Protein AF-A0A432EZ84-F1 (afdb_monomer_lite)

Radius of gyration: 35.23 Å; chains: 1; bounding box: 91×92×83 Å

Sequence (575 aa):
MISIISPNQIIKIMKTTYDLIITHIDSCTDIPLVSKKISKILGSNPSYLEFLLREVSTGHSPSYTILNGTTKNFTTMLQSYLKKHGIKSNIKSELALVPLEKETPTDATYTCPACKYDQKADSDDNNICKRCGVVEKKFNKMKKQREIFESERRYQEARQEMEEKQKERLNQLKNEAYLREKARERLGIKKSKPPILLIGLVTLIAIALLLNNHFYQNEKKSDDKTISLTKKEDKSQKNRTLKLNNIPASSISTIIAKQQSPQANANFTPNTTVATLNNIPDNSDLFSKSLATKITDDLQNNSPLIEKNTKANLIAYSIDDKKLRTDILKKTGGEEVELKTSLRQNMKQNKYSEDINAAETGPLFANIDIQIIKGNYETAYELTKLIKDNYQKAKLLFNIIKTEINIKNITKTDDAKKHILQLAKIIWSEPDAKKQIKIQSLLSMAYSLTNEEKIASLNLIMAIEKMKFIKSNSSKLELFCQLSHDQSSIGNINQAREILHLAEHQLKNLEESQQQKAYANIAKNYAKALDFSTAIMLTSHIQSIKIRNKILVKIEEMKNIFHQMGNSELTTTLL

Secondary structure (DSSP, 8-state):
---PPP----------EEEEEEEEE-TT--HHHHHHHHHHHHT--HHHHHHHHHHHHTTSSS-EEEEEEE-HHHHHHHHHHHHHTTEEEEEEEE---PPP-----SS-EEEPTTT--EEEPPSSS--B-TTT--BHHHHHHHHHHHHHHHHHHHHHHHHHHHHHHHHHHHHHHHHHHHHHHHHHHHTT---PPP-THHHHHHHHHHHHHHHHHHHHHHTTS-------------------------------------------------------------THHHHHHHHHHHHHHHHHTTHHHHHHHHHHTSSS-----HHHHHHHHTTS-S-SSSHHHHHHHHGGGS-SSSHHHHHHHHHHHHHHHHHHHTT-HHHHHHHHTT---HHHHHHHHHHHHHHHHHHH-GGGHHHHHHHHHHHHHHHHH---HHHHHHHHHHHHHHHHHTT-HHHHHHHHHHHHHHGGG---HHHHHHHHHHHHHHHHHTT-HHHHHHHHHHHHHHHTTS-HHHHHHHHHHHHHHHHHTT-HHHHHHHHTT---HHHHHHHHHHHHHHHHHHHHHHHHHHHHT--

Foldseek 3Di:
DDDDDDDDDDPDDQDWFKWKKWQAADPPFPLLVVLVVVCVVVVHDSVVSSVQNVCNHVVVDRMDTPGTGHDPVSNVVVCVVCVVRRIHIDMDTDRDDDDDPPPDDPDDWDQDPPPRDTDGADPPPFPQDPPPRDTRVVVVVVVVVVVVVVVVVVVVVVVVVVVVVVVVVVVVVVVVVVVVVVVCVVVVVPPDDDPPVVVVVVVVVVVVVVVVVVVVVVVVPDDDDDDDDDDDDDDDDDDDDDDDDDDDDDDDDDDDDDDDDDDDDDDDDDDDDDDDDDDDDDCLVVVLVVLVVVLVVVCVVPVVVVVVVVVVPPPDDDDDDPPVVVVVVVVDDDDDPPLVVVVVVVPPDDDDDVCVCCSVCVVLLVVLVVCLVVVVLVVSLVSLVVDPDLLVSLVSLLVSLLSNCVPPPLPPCPVSVVSLVVLVVSLVVDPDLLSNLSSLLSSLLSCVSNVVNSVSSVSNSVSLVSLVVPPDLLSSLVSLLSSLLSCLVSVVLVVSVVSLVSSVVSLVVDDLVSSLVSLLSSLLSCLSSVNLVVSLVSLVSNPPPVSSVVSNVVSVVSVVVVVVVVVVVVVVVVD

Structure (mmCIF, N/CA/C/O backbone):
data_AF-A0A432EZ84-F1
#
_entry.id   AF-A0A432EZ84-F1
#
loop_
_atom_site.group_PDB
_atom_site.id
_atom_site.type_symbol
_atom_site.label_atom_id
_atom_site.label_alt_id
_atom_site.label_comp_id
_atom_site.label_asym_id
_atom_site.label_entity_id
_atom_site.label_seq_id
_atom_site.pdbx_PDB_ins_code
_atom_site.Cartn_x
_atom_site.Cartn_y
_atom_site.Cartn_z
_atom_site.occupancy
_atom_site.B_iso_or_equiv
_atom_site.auth_seq_id
_atom_site.auth_comp_id
_atom_site.auth_asym_id
_atom_site.auth_atom_id
_atom_site.pdbx_PDB_model_num
ATOM 1 N N . MET A 1 1 ? -19.559 35.778 2.372 1.00 35.66 1 MET A N 1
ATOM 2 C CA . MET A 1 1 ? -20.959 35.308 2.299 1.00 35.66 1 MET A CA 1
ATOM 3 C C . MET A 1 1 ? -20.944 33.801 2.120 1.00 35.66 1 MET A C 1
ATOM 5 O O . MET A 1 1 ? -20.464 33.322 1.102 1.00 35.66 1 MET A O 1
ATOM 9 N N . ILE A 1 2 ? -21.348 33.073 3.159 1.00 30.48 2 ILE A N 1
ATOM 10 C CA . ILE A 1 2 ? -21.373 31.607 3.206 1.00 30.48 2 ILE A CA 1
ATOM 11 C C . ILE A 1 2 ? -22.606 31.153 2.421 1.00 30.48 2 ILE A C 1
ATOM 13 O O . ILE A 1 2 ? -23.723 31.503 2.789 1.00 30.48 2 ILE A O 1
ATOM 17 N N . SER A 1 3 ? -22.402 30.437 1.315 1.00 27.23 3 SER A N 1
ATOM 18 C CA . SER A 1 3 ? -23.495 29.865 0.528 1.00 27.23 3 SER A CA 1
ATOM 19 C C . SER A 1 3 ? -23.835 28.493 1.104 1.00 27.23 3 SER A C 1
ATOM 21 O O . SER A 1 3 ? -23.005 27.585 1.113 1.00 27.23 3 SER A O 1
ATOM 23 N N . ILE A 1 4 ? -25.036 28.397 1.664 1.00 32.88 4 ILE A N 1
ATOM 24 C CA . ILE A 1 4 ? -25.622 27.190 2.240 1.00 32.88 4 ILE A CA 1
ATOM 25 C C . ILE A 1 4 ? -25.977 26.258 1.077 1.00 32.88 4 ILE A C 1
ATOM 27 O O . ILE A 1 4 ? -26.760 26.617 0.200 1.00 32.88 4 ILE A O 1
ATOM 31 N N . ILE A 1 5 ? -25.367 25.074 1.050 1.00 30.50 5 ILE A N 1
ATOM 32 C CA . ILE A 1 5 ? -25.671 24.023 0.076 1.00 30.50 5 ILE A CA 1
ATOM 33 C C . ILE A 1 5 ? -26.995 23.369 0.492 1.00 30.50 5 ILE A C 1
ATOM 35 O O . ILE A 1 5 ? -27.135 22.905 1.622 1.00 30.50 5 ILE A O 1
ATOM 39 N N . SER A 1 6 ? -27.967 23.378 -0.421 1.00 30.22 6 SER A N 1
ATOM 40 C CA . SER A 1 6 ? -29.302 22.792 -0.248 1.00 30.22 6 SER A CA 1
ATOM 41 C C . SER A 1 6 ? -29.239 21.250 -0.183 1.00 30.22 6 SER A C 1
ATOM 43 O O . SER A 1 6 ? -28.514 20.658 -0.987 1.00 30.22 6 SER A O 1
ATOM 45 N N . PRO A 1 7 ? -29.977 20.582 0.728 1.00 38.06 7 PRO A N 1
ATOM 46 C CA . PRO A 1 7 ? -29.848 19.147 0.989 1.00 38.06 7 PRO A CA 1
ATOM 47 C C . PRO A 1 7 ? -30.852 18.257 0.229 1.00 38.06 7 PRO A C 1
ATOM 49 O O . PRO A 1 7 ? -31.268 17.242 0.770 1.00 38.06 7 PRO A O 1
ATOM 52 N N . ASN A 1 8 ? -31.235 18.567 -1.014 1.00 37.53 8 ASN A N 1
ATOM 53 C CA . ASN A 1 8 ? -32.227 17.759 -1.742 1.00 37.53 8 ASN A CA 1
ATOM 54 C C . ASN A 1 8 ? -31.705 17.273 -3.097 1.00 37.53 8 ASN A C 1
ATOM 56 O O . ASN A 1 8 ? -31.669 18.051 -4.046 1.00 37.53 8 ASN A O 1
ATOM 60 N N . GLN A 1 9 ? -31.324 15.988 -3.172 1.00 38.25 9 GLN A N 1
ATOM 61 C CA . GLN A 1 9 ? -31.549 15.067 -4.307 1.00 38.25 9 GLN A CA 1
ATOM 62 C C . GLN A 1 9 ? -30.807 13.733 -4.080 1.00 38.25 9 GLN A C 1
ATOM 64 O O . GLN A 1 9 ? -29.650 13.558 -4.462 1.00 38.25 9 GLN A O 1
ATOM 69 N N . ILE A 1 10 ? -31.497 12.758 -3.481 1.00 35.16 10 ILE A N 1
ATOM 70 C CA . ILE A 1 10 ? -31.049 11.360 -3.434 1.00 35.16 10 ILE A CA 1
ATOM 71 C C . ILE A 1 10 ? -31.469 10.694 -4.750 1.00 35.16 10 ILE A C 1
ATOM 73 O O . ILE A 1 10 ? -32.627 10.327 -4.938 1.00 35.16 10 ILE A O 1
ATOM 77 N N . ILE A 1 11 ? -30.528 10.512 -5.679 1.00 38.34 11 ILE A N 1
ATOM 78 C CA . ILE A 1 11 ? -30.716 9.579 -6.798 1.00 38.34 11 ILE A CA 1
ATOM 79 C C . ILE A 1 11 ? -30.641 8.168 -6.208 1.00 38.34 11 ILE A C 1
ATOM 81 O O . ILE A 1 11 ? -29.568 7.677 -5.856 1.00 38.34 11 ILE A O 1
ATOM 85 N N . LYS A 1 12 ? -31.801 7.525 -6.065 1.00 42.94 12 LYS A N 1
ATOM 86 C CA . LYS A 1 12 ? -31.937 6.157 -5.561 1.00 42.94 12 LYS A CA 1
ATOM 87 C C . LYS A 1 12 ? -31.399 5.176 -6.606 1.00 42.94 12 LYS A C 1
ATOM 89 O O . LYS A 1 12 ? -32.107 4.771 -7.522 1.00 42.94 12 LYS A O 1
ATOM 94 N N . ILE A 1 13 ? -30.122 4.814 -6.491 1.00 41.12 13 ILE A N 1
ATOM 95 C CA . ILE A 1 13 ? -29.532 3.727 -7.277 1.00 41.12 13 ILE A CA 1
ATOM 96 C C . ILE A 1 13 ? -30.168 2.425 -6.784 1.00 41.12 13 ILE A C 1
ATOM 98 O O . ILE A 1 13 ? -29.921 2.002 -5.654 1.00 41.12 13 ILE A O 1
ATOM 102 N N . MET A 1 14 ? -30.992 1.791 -7.621 1.00 48.69 14 MET A N 1
ATOM 103 C CA . MET A 1 14 ? -31.418 0.409 -7.409 1.00 48.69 14 MET A CA 1
ATOM 104 C C . MET A 1 14 ? -30.171 -0.479 -7.436 1.00 48.69 14 MET A C 1
ATOM 106 O O . MET A 1 14 ? -29.617 -0.753 -8.499 1.00 48.69 14 MET A O 1
ATOM 110 N N . LYS A 1 15 ? -29.679 -0.893 -6.265 1.00 58.44 15 LYS A N 1
ATOM 111 C CA . LYS A 1 15 ? -28.605 -1.883 -6.180 1.00 58.44 15 LYS A CA 1
ATOM 112 C C . LYS A 1 15 ? -29.225 -3.261 -6.360 1.00 58.44 15 LYS A C 1
ATOM 114 O O . LYS A 1 15 ? -29.951 -3.725 -5.489 1.00 58.44 15 LYS A O 1
ATOM 119 N N . THR A 1 16 ? -28.950 -3.903 -7.491 1.00 73.31 16 THR A N 1
ATOM 120 C CA . THR A 1 16 ? -29.277 -5.317 -7.684 1.00 73.31 16 THR A CA 1
ATOM 121 C C . THR A 1 16 ? -28.360 -6.139 -6.788 1.00 73.31 16 THR A C 1
ATOM 123 O O . THR A 1 16 ? -27.140 -6.124 -6.970 1.00 73.31 16 THR A O 1
ATOM 126 N N . THR A 1 17 ? -28.936 -6.822 -5.808 1.00 86.50 17 THR A N 1
ATOM 127 C CA . THR A 1 17 ? -28.207 -7.725 -4.923 1.00 86.50 17 THR A CA 1
ATOM 128 C C . THR A 1 17 ? -28.400 -9.170 -5.356 1.00 86.50 17 THR A C 1
ATOM 130 O O . THR A 1 17 ? -29.431 -9.533 -5.925 1.00 86.50 17 THR A O 1
ATOM 133 N N . TYR A 1 18 ? -27.380 -9.987 -5.117 1.00 91.88 18 TYR A N 1
ATOM 134 C CA . TYR A 1 18 ? -27.352 -11.386 -5.517 1.00 91.88 18 TYR A CA 1
ATOM 135 C C . TYR A 1 18 ? -27.100 -12.273 -4.305 1.00 91.88 18 TYR A C 1
ATOM 137 O O . TYR A 1 18 ? -26.142 -12.062 -3.549 1.00 91.88 18 TYR A O 1
ATOM 145 N N . ASP A 1 19 ? -27.941 -13.291 -4.191 1.00 93.44 19 ASP A N 1
ATOM 146 C CA . ASP A 1 19 ? -27.869 -14.321 -3.172 1.00 93.44 19 ASP A CA 1
ATOM 147 C C . ASP A 1 19 ? -27.291 -15.600 -3.774 1.00 93.44 19 ASP A C 1
ATOM 149 O O . ASP A 1 19 ? -27.603 -15.962 -4.914 1.00 93.44 19 ASP A O 1
ATOM 153 N N . LEU A 1 20 ? -26.457 -16.301 -3.006 1.00 94.94 20 LEU A N 1
ATOM 154 C CA . LEU A 1 20 ? -25.906 -17.596 -3.391 1.00 94.94 20 LEU A CA 1
ATOM 155 C C . LEU A 1 20 ? -26.594 -18.709 -2.609 1.00 94.94 20 LEU A C 1
ATOM 157 O O . LEU A 1 20 ? -26.454 -18.813 -1.388 1.00 94.94 20 LEU A O 1
ATOM 161 N N . ILE A 1 21 ? -27.302 -19.563 -3.337 1.00 95.88 21 ILE A N 1
ATOM 162 C CA . ILE A 1 21 ? -28.088 -20.661 -2.790 1.00 95.88 21 ILE A CA 1
ATOM 163 C C . ILE A 1 21 ? -27.403 -21.976 -3.148 1.00 95.88 21 ILE A C 1
ATOM 165 O O . ILE A 1 21 ? -27.205 -22.276 -4.322 1.00 95.88 21 ILE A O 1
ATOM 169 N N . ILE A 1 22 ? -27.045 -22.787 -2.159 1.00 95.69 22 ILE A N 1
ATOM 170 C CA . ILE A 1 22 ? -26.565 -24.152 -2.385 1.00 95.69 22 ILE A CA 1
ATOM 171 C C . ILE A 1 22 ? -27.774 -25.057 -2.595 1.00 95.69 22 ILE A C 1
ATOM 173 O O . ILE A 1 22 ? -28.720 -25.009 -1.818 1.00 95.69 22 ILE A O 1
ATOM 177 N N . THR A 1 23 ? -27.727 -25.874 -3.645 1.00 95.50 23 THR A N 1
ATOM 178 C CA . THR A 1 23 ? -28.830 -26.760 -4.062 1.00 95.50 23 THR A CA 1
ATOM 179 C C . THR A 1 23 ? -28.472 -28.237 -3.964 1.00 95.50 23 THR A C 1
ATOM 181 O O . THR A 1 23 ? -29.345 -29.069 -3.761 1.00 95.50 23 THR A O 1
ATOM 184 N N . HIS A 1 24 ? -27.193 -28.587 -4.121 1.00 95.50 24 HIS A N 1
ATOM 185 C CA . HIS A 1 24 ? -26.749 -29.974 -4.064 1.00 95.50 24 HIS A CA 1
ATOM 186 C C . HIS A 1 24 ? -25.256 -30.055 -3.744 1.00 95.50 24 HIS A C 1
ATOM 188 O O . HIS A 1 24 ? -24.491 -29.158 -4.107 1.00 95.50 24 HIS A O 1
ATOM 194 N N . ILE A 1 25 ? -24.849 -31.141 -3.091 1.00 93.12 25 ILE A N 1
ATOM 195 C CA . ILE A 1 25 ? -23.458 -31.457 -2.764 1.00 93.12 25 ILE A CA 1
ATOM 196 C C . ILE A 1 25 ? -23.201 -32.891 -3.213 1.00 93.12 25 ILE A C 1
ATOM 198 O O . ILE A 1 25 ? -23.951 -33.794 -2.846 1.00 93.12 25 ILE A O 1
ATOM 202 N N . ASP A 1 26 ? -22.151 -33.090 -4.003 1.00 92.06 26 ASP A N 1
ATOM 203 C CA . ASP A 1 26 ? -21.763 -34.409 -4.486 1.00 92.06 26 ASP A CA 1
ATOM 204 C C . ASP A 1 26 ? -21.285 -35.274 -3.305 1.00 92.06 26 ASP A C 1
ATOM 206 O O . ASP A 1 26 ? -20.552 -34.801 -2.430 1.00 92.06 26 ASP A O 1
ATOM 210 N N . SER A 1 27 ? -21.640 -36.561 -3.295 1.00 86.62 27 SER A N 1
ATOM 211 C CA . SER A 1 27 ? -21.376 -37.494 -2.183 1.00 86.62 27 SER A CA 1
ATOM 212 C C . SER A 1 27 ? -19.895 -37.682 -1.832 1.00 86.62 27 SER A C 1
ATOM 214 O O . SER A 1 27 ? -19.572 -38.125 -0.734 1.00 86.62 27 SER A O 1
ATOM 216 N N . CYS A 1 28 ? -18.986 -37.353 -2.753 1.00 88.19 28 CYS A N 1
ATOM 217 C CA . CYS A 1 28 ? -17.537 -37.452 -2.561 1.00 88.19 28 CYS A CA 1
ATOM 218 C C . CYS A 1 28 ? -16.908 -36.175 -1.971 1.00 88.19 28 CYS A C 1
ATOM 220 O O . CYS A 1 28 ? -15.684 -36.075 -1.888 1.00 88.19 28 CYS A O 1
ATOM 222 N N . THR A 1 29 ? -17.716 -35.175 -1.610 1.00 90.50 29 THR A N 1
ATOM 223 C CA . THR A 1 29 ? -17.222 -33.882 -1.126 1.00 90.50 29 THR A CA 1
ATOM 224 C C . THR A 1 29 ? -16.800 -33.962 0.340 1.00 90.50 29 THR A C 1
ATOM 226 O O . THR A 1 29 ? -17.593 -34.318 1.209 1.00 90.50 29 THR A O 1
ATOM 229 N N . ASP A 1 30 ? -15.565 -33.557 0.640 1.00 94.62 30 ASP A N 1
ATOM 230 C CA . ASP A 1 30 ? -15.075 -33.399 2.015 1.00 94.62 30 ASP A CA 1
ATOM 231 C C . ASP A 1 30 ? -15.671 -32.126 2.651 1.00 94.62 30 ASP A C 1
ATOM 233 O O . ASP A 1 30 ? -15.113 -31.026 2.558 1.00 94.62 30 ASP A O 1
ATOM 237 N N . ILE A 1 31 ? -16.857 -32.273 3.253 1.00 93.06 31 ILE A N 1
ATOM 238 C CA . ILE A 1 31 ? -17.639 -31.169 3.829 1.00 93.06 31 ILE A CA 1
ATOM 239 C C . ILE A 1 31 ? -16.844 -30.372 4.887 1.00 93.06 31 ILE A C 1
ATOM 241 O O . ILE A 1 31 ? -16.835 -29.143 4.774 1.00 93.06 31 ILE A O 1
ATOM 245 N N . PRO A 1 32 ? -16.137 -30.985 5.862 1.00 93.19 32 PRO A N 1
ATOM 246 C CA . PRO A 1 32 ? -15.305 -30.249 6.825 1.00 93.19 32 PRO A CA 1
ATOM 247 C C . PRO A 1 32 ? -14.198 -29.400 6.183 1.00 93.19 32 PRO A C 1
ATOM 249 O O . PRO A 1 32 ? -13.929 -28.268 6.600 1.00 93.19 32 PRO A O 1
ATOM 252 N N . LEU A 1 33 ? -13.531 -29.924 5.152 1.00 91.62 33 LEU A N 1
ATOM 253 C CA . LEU A 1 33 ? -12.467 -29.192 4.467 1.00 91.62 33 LEU A CA 1
ATOM 254 C C . LEU A 1 33 ? -13.029 -28.020 3.659 1.00 91.62 33 LEU A C 1
ATOM 256 O O . LEU A 1 33 ? -12.453 -26.925 3.653 1.00 91.62 33 LEU A O 1
ATOM 260 N N . VAL A 1 34 ? -14.157 -28.238 2.986 1.00 91.69 34 VAL A N 1
ATOM 261 C CA . VAL A 1 34 ? -14.819 -27.219 2.173 1.00 91.69 34 VAL A CA 1
ATOM 262 C C . VAL A 1 34 ? -15.455 -26.136 3.051 1.00 91.69 34 VAL A C 1
ATOM 264 O O . VAL A 1 34 ? -15.269 -24.951 2.760 1.00 91.69 34 VAL A O 1
ATOM 267 N N . SER A 1 35 ? -16.089 -26.496 4.173 1.00 93.69 35 SER A N 1
ATOM 268 C CA . SER A 1 35 ? -16.663 -25.539 5.128 1.00 93.69 35 SER A CA 1
ATOM 269 C C . SER A 1 35 ? -15.592 -24.598 5.687 1.00 93.69 35 SER A C 1
ATOM 271 O O . SER A 1 35 ? -15.770 -23.383 5.658 1.00 93.69 35 SER A O 1
ATOM 273 N N . LYS A 1 36 ? -14.424 -25.124 6.080 1.00 92.50 36 LYS A N 1
ATOM 274 C CA . LYS A 1 36 ? -13.291 -24.331 6.589 1.00 92.50 36 LYS A CA 1
ATOM 275 C C . LYS A 1 36 ? -12.709 -23.370 5.548 1.00 92.50 36 LYS A C 1
ATOM 277 O O . LYS A 1 36 ? -12.233 -22.286 5.893 1.00 92.50 36 LYS A O 1
ATOM 282 N N . LYS A 1 37 ? -12.701 -23.758 4.269 1.00 90.00 37 LYS A N 1
ATOM 283 C CA . LYS A 1 37 ? -12.209 -22.898 3.180 1.00 90.00 37 LYS A CA 1
ATOM 284 C C . LYS A 1 37 ? -13.211 -21.803 2.827 1.00 90.00 37 LYS A C 1
ATOM 286 O O . LYS A 1 37 ? -12.815 -20.645 2.719 1.00 90.00 37 LYS A O 1
ATOM 291 N N . ILE A 1 38 ? -14.491 -22.147 2.693 1.00 90.44 38 ILE A N 1
ATOM 292 C CA . ILE A 1 38 ? -15.547 -21.174 2.391 1.00 90.44 38 ILE A CA 1
ATOM 293 C C . ILE A 1 38 ? -15.726 -20.200 3.558 1.00 90.44 38 ILE A C 1
ATOM 295 O O . ILE A 1 38 ? -15.840 -19.000 3.328 1.00 90.44 38 ILE A O 1
ATOM 299 N N . SER A 1 39 ? -15.678 -20.674 4.805 1.00 92.00 39 SER A N 1
ATOM 300 C CA . SER A 1 39 ? -15.808 -19.816 5.986 1.00 92.00 39 SER A CA 1
ATOM 301 C C . SER A 1 39 ? -14.714 -18.747 6.043 1.00 92.00 39 SER A C 1
ATOM 303 O O . SER A 1 39 ? -14.986 -17.610 6.417 1.00 92.00 39 SER A O 1
ATOM 305 N N . LYS A 1 40 ? -13.496 -19.069 5.584 1.00 89.31 40 LYS A N 1
ATOM 306 C CA . LYS A 1 40 ? -12.390 -18.111 5.452 1.00 89.31 40 LYS A CA 1
ATOM 307 C C . LYS A 1 40 ? -12.660 -17.041 4.387 1.00 89.31 40 LYS A C 1
ATOM 309 O O . LYS A 1 40 ? -12.225 -15.909 4.560 1.00 89.31 40 LYS A O 1
ATOM 314 N N . ILE A 1 41 ? -13.350 -17.392 3.299 1.00 87.38 41 ILE A N 1
ATOM 315 C CA . ILE A 1 41 ? -13.721 -16.453 2.226 1.00 87.38 41 ILE A CA 1
ATOM 316 C C . ILE A 1 41 ? -14.882 -15.556 2.673 1.00 87.38 41 ILE A C 1
ATOM 318 O O . ILE A 1 41 ? -14.864 -14.356 2.416 1.00 87.38 41 ILE A O 1
ATOM 322 N N . LEU A 1 42 ? -15.878 -16.134 3.347 1.00 86.75 42 LEU A N 1
ATOM 323 C CA . LEU A 1 42 ? -17.093 -15.437 3.776 1.00 86.75 42 LEU A CA 1
ATOM 324 C C . LEU A 1 42 ? -16.951 -14.701 5.117 1.00 86.75 42 LEU A C 1
ATOM 326 O O . LEU A 1 42 ? -17.822 -13.914 5.473 1.00 86.75 42 LEU A O 1
ATOM 330 N N . GLY A 1 43 ? -15.892 -14.973 5.885 1.00 84.88 43 GLY A N 1
ATOM 331 C CA . GLY A 1 43 ? -15.756 -14.481 7.260 1.00 84.88 43 GLY A CA 1
ATOM 332 C C . GLY A 1 43 ? -16.792 -15.075 8.224 1.00 84.88 43 GLY A C 1
ATOM 333 O O . GLY A 1 43 ? -17.110 -14.461 9.237 1.00 84.88 43 GLY A O 1
ATOM 334 N N . SER A 1 44 ? -17.357 -16.243 7.904 1.00 87.00 44 SER A N 1
ATOM 335 C CA . SER A 1 44 ? -18.421 -16.897 8.682 1.00 87.00 44 SER A CA 1
ATOM 336 C C . SER A 1 44 ? -17.867 -17.951 9.648 1.00 87.00 44 SER A C 1
ATOM 338 O O . SER A 1 44 ? -16.718 -18.377 9.536 1.00 87.00 44 SER A O 1
ATOM 340 N N . ASN A 1 45 ? -18.691 -18.426 10.587 1.00 88.31 45 ASN A N 1
ATOM 341 C CA . ASN A 1 45 ? -18.313 -19.529 11.472 1.00 88.31 45 ASN A CA 1
ATOM 342 C C . ASN A 1 45 ? -18.271 -20.865 10.684 1.00 88.31 45 ASN A C 1
ATOM 344 O O . ASN A 1 45 ? -19.292 -21.242 10.098 1.00 88.31 45 ASN A O 1
ATOM 348 N N . PRO A 1 46 ? -17.135 -21.596 10.665 1.00 89.00 46 PRO A N 1
ATOM 349 C CA . PRO A 1 46 ? -17.005 -22.854 9.927 1.00 89.00 46 PRO A CA 1
ATOM 350 C C . PRO A 1 46 ? -17.981 -23.935 10.397 1.00 89.00 46 PRO A C 1
ATOM 352 O O . PRO A 1 46 ? -18.506 -24.657 9.557 1.00 89.00 46 PRO A O 1
ATOM 355 N N . SER A 1 47 ? -18.270 -24.022 11.699 1.00 90.88 47 SER A N 1
ATOM 356 C CA . SER A 1 47 ? -19.158 -25.048 12.259 1.00 90.88 47 SER A CA 1
ATOM 357 C C . SER A 1 47 ? -20.602 -24.865 11.796 1.00 90.88 47 SER A C 1
ATOM 359 O O . SER A 1 47 ? -21.283 -25.836 11.481 1.00 90.88 47 SER A O 1
ATOM 361 N N . TYR A 1 48 ? -21.062 -23.614 11.706 1.00 90.69 48 TYR A N 1
ATOM 362 C CA . TYR A 1 48 ? -22.397 -23.302 11.195 1.00 90.69 48 TYR A CA 1
ATOM 363 C C . TYR A 1 48 ? -22.513 -23.633 9.705 1.00 90.69 48 TYR A C 1
ATOM 365 O O . TYR A 1 48 ? -23.489 -24.234 9.267 1.00 90.69 48 TYR A O 1
ATOM 373 N N . LEU A 1 49 ? -21.484 -23.296 8.925 1.00 91.81 49 LEU A N 1
ATOM 374 C CA . LEU A 1 49 ? -21.468 -23.614 7.504 1.00 91.81 49 LEU A CA 1
ATOM 375 C C . LEU A 1 49 ? -21.390 -25.126 7.257 1.00 91.81 49 LEU A C 1
ATOM 377 O O . LEU A 1 49 ? -22.046 -25.632 6.356 1.00 91.81 49 LEU A O 1
ATOM 381 N N . GLU A 1 50 ? -20.615 -25.853 8.060 1.00 94.25 50 GLU A N 1
ATOM 382 C CA . GLU A 1 50 ? -20.550 -27.311 7.995 1.00 94.25 50 GLU A CA 1
ATOM 383 C C . GLU A 1 50 ? -21.913 -27.947 8.272 1.00 94.25 50 GLU A C 1
ATOM 385 O O . GLU A 1 50 ? -22.327 -28.835 7.531 1.00 94.25 50 GLU A O 1
ATOM 390 N N . PHE A 1 51 ? -22.628 -27.457 9.289 1.00 94.19 51 PHE A N 1
ATOM 391 C CA . PHE A 1 51 ? -23.991 -27.885 9.586 1.00 94.19 51 PHE A CA 1
ATOM 392 C C . PHE A 1 51 ? -24.921 -27.675 8.381 1.00 94.19 51 PHE A C 1
ATOM 394 O O . PHE A 1 51 ? -25.553 -28.628 7.930 1.00 94.19 51 PHE A O 1
ATOM 401 N N . LEU A 1 52 ? -24.928 -26.475 7.787 1.00 92.50 52 LEU A N 1
ATOM 402 C CA . LEU A 1 52 ? -25.749 -26.174 6.606 1.00 92.50 52 LEU A CA 1
ATOM 403 C C . LEU A 1 52 ? -25.406 -27.062 5.403 1.00 92.50 52 LEU A C 1
ATOM 405 O O . LEU A 1 52 ? -26.295 -27.535 4.700 1.00 92.50 52 LEU A O 1
ATOM 409 N N . LEU A 1 53 ? -24.116 -27.304 5.158 1.00 92.38 53 LEU A N 1
ATOM 410 C CA . LEU A 1 53 ? -23.677 -28.181 4.076 1.00 92.38 53 LEU A CA 1
ATOM 411 C C . LEU A 1 53 ? -24.099 -29.634 4.331 1.00 92.38 53 LEU A C 1
ATOM 413 O O . LEU A 1 53 ? -24.553 -30.306 3.409 1.00 92.38 53 LEU A O 1
ATOM 417 N N . ARG A 1 54 ? -24.010 -30.126 5.570 1.00 92.94 54 ARG A N 1
ATOM 418 C CA . ARG A 1 54 ? -24.495 -31.470 5.910 1.00 92.94 54 ARG A CA 1
ATOM 419 C C . ARG A 1 54 ? -25.999 -31.599 5.678 1.00 92.94 54 ARG A C 1
ATOM 421 O O . ARG A 1 54 ? -26.398 -32.574 5.058 1.00 92.94 54 ARG A O 1
ATOM 428 N N . GLU A 1 55 ? -26.796 -30.609 6.074 1.00 93.06 55 GLU A N 1
ATOM 429 C CA . GLU A 1 55 ? -28.252 -30.602 5.857 1.00 93.06 55 GLU A CA 1
ATOM 430 C C . GLU A 1 55 ? -28.643 -30.653 4.366 1.00 93.06 55 GLU A C 1
ATOM 432 O O . GLU A 1 55 ? -29.577 -31.366 3.989 1.00 93.06 55 GLU A O 1
ATOM 437 N N . VAL A 1 56 ? -27.910 -29.951 3.486 1.00 92.88 56 VAL A N 1
ATOM 438 C CA . VAL A 1 56 ? -28.101 -30.093 2.025 1.00 92.88 56 VAL A CA 1
ATOM 439 C C . VAL A 1 56 ? -27.708 -31.495 1.560 1.00 92.88 56 VAL A C 1
ATOM 441 O O . VAL A 1 56 ? -28.410 -32.105 0.755 1.00 92.88 56 VAL A O 1
ATOM 444 N N . SER A 1 57 ? -26.575 -32.013 2.041 1.00 91.88 57 SER A N 1
ATOM 445 C CA . SER A 1 57 ? -26.049 -33.316 1.622 1.00 91.88 57 SER A CA 1
ATOM 446 C C . SER A 1 57 ? -26.947 -34.477 2.046 1.00 91.88 57 SER A C 1
ATOM 448 O O . SER A 1 57 ? -27.021 -35.471 1.328 1.00 91.88 57 SER A O 1
ATOM 450 N N . THR A 1 58 ? -27.618 -34.375 3.194 1.00 90.94 58 THR A N 1
ATOM 451 C CA . THR A 1 58 ? -28.552 -35.391 3.696 1.00 90.94 58 THR A CA 1
ATOM 452 C C . THR A 1 58 ? -29.942 -35.270 3.070 1.00 90.94 58 THR A C 1
ATOM 454 O O . THR A 1 58 ? -30.823 -36.059 3.405 1.00 90.94 58 THR A O 1
ATOM 457 N N . GLY A 1 59 ? -30.165 -34.284 2.192 1.00 85.69 59 GLY A N 1
ATOM 458 C CA . GLY A 1 59 ? -31.444 -34.051 1.520 1.00 85.69 59 GLY A CA 1
ATOM 459 C C . GLY A 1 59 ? -32.567 -33.585 2.449 1.00 85.69 59 GLY A C 1
ATOM 460 O O . GLY A 1 59 ? -33.727 -33.621 2.047 1.00 85.69 59 GLY A O 1
ATOM 461 N N . HIS A 1 60 ? -32.249 -33.158 3.676 1.00 80.00 60 HIS A N 1
ATOM 462 C CA . HIS A 1 60 ? -33.251 -32.699 4.645 1.00 80.00 60 HIS A CA 1
ATOM 463 C C . HIS A 1 60 ? -33.834 -31.335 4.259 1.00 80.00 60 HIS A C 1
ATOM 465 O O . HIS A 1 60 ? -34.989 -31.047 4.564 1.00 80.00 60 HIS A O 1
ATOM 471 N N . SER A 1 61 ? -33.070 -30.527 3.517 1.00 81.25 61 SER A N 1
ATOM 472 C CA . SER A 1 61 ? -33.556 -29.296 2.899 1.00 81.25 61 SER A CA 1
ATOM 473 C C . SER A 1 61 ? -33.137 -29.211 1.430 1.00 81.25 61 SER A C 1
ATOM 475 O O . SER A 1 61 ? -31.979 -29.486 1.108 1.00 81.25 61 SER A O 1
ATOM 477 N N . PRO A 1 62 ? -34.036 -28.777 0.526 1.00 82.00 62 PRO A N 1
ATOM 478 C CA . PRO A 1 62 ? -33.755 -28.732 -0.909 1.00 82.00 62 PRO A CA 1
ATOM 479 C C . PRO A 1 62 ? -32.743 -27.643 -1.290 1.00 82.00 62 PRO A C 1
ATOM 481 O O . PRO A 1 62 ? -32.157 -27.701 -2.370 1.00 82.00 62 PRO A O 1
ATOM 484 N N . SER A 1 63 ? -32.544 -26.631 -0.437 1.00 89.31 63 SER A N 1
ATOM 485 C CA . SER A 1 63 ? -31.574 -25.566 -0.679 1.00 89.31 63 SER A CA 1
ATOM 486 C C . SER A 1 63 ? -31.328 -24.680 0.545 1.00 89.31 63 SER A C 1
ATOM 488 O O . SER A 1 63 ? -32.267 -24.435 1.300 1.00 89.31 63 SER A O 1
ATOM 490 N N . TYR A 1 64 ? -30.127 -24.104 0.672 1.00 91.38 64 TYR A N 1
ATOM 491 C CA . TYR A 1 64 ? -29.814 -23.074 1.677 1.00 91.38 64 TYR A CA 1
ATOM 492 C C . TYR A 1 64 ? -29.084 -21.877 1.083 1.00 91.38 64 TYR A C 1
ATOM 494 O O . TYR A 1 64 ? -28.148 -22.034 0.297 1.00 91.38 64 TYR A O 1
ATOM 502 N N . THR A 1 65 ? -29.454 -20.678 1.527 1.00 92.00 65 THR A N 1
ATOM 503 C CA . THR A 1 65 ? -28.728 -19.455 1.186 1.00 92.00 65 THR A CA 1
ATOM 504 C C . THR A 1 65 ? -27.530 -19.283 2.112 1.00 92.00 65 THR A C 1
ATOM 506 O O . THR A 1 65 ? -27.680 -19.144 3.323 1.00 92.00 65 THR A O 1
ATOM 509 N N . ILE A 1 66 ? -26.327 -19.311 1.540 1.00 91.31 66 ILE A N 1
ATOM 510 C CA . ILE A 1 66 ? -25.066 -19.148 2.285 1.00 91.31 66 ILE A CA 1
ATOM 511 C C . ILE A 1 66 ? -24.540 -17.715 2.255 1.00 91.31 66 ILE A C 1
ATOM 513 O O . ILE A 1 66 ? -23.626 -17.370 3.000 1.00 91.31 66 ILE A O 1
ATOM 517 N N . LEU A 1 67 ? -25.078 -16.895 1.357 1.00 89.94 67 LEU A N 1
ATOM 518 C CA . LEU A 1 67 ? -24.628 -15.537 1.132 1.00 89.94 67 LEU A CA 1
ATOM 519 C C . LEU A 1 67 ? -25.796 -14.707 0.616 1.00 89.94 67 LEU A C 1
ATOM 521 O O . LEU A 1 67 ? -26.346 -15.041 -0.431 1.00 89.94 67 LEU A O 1
ATOM 525 N N . ASN A 1 68 ? -26.122 -13.628 1.324 1.00 90.00 68 ASN A N 1
ATOM 526 C CA . ASN A 1 68 ? -27.223 -12.736 0.972 1.00 90.00 68 ASN A CA 1
ATOM 527 C C . ASN A 1 68 ? -26.679 -11.366 0.572 1.00 90.00 68 ASN A C 1
ATOM 529 O O . ASN A 1 68 ? -25.733 -10.869 1.189 1.00 90.00 68 ASN A O 1
ATOM 533 N N . GLY A 1 69 ? -27.305 -10.714 -0.403 1.00 85.12 69 GLY A N 1
ATOM 534 C CA . GLY A 1 69 ? -27.137 -9.275 -0.571 1.00 85.12 69 GLY A CA 1
ATOM 535 C C . GLY A 1 69 ? -25.843 -8.834 -1.269 1.00 85.12 69 GLY A C 1
ATOM 536 O O . GLY A 1 69 ? -25.401 -7.707 -1.052 1.00 85.12 69 GLY A O 1
ATOM 537 N N . THR A 1 70 ? -25.184 -9.689 -2.062 1.00 89.00 70 THR A N 1
ATOM 538 C CA . THR A 1 70 ? -23.816 -9.409 -2.557 1.00 89.00 70 THR A CA 1
ATOM 539 C C . THR A 1 70 ? -23.741 -8.951 -4.010 1.00 89.00 70 THR A C 1
ATOM 541 O O . THR A 1 70 ? -24.740 -8.898 -4.726 1.00 89.00 70 THR A O 1
ATOM 544 N N . THR A 1 71 ? -22.542 -8.561 -4.455 1.00 89.56 71 THR A N 1
ATOM 545 C CA . THR A 1 71 ? -22.286 -8.155 -5.842 1.00 89.56 71 THR A CA 1
ATOM 546 C C . THR A 1 71 ? -22.181 -9.376 -6.753 1.00 89.56 71 THR A C 1
ATOM 548 O O . THR A 1 71 ? -21.572 -10.376 -6.373 1.00 89.56 71 THR A O 1
ATOM 551 N N . LYS A 1 72 ? -22.700 -9.265 -7.986 1.00 91.38 72 LYS A N 1
ATOM 552 C CA . LYS A 1 72 ? -22.699 -10.340 -8.998 1.00 91.38 72 LYS A CA 1
ATOM 553 C C . LYS A 1 72 ? -21.331 -11.008 -9.168 1.00 91.38 72 LYS A C 1
ATOM 555 O O . LYS A 1 72 ? -21.251 -12.227 -9.205 1.00 91.38 72 LYS A O 1
ATOM 560 N N . ASN A 1 73 ? -20.261 -10.212 -9.252 1.00 86.50 73 ASN A N 1
ATOM 561 C CA . ASN A 1 73 ? -18.898 -10.710 -9.477 1.00 86.50 73 ASN A CA 1
ATOM 562 C C . ASN A 1 73 ? -18.408 -11.599 -8.331 1.00 86.50 73 ASN A C 1
ATOM 564 O O . ASN A 1 73 ? -17.747 -12.610 -8.557 1.00 86.50 73 ASN A O 1
ATOM 568 N N . PHE A 1 74 ? -18.737 -11.232 -7.092 1.00 88.00 74 PHE A N 1
ATOM 569 C CA . PHE A 1 74 ? -18.374 -12.036 -5.935 1.00 88.00 74 PHE A CA 1
ATOM 570 C C . PHE A 1 74 ? -19.195 -13.331 -5.890 1.00 88.00 74 PHE A C 1
ATOM 572 O O . PHE A 1 74 ? -18.637 -14.404 -5.661 1.00 88.00 74 PHE A O 1
ATOM 579 N N . THR A 1 75 ? -20.496 -13.256 -6.198 1.00 93.50 75 THR A N 1
ATOM 580 C CA . THR A 1 75 ? -21.390 -14.425 -6.247 1.00 93.50 75 THR A CA 1
ATOM 581 C C . THR A 1 75 ? -20.980 -15.417 -7.337 1.00 93.50 75 THR A C 1
ATOM 583 O O . THR A 1 75 ? -20.946 -16.617 -7.077 1.00 93.50 75 THR A O 1
ATOM 586 N N . THR A 1 76 ? -20.611 -14.949 -8.535 1.00 93.19 76 THR A N 1
ATOM 587 C CA . THR A 1 76 ? -20.163 -15.809 -9.648 1.00 93.19 76 THR A CA 1
ATOM 588 C C . THR A 1 76 ? -18.791 -16.434 -9.399 1.00 93.19 76 THR A C 1
ATOM 590 O O . THR A 1 76 ? -18.572 -17.606 -9.724 1.00 93.19 76 THR A O 1
ATOM 593 N N . MET A 1 77 ? -17.868 -15.689 -8.783 1.00 93.31 77 MET A N 1
ATOM 594 C CA . MET A 1 77 ? -16.567 -16.213 -8.360 1.00 93.31 77 MET A CA 1
ATOM 595 C C . MET A 1 77 ? -16.738 -17.323 -7.316 1.00 93.31 77 MET A C 1
ATOM 597 O O . MET A 1 77 ? -16.170 -18.408 -7.470 1.00 93.31 77 MET A O 1
ATOM 601 N N . LEU A 1 78 ? -17.593 -17.099 -6.313 1.00 93.31 78 LEU A N 1
ATOM 602 C CA . LEU A 1 78 ? -17.871 -18.087 -5.277 1.00 93.31 78 LEU A CA 1
ATOM 603 C C . LEU A 1 78 ? -18.628 -19.305 -5.828 1.00 93.31 78 LEU A C 1
ATOM 605 O O . LEU A 1 78 ? -18.265 -20.433 -5.510 1.00 93.31 78 LEU A O 1
ATOM 609 N N . GLN A 1 79 ? -19.598 -19.114 -6.727 1.00 96.12 79 GLN A N 1
ATOM 610 C CA . GLN A 1 79 ? -20.267 -20.211 -7.438 1.00 96.12 79 GLN A CA 1
ATOM 611 C C . GLN A 1 79 ? -19.259 -21.088 -8.198 1.00 96.12 79 GLN A C 1
ATOM 613 O O . GLN A 1 79 ? -19.308 -22.316 -8.117 1.00 96.12 79 GLN A O 1
ATOM 618 N N . SER A 1 80 ? -18.307 -20.469 -8.903 1.00 93.38 80 SER A N 1
ATOM 619 C CA . SER A 1 80 ? -17.255 -21.185 -9.637 1.00 93.38 80 SER A CA 1
ATOM 620 C C . SER A 1 80 ? -16.336 -21.974 -8.701 1.00 93.38 80 SER A C 1
ATOM 622 O O . SER A 1 80 ? -15.920 -23.085 -9.030 1.00 93.38 80 SER A O 1
ATOM 624 N N . TYR A 1 81 ? -16.033 -21.417 -7.528 1.00 91.56 81 TYR A N 1
ATOM 625 C CA . TYR A 1 81 ? -15.255 -22.089 -6.491 1.00 91.56 81 TYR A CA 1
ATOM 626 C C . TYR A 1 81 ? -15.994 -23.308 -5.922 1.00 91.56 81 TYR A C 1
ATOM 628 O O . TYR A 1 81 ? -15.432 -24.399 -5.873 1.00 91.56 81 TYR A O 1
ATOM 636 N N . LEU A 1 82 ? -17.270 -23.145 -5.568 1.00 93.81 82 LEU A N 1
ATOM 637 C CA . LEU A 1 82 ? -18.127 -24.223 -5.066 1.00 93.81 82 LEU A CA 1
ATOM 638 C C . LEU A 1 82 ? -18.259 -25.360 -6.081 1.00 93.81 82 LEU A C 1
ATOM 640 O O . LEU A 1 82 ? -18.082 -26.524 -5.726 1.00 93.81 82 LEU A O 1
ATOM 644 N N . LYS A 1 83 ? -18.455 -25.024 -7.360 1.00 95.25 83 LYS A N 1
ATOM 645 C CA . LYS A 1 83 ? -18.552 -26.007 -8.444 1.00 95.25 83 LYS A CA 1
ATOM 646 C C . LYS A 1 83 ? -17.289 -26.864 -8.570 1.00 95.25 83 LYS A C 1
ATOM 648 O O . LYS A 1 83 ? -17.395 -28.065 -8.791 1.00 95.25 83 LYS A O 1
ATOM 653 N N . LYS A 1 84 ? -16.097 -26.278 -8.397 1.00 92.44 84 LYS A N 1
ATOM 654 C CA . LYS A 1 84 ? -14.818 -27.021 -8.399 1.00 92.44 84 LYS A CA 1
ATOM 655 C C . LYS A 1 84 ? -14.691 -28.003 -7.233 1.00 92.44 84 LYS A C 1
ATOM 657 O O . LYS A 1 84 ? -13.900 -28.935 -7.316 1.00 92.44 84 LYS A O 1
ATOM 662 N N . HIS A 1 85 ? -15.451 -27.787 -6.165 1.00 91.88 85 HIS A N 1
ATOM 663 C CA . HIS A 1 85 ? -15.473 -28.617 -4.968 1.00 91.88 85 HIS A CA 1
ATOM 664 C C . HIS A 1 85 ? -16.707 -29.528 -4.893 1.00 91.88 85 HIS A C 1
ATOM 666 O O . HIS A 1 85 ? -17.032 -29.991 -3.809 1.00 91.88 85 HIS A O 1
ATOM 672 N N . GLY A 1 86 ? -17.393 -29.782 -6.014 1.00 93.38 86 GLY A N 1
ATOM 673 C CA . GLY A 1 86 ? -18.543 -30.696 -6.048 1.00 93.38 86 GLY A CA 1
ATOM 674 C C . GLY A 1 86 ? -19.823 -30.124 -5.430 1.00 93.38 86 GLY A C 1
ATOM 675 O O . GLY A 1 86 ? -20.738 -30.865 -5.090 1.00 93.38 86 GLY A O 1
ATOM 676 N N . ILE A 1 87 ? -19.917 -28.801 -5.258 1.00 95.19 87 ILE A N 1
ATOM 677 C CA . ILE A 1 87 ? -21.098 -28.139 -4.691 1.00 95.19 87 ILE A CA 1
ATOM 678 C C . ILE A 1 87 ? -21.836 -27.380 -5.795 1.00 95.19 87 ILE A C 1
ATOM 680 O O . ILE A 1 87 ? -21.328 -26.401 -6.351 1.00 95.19 87 ILE A O 1
ATOM 684 N N . LYS A 1 88 ? -23.073 -27.790 -6.093 1.00 95.25 88 LYS A N 1
ATOM 685 C CA . LYS A 1 88 ? -23.953 -27.091 -7.037 1.00 95.25 88 LYS A CA 1
ATOM 686 C C . LYS A 1 88 ? -24.690 -25.967 -6.319 1.00 95.25 88 LYS A C 1
ATOM 688 O O . LYS A 1 88 ? -25.439 -26.190 -5.363 1.00 95.25 88 LYS A O 1
ATOM 693 N N . SER A 1 89 ? -24.519 -24.751 -6.820 1.00 96.19 89 SER A N 1
ATOM 694 C CA . SER A 1 89 ? -25.183 -23.553 -6.311 1.00 96.19 89 SER A CA 1
ATOM 695 C C . SER A 1 89 ? -25.871 -22.767 -7.424 1.00 96.19 89 SER A C 1
ATOM 697 O O . SER A 1 89 ? -25.444 -22.790 -8.581 1.00 96.19 89 SER A O 1
ATOM 699 N N . ASN A 1 90 ? -26.940 -22.067 -7.058 1.00 95.94 90 ASN A N 1
ATOM 700 C CA . ASN A 1 90 ? -27.714 -21.177 -7.906 1.00 95.94 90 ASN A CA 1
ATOM 701 C C . ASN A 1 90 ? -27.593 -19.735 -7.394 1.00 95.94 90 ASN A C 1
ATOM 703 O O . ASN A 1 90 ? -27.480 -19.506 -6.190 1.00 95.94 90 ASN A O 1
ATOM 707 N N . ILE A 1 91 ? -27.621 -18.769 -8.308 1.00 94.69 91 ILE A N 1
ATOM 708 C CA . ILE A 1 91 ? -27.587 -17.345 -7.975 1.00 94.69 91 ILE A CA 1
ATOM 709 C C . ILE A 1 91 ? -29.004 -16.801 -8.127 1.00 94.69 91 ILE A C 1
ATOM 711 O O . ILE A 1 91 ? -29.557 -16.810 -9.226 1.00 94.69 91 ILE A O 1
ATOM 715 N N . LYS A 1 92 ? -29.585 -16.303 -7.035 1.00 92.75 92 LYS A N 1
ATOM 716 C CA . LYS A 1 92 ? -30.893 -15.644 -7.052 1.00 92.75 92 LYS A CA 1
ATOM 717 C C . LYS A 1 92 ? -30.678 -14.136 -7.007 1.00 92.75 92 LYS A C 1
ATOM 719 O O . LYS A 1 92 ? -30.053 -13.621 -6.087 1.00 92.75 92 LYS A O 1
ATOM 724 N N . SER A 1 93 ? -31.166 -13.419 -8.016 1.00 87.81 93 SER A N 1
ATOM 725 C CA . SER A 1 93 ? -31.196 -11.957 -7.981 1.00 87.81 93 SER A CA 1
ATOM 726 C C . SER A 1 93 ? -32.383 -11.503 -7.143 1.00 87.81 93 SER A C 1
ATOM 728 O O . SER A 1 93 ? -33.522 -11.838 -7.479 1.00 87.81 93 SER A O 1
ATOM 730 N N . GLU A 1 94 ? -32.134 -10.724 -6.097 1.00 78.19 94 GLU A N 1
ATOM 731 C CA . GLU A 1 94 ? -33.193 -10.105 -5.311 1.00 78.19 94 GLU A CA 1
ATOM 732 C C . GLU A 1 94 ? -33.224 -8.602 -5.604 1.00 78.19 94 GLU A C 1
ATOM 734 O O . GLU A 1 94 ? -32.240 -7.876 -5.434 1.00 78.19 94 GLU A O 1
ATOM 739 N N . LEU A 1 95 ? -34.361 -8.135 -6.123 1.00 65.00 95 LEU A N 1
ATOM 740 C CA . LEU A 1 95 ? -34.638 -6.715 -6.293 1.00 65.00 95 LEU A CA 1
ATOM 741 C C . LEU A 1 95 ? -35.103 -6.179 -4.939 1.00 65.00 95 LEU A C 1
ATOM 743 O O . LEU A 1 95 ? -36.292 -6.205 -4.631 1.00 65.00 95 LEU A O 1
ATOM 747 N N . ALA A 1 96 ? -34.166 -5.714 -4.115 1.00 52.66 96 ALA A N 1
ATOM 748 C CA . ALA A 1 96 ? -34.506 -5.072 -2.854 1.00 52.66 96 ALA A CA 1
ATOM 749 C C . ALA A 1 96 ? -35.232 -3.738 -3.124 1.00 52.66 96 ALA A C 1
ATOM 751 O O . ALA A 1 96 ? -34.620 -2.716 -3.450 1.00 52.66 96 ALA A O 1
ATOM 752 N N . LEU A 1 97 ? -36.560 -3.744 -2.995 1.00 48.78 97 LEU A N 1
ATOM 753 C CA . LEU A 1 97 ? -37.374 -2.533 -2.975 1.00 48.78 97 LEU A CA 1
ATOM 754 C C . LEU A 1 97 ? -37.183 -1.852 -1.617 1.00 48.78 97 LEU A C 1
ATOM 756 O O . LEU A 1 97 ? -37.802 -2.223 -0.627 1.00 48.78 97 LEU A O 1
ATOM 760 N N . VAL A 1 98 ? -36.311 -0.847 -1.557 1.00 47.38 98 VAL A N 1
ATOM 761 C CA . VAL A 1 98 ? -36.202 0.021 -0.376 1.00 47.38 98 VAL A CA 1
ATOM 762 C C . VAL A 1 98 ? -37.532 0.781 -0.231 1.00 47.38 98 VAL A C 1
ATOM 764 O O . VAL A 1 98 ? -37.898 1.478 -1.189 1.00 47.38 98 VAL A O 1
ATOM 767 N N . PRO A 1 99 ? -38.251 0.704 0.905 1.00 44.44 99 PRO A N 1
ATOM 768 C CA . PRO A 1 99 ? -39.448 1.510 1.133 1.00 44.44 99 PRO A CA 1
ATOM 769 C C . PRO A 1 99 ? -39.105 2.990 0.945 1.00 44.44 99 PRO A C 1
ATOM 771 O O . PRO A 1 99 ? -38.121 3.475 1.498 1.00 44.44 99 PRO A O 1
ATOM 774 N N . LEU A 1 100 ? -39.847 3.702 0.093 1.00 42.94 100 LEU A N 1
ATOM 775 C CA . LEU A 1 100 ? -39.805 5.162 0.125 1.00 42.94 100 LEU A CA 1
ATOM 776 C C . LEU A 1 100 ? -40.551 5.593 1.384 1.00 42.94 100 LEU A C 1
ATOM 778 O O . LEU A 1 100 ? -41.749 5.328 1.501 1.00 42.94 100 LEU A O 1
ATOM 782 N N . GLU A 1 101 ? -39.858 6.271 2.293 1.00 40.78 101 GLU A N 1
ATOM 783 C CA . GLU A 1 101 ? -40.526 7.189 3.207 1.00 40.78 101 GLU A CA 1
ATOM 784 C C . GLU A 1 101 ? -41.313 8.165 2.330 1.00 40.78 101 GLU A C 1
ATOM 786 O O . GLU A 1 101 ? -40.752 8.895 1.510 1.00 40.78 101 GLU A O 1
ATOM 791 N N . LYS A 1 102 ? -42.643 8.079 2.404 1.00 40.56 102 LYS A N 1
ATOM 792 C CA . LYS A 1 102 ? -43.523 9.064 1.789 1.00 40.56 102 LYS A CA 1
ATOM 793 C C . LYS A 1 102 ? -43.376 10.336 2.609 1.00 40.56 102 LYS A C 1
ATOM 795 O O . LYS A 1 102 ? -44.102 10.527 3.579 1.00 40.56 102 LYS A O 1
ATOM 800 N N . GLU A 1 103 ? -42.446 11.197 2.225 1.00 44.31 103 GLU A N 1
ATOM 801 C CA . GLU A 1 103 ? -42.576 12.606 2.562 1.00 44.31 103 GLU A CA 1
ATOM 802 C C . GLU A 1 103 ? -43.825 13.104 1.840 1.00 44.31 103 GLU A C 1
ATOM 804 O O . GLU A 1 103 ? -43.871 13.170 0.615 1.00 44.31 103 GLU A O 1
ATOM 809 N N . THR A 1 104 ? -44.885 13.361 2.596 1.00 45.81 104 THR A N 1
ATOM 810 C CA . THR A 1 104 ? -46.025 14.145 2.130 1.00 45.81 104 THR A CA 1
ATOM 811 C C . THR A 1 104 ? -45.604 15.614 2.106 1.00 45.81 104 THR A C 1
ATOM 813 O O . THR A 1 104 ? -45.367 16.163 3.185 1.00 45.81 104 THR A O 1
ATOM 816 N N . PRO A 1 105 ? -45.539 16.293 0.947 1.00 55.44 105 PRO A N 1
ATOM 817 C CA . PRO A 1 105 ? -45.334 17.725 0.896 1.00 55.44 105 PRO A CA 1
ATOM 818 C C . PRO A 1 105 ? -46.653 18.370 0.479 1.00 55.44 105 PRO A C 1
ATOM 820 O O . PRO A 1 105 ? -46.976 18.455 -0.704 1.00 55.44 105 PRO A O 1
ATOM 823 N N . THR A 1 106 ? -47.438 18.838 1.438 1.00 52.97 106 THR A N 1
ATOM 824 C CA . THR A 1 106 ? -48.402 19.895 1.130 1.00 52.97 106 THR A CA 1
ATOM 825 C C . THR A 1 106 ? -47.656 21.211 1.312 1.00 52.97 106 THR A C 1
ATOM 827 O O . THR A 1 106 ? -47.277 21.534 2.431 1.00 52.97 106 THR A O 1
ATOM 830 N N . ASP A 1 107 ? -47.406 21.904 0.196 1.00 58.47 107 ASP A N 1
ATOM 831 C CA . ASP A 1 107 ? -46.814 23.252 0.062 1.00 58.47 107 ASP A CA 1
ATOM 832 C C . ASP A 1 107 ? -45.322 23.369 -0.310 1.00 58.47 107 ASP A C 1
ATOM 834 O O . ASP A 1 107 ? -44.690 24.393 -0.052 1.00 58.47 107 ASP A O 1
ATOM 838 N N . ALA A 1 108 ? -44.747 22.391 -1.017 1.00 67.56 108 ALA A N 1
ATOM 839 C CA . ALA A 1 108 ? -43.445 22.602 -1.658 1.00 67.56 108 ALA A CA 1
ATOM 840 C C . ALA A 1 108 ? -43.575 23.544 -2.877 1.00 67.56 108 ALA A C 1
ATOM 842 O O . ALA A 1 108 ? -44.191 23.214 -3.896 1.00 67.56 108 ALA A O 1
ATOM 843 N N . THR A 1 109 ? -42.989 24.737 -2.783 1.00 79.56 109 THR A N 1
ATOM 844 C CA . THR A 1 109 ? -42.779 25.646 -3.915 1.00 79.56 109 THR A CA 1
ATOM 845 C C . THR A 1 109 ? -41.612 25.155 -4.776 1.00 79.56 109 THR A C 1
ATOM 847 O O . THR A 1 109 ? -40.521 24.877 -4.285 1.00 79.56 109 THR A O 1
ATOM 850 N N . TYR A 1 110 ? -41.840 25.040 -6.084 1.00 82.94 110 TYR A N 1
ATOM 851 C CA . TYR A 1 110 ? -40.836 24.704 -7.089 1.00 82.94 110 TYR A CA 1
ATOM 852 C C . TYR A 1 110 ? -40.326 25.979 -7.771 1.00 82.94 110 TYR A C 1
ATOM 854 O O . TYR A 1 110 ? -41.097 26.716 -8.389 1.00 82.94 110 TYR A O 1
ATOM 862 N N . THR A 1 111 ? -39.015 26.207 -7.708 1.00 87.88 111 THR A N 1
ATOM 863 C CA . THR A 1 111 ? -38.337 27.304 -8.409 1.00 87.88 111 THR A CA 1
ATOM 864 C C . THR A 1 111 ? -37.763 26.809 -9.733 1.00 87.88 111 THR A C 1
ATOM 866 O O . THR A 1 111 ? -36.875 25.956 -9.761 1.00 87.88 111 THR A O 1
ATOM 869 N N . CYS A 1 112 ? -38.202 27.379 -10.856 1.00 88.56 112 CYS A N 1
ATOM 870 C CA . CYS A 1 112 ? -37.686 26.995 -12.168 1.00 88.56 112 CYS A CA 1
ATOM 871 C C . CYS A 1 112 ? -36.183 27.324 -12.309 1.00 88.56 112 CYS A C 1
ATOM 873 O O . CYS A 1 112 ? -35.811 28.497 -12.249 1.00 88.56 112 CYS A O 1
ATOM 875 N N . PRO A 1 113 ? -35.309 26.361 -12.657 1.00 86.56 113 PRO A N 1
ATOM 876 C CA . PRO A 1 113 ? -33.862 26.587 -12.728 1.00 86.56 113 PRO A CA 1
ATOM 877 C C . PRO A 1 113 ? -33.430 27.512 -13.879 1.00 86.56 113 PRO A C 1
ATOM 879 O O . PRO A 1 113 ? -32.349 28.094 -13.823 1.00 86.56 113 PRO A O 1
ATOM 882 N N . ALA A 1 114 ? -34.258 27.664 -14.919 1.00 88.88 114 ALA A N 1
ATOM 883 C CA . ALA A 1 114 ? -33.959 28.527 -16.063 1.00 88.88 114 ALA A CA 1
ATOM 884 C C . ALA A 1 114 ? -34.273 30.013 -15.807 1.00 88.88 114 ALA A C 1
ATOM 886 O O . ALA A 1 114 ? -33.430 30.868 -16.056 1.00 88.88 114 ALA A O 1
ATOM 887 N N . CYS A 1 115 ? -35.481 30.329 -15.325 1.00 91.69 115 CYS A N 1
ATOM 888 C CA . CYS A 1 115 ? -35.958 31.710 -15.168 1.00 91.69 115 CYS A CA 1
ATOM 889 C C . CYS A 1 115 ? -36.173 32.145 -13.709 1.00 91.69 115 CYS A C 1
ATOM 891 O O . CYS A 1 115 ? -36.569 33.286 -13.479 1.00 91.69 115 CYS A O 1
ATOM 893 N N . LYS A 1 116 ? -35.926 31.252 -12.740 1.00 90.38 116 LYS A N 1
ATOM 894 C CA . LYS A 1 116 ? -36.115 31.460 -11.294 1.00 90.38 116 LYS A CA 1
ATOM 895 C C . LYS A 1 116 ? -37.542 31.831 -10.879 1.00 90.38 116 LYS A C 1
ATOM 897 O O . 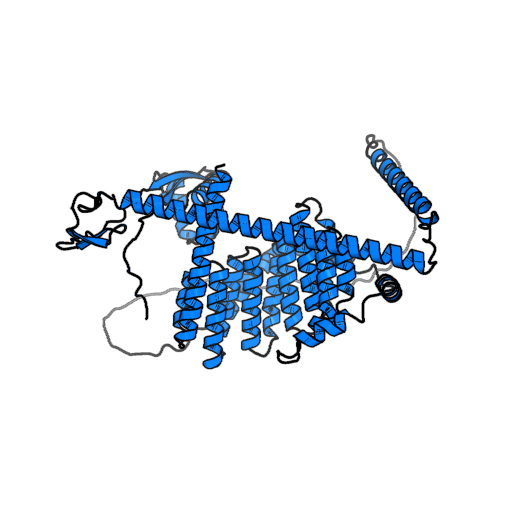LYS A 1 116 ? -37.738 32.506 -9.879 1.00 90.38 116 LYS A O 1
ATOM 902 N N . TYR A 1 117 ? -38.538 31.431 -11.665 1.00 91.06 117 TYR A N 1
ATOM 903 C CA . TYR A 1 117 ? -39.941 31.631 -11.313 1.00 91.06 117 TYR A CA 1
ATOM 904 C C . TYR A 1 117 ? -40.394 30.573 -10.307 1.00 91.06 117 TYR A C 1
ATOM 906 O O . TYR A 1 117 ? -40.245 29.380 -10.585 1.00 91.06 117 TYR A O 1
ATOM 914 N N . ASP A 1 118 ? -40.955 31.017 -9.186 1.00 89.62 118 ASP A N 1
ATOM 915 C CA . ASP A 1 118 ? -41.533 30.154 -8.159 1.00 89.62 118 ASP A CA 1
ATOM 916 C C . ASP A 1 118 ? -42.983 29.811 -8.508 1.00 89.62 118 ASP A C 1
ATOM 918 O O . ASP A 1 118 ? -43.802 30.688 -8.785 1.00 89.62 118 ASP A O 1
ATOM 922 N N . GLN A 1 119 ? -43.313 28.525 -8.496 1.00 87.25 119 GLN A N 1
ATOM 923 C CA . GLN A 1 119 ? -44.661 28.013 -8.731 1.00 87.25 119 GLN A CA 1
ATOM 924 C C . GLN A 1 119 ? -44.965 26.873 -7.756 1.00 87.25 119 GLN A C 1
ATOM 926 O O . GLN A 1 119 ? -44.057 26.268 -7.194 1.00 87.25 119 GLN A O 1
ATOM 931 N N . LYS A 1 120 ? -46.244 26.556 -7.542 1.00 84.94 120 LYS A N 1
ATOM 932 C CA . LYS A 1 120 ? -46.617 25.358 -6.774 1.00 84.94 120 LYS A CA 1
ATOM 933 C C . LYS A 1 120 ? -46.139 24.111 -7.528 1.00 84.94 120 LYS A C 1
ATOM 935 O O . LYS A 1 120 ? -46.296 24.066 -8.749 1.00 84.94 120 LYS A O 1
ATOM 940 N N . ALA A 1 121 ? -45.521 23.159 -6.827 1.00 78.25 121 ALA A N 1
ATOM 941 C CA . ALA A 1 121 ? -45.123 21.888 -7.423 1.00 78.25 121 ALA A CA 1
ATOM 942 C C . ALA A 1 121 ? -46.374 21.140 -7.913 1.00 78.25 121 ALA A C 1
ATOM 944 O O . ALA A 1 121 ? -47.328 20.973 -7.152 1.00 78.25 121 ALA A O 1
ATOM 945 N N . ASP A 1 122 ? -46.387 20.749 -9.188 1.00 75.31 122 ASP A N 1
ATOM 946 C CA . ASP A 1 122 ? -47.453 19.906 -9.733 1.00 75.31 122 ASP A CA 1
ATOM 947 C C . ASP A 1 122 ? -47.217 18.462 -9.256 1.00 75.31 122 ASP A C 1
ATOM 949 O O . ASP A 1 122 ? -46.077 18.005 -9.162 1.00 75.31 122 ASP A O 1
ATOM 953 N N . SER A 1 123 ? -48.292 17.744 -8.915 1.00 66.75 123 SER A N 1
ATOM 954 C CA . SER A 1 123 ? -48.220 16.361 -8.417 1.00 66.75 123 SER A CA 1
ATOM 955 C C . SER A 1 123 ? -47.798 15.357 -9.490 1.00 66.75 123 SER A C 1
ATOM 957 O O . SER A 1 123 ? -47.305 14.276 -9.166 1.00 66.75 123 SER A O 1
ATOM 959 N N . ASP A 1 124 ? -47.975 15.715 -10.761 1.00 65.88 124 ASP A N 1
ATOM 960 C CA . ASP A 1 124 ? -47.430 14.963 -11.876 1.00 65.88 124 ASP A CA 1
ATOM 961 C C . ASP A 1 124 ? -45.952 15.313 -12.004 1.00 65.88 124 ASP A C 1
ATOM 963 O O . ASP A 1 124 ? -45.588 16.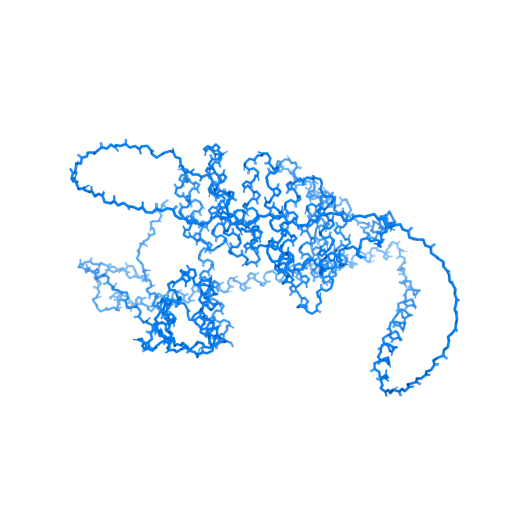458 -12.254 1.00 65.88 124 ASP A O 1
ATOM 967 N N . ASP A 1 125 ? -45.117 14.291 -11.838 1.00 64.19 125 ASP A N 1
ATOM 968 C CA . ASP A 1 125 ? -43.654 14.230 -11.700 1.00 64.19 125 ASP A CA 1
ATOM 969 C C . ASP A 1 125 ? -42.815 14.940 -12.805 1.00 64.19 125 ASP A C 1
ATOM 971 O O . ASP A 1 125 ? -41.604 14.742 -12.950 1.00 64.19 125 ASP A O 1
ATOM 975 N N . ASN A 1 126 ? -43.454 15.756 -13.638 1.00 67.56 126 ASN A N 1
ATOM 976 C CA . ASN A 1 126 ? -42.902 16.602 -14.678 1.00 67.56 126 ASN A CA 1
ATOM 977 C C . ASN A 1 126 ? -43.137 18.077 -14.309 1.00 67.56 126 ASN A C 1
ATOM 979 O O . ASN A 1 126 ? -44.021 18.720 -14.862 1.00 67.56 126 ASN A O 1
ATOM 983 N N . ASN A 1 127 ? -42.318 18.638 -13.415 1.00 79.25 127 ASN A N 1
ATOM 984 C CA . ASN A 1 127 ? -42.318 20.074 -13.105 1.00 79.25 127 ASN A CA 1
ATOM 985 C C . ASN A 1 127 ? -42.003 20.915 -14.365 1.00 79.25 127 ASN A C 1
ATOM 987 O O . ASN A 1 127 ? -40.835 21.161 -14.699 1.00 79.25 127 ASN A O 1
ATOM 991 N N . ILE A 1 128 ? -43.037 21.344 -15.094 1.00 87.62 128 ILE A N 1
ATOM 992 C CA . ILE A 1 128 ? -42.928 22.247 -16.249 1.00 87.62 128 ILE A CA 1
ATOM 993 C C . ILE A 1 128 ? -43.108 23.680 -15.758 1.00 87.62 128 ILE A C 1
ATOM 995 O O . ILE A 1 128 ? -44.110 24.011 -15.127 1.00 87.62 128 ILE A O 1
ATOM 999 N N . CYS A 1 129 ? -42.153 24.562 -16.048 1.00 89.19 129 CYS A N 1
ATOM 1000 C CA . CYS A 1 129 ? -42.290 25.965 -15.673 1.00 89.19 129 CYS A CA 1
ATOM 1001 C C . CYS A 1 129 ? -43.421 26.646 -16.460 1.00 89.19 129 CYS A C 1
ATOM 1003 O O . CYS A 1 129 ? -43.338 26.756 -17.682 1.00 89.19 129 CYS A O 1
ATOM 1005 N N . LYS A 1 130 ? -44.418 27.205 -15.764 1.00 89.56 130 LYS A N 1
ATOM 1006 C CA . LYS A 1 130 ? -45.554 27.927 -16.366 1.00 89.56 130 LYS A CA 1
ATOM 1007 C C . LYS A 1 130 ? -45.136 29.211 -17.090 1.00 89.56 130 LYS A C 1
ATOM 1009 O O . LYS A 1 130 ? -45.838 29.665 -17.984 1.00 89.56 130 LYS A O 1
ATOM 1014 N N . ARG A 1 131 ? -43.981 29.790 -16.732 1.00 91.12 131 ARG A N 1
ATOM 1015 C CA . ARG A 1 131 ? -43.476 31.039 -17.323 1.00 91.12 131 ARG A CA 1
ATOM 1016 C C . ARG A 1 131 ? -42.651 30.832 -18.594 1.00 91.12 131 ARG A C 1
ATOM 1018 O O . ARG A 1 131 ? -42.770 31.626 -19.516 1.00 91.12 131 ARG A O 1
ATOM 1025 N N . CYS A 1 132 ? -41.776 29.824 -18.633 1.00 90.44 132 CYS A N 1
ATOM 1026 C CA . CYS A 1 132 ? -40.847 29.620 -19.757 1.00 90.44 132 CYS A CA 1
ATOM 1027 C C . CYS A 1 132 ? -40.970 28.255 -20.451 1.00 90.44 132 CYS A C 1
ATOM 1029 O O . CYS A 1 132 ? -40.191 27.970 -21.356 1.00 90.44 132 CYS A O 1
ATOM 1031 N N . GLY A 1 133 ? -41.897 27.393 -20.021 1.00 89.31 133 GLY A N 1
ATOM 1032 C CA . GLY A 1 133 ? -42.131 26.069 -20.611 1.00 89.31 133 GLY A CA 1
ATOM 1033 C C . GLY A 1 133 ? -41.001 25.057 -20.392 1.00 89.31 133 GLY A C 1
ATOM 1034 O O . GLY A 1 133 ? -41.028 23.961 -20.948 1.00 89.31 133 GLY A O 1
ATOM 1035 N N . VAL A 1 134 ? -39.980 25.401 -19.602 1.00 90.44 134 VAL A N 1
ATOM 1036 C CA . VAL A 1 134 ? -38.829 24.526 -19.369 1.00 90.44 134 VAL A CA 1
ATOM 1037 C C . VAL A 1 134 ? -39.224 23.367 -18.457 1.00 90.44 134 VAL A C 1
ATOM 1039 O O . VAL A 1 134 ? -39.700 23.572 -17.342 1.00 90.44 134 VAL A O 1
ATOM 1042 N N . VAL A 1 135 ? -38.970 22.147 -18.931 1.00 89.56 135 VAL A N 1
ATOM 1043 C CA . VAL A 1 135 ? -39.141 20.905 -18.169 1.00 89.56 135 VAL A CA 1
ATOM 1044 C C . VAL A 1 135 ? -37.882 20.644 -17.343 1.00 89.56 135 VAL A C 1
ATOM 1046 O O . VAL A 1 135 ? -36.801 20.475 -17.918 1.00 89.56 135 VAL A O 1
ATOM 1049 N N . GLU A 1 136 ? -38.009 20.567 -16.016 1.00 83.81 136 GLU A N 1
ATOM 1050 C CA . GLU A 1 136 ? -36.877 20.430 -15.084 1.00 83.81 136 GLU A CA 1
ATOM 1051 C C . GLU A 1 136 ? -35.938 19.270 -15.451 1.00 83.81 136 GLU A C 1
ATOM 1053 O O . GLU A 1 136 ? -34.730 19.453 -15.624 1.00 83.81 136 GLU A O 1
ATOM 1058 N N . LYS A 1 137 ? -36.508 18.075 -15.657 1.00 83.81 137 LYS A N 1
ATOM 1059 C CA . LYS A 1 137 ? -35.762 16.858 -16.014 1.00 83.81 137 LYS A CA 1
ATOM 1060 C C . LYS A 1 137 ? -34.944 17.047 -17.301 1.00 83.81 137 LYS A C 1
ATOM 1062 O O . LYS A 1 137 ? -33.780 16.647 -17.360 1.00 83.81 137 LYS A O 1
ATOM 1067 N N . LYS A 1 138 ? -35.515 17.701 -18.322 1.00 86.62 138 LYS A N 1
ATOM 1068 C CA . LYS A 1 138 ? -34.840 17.956 -19.608 1.00 86.62 138 LYS A CA 1
ATOM 1069 C C . LYS A 1 138 ? -33.758 19.030 -19.474 1.00 86.62 138 LYS A C 1
ATOM 1071 O O . LYS A 1 138 ? -32.671 18.861 -20.022 1.00 86.62 138 LYS A O 1
ATOM 1076 N N . PHE A 1 139 ? -34.025 20.090 -18.713 1.00 89.12 139 PHE A N 1
ATOM 1077 C CA . PHE A 1 139 ? -33.061 21.157 -18.447 1.00 89.12 139 PHE A CA 1
ATOM 1078 C C . PHE A 1 139 ? -31.846 20.648 -17.674 1.00 89.12 139 PHE A C 1
ATOM 1080 O O . PHE A 1 139 ? -30.714 20.874 -18.092 1.00 89.12 139 PHE A O 1
ATOM 1087 N N . ASN A 1 140 ? -32.070 19.887 -16.602 1.00 83.81 140 ASN A N 1
ATOM 1088 C CA . ASN A 1 140 ? -30.999 19.305 -15.799 1.00 83.81 140 ASN A CA 1
ATOM 1089 C C . ASN A 1 140 ? -30.171 18.299 -16.608 1.00 83.81 140 ASN A C 1
ATOM 1091 O O . ASN A 1 140 ? -28.946 18.289 -16.498 1.00 83.81 140 ASN A O 1
ATOM 1095 N N . LYS A 1 141 ? -30.807 17.498 -17.475 1.00 85.88 141 LYS A N 1
ATOM 1096 C CA . LYS A 1 141 ? -30.094 16.607 -18.404 1.00 85.88 141 LYS A CA 1
ATOM 1097 C C . LYS A 1 141 ? -29.211 17.393 -19.379 1.00 85.88 141 LYS A C 1
ATOM 1099 O O . LYS A 1 141 ? -28.041 17.057 -19.533 1.00 85.88 141 LYS A O 1
ATOM 1104 N N . MET A 1 142 ? -29.743 18.451 -19.994 1.00 89.44 142 MET A N 1
ATOM 1105 C CA . MET A 1 142 ? -28.992 19.291 -20.933 1.00 89.44 142 MET A CA 1
ATOM 1106 C C . MET A 1 142 ? -27.848 20.049 -20.242 1.00 89.44 142 MET A C 1
ATOM 1108 O O . MET A 1 142 ? -26.754 20.140 -20.792 1.00 89.44 142 MET A O 1
ATOM 1112 N N . LYS A 1 143 ? -28.072 20.550 -19.021 1.00 89.62 143 LYS A N 1
ATOM 1113 C CA . LYS A 1 143 ? -27.046 21.209 -18.204 1.00 89.62 143 LYS A CA 1
ATOM 1114 C C . LYS A 1 143 ? -25.899 20.251 -17.877 1.00 89.62 143 LYS A C 1
ATOM 1116 O O . LYS A 1 143 ? -24.752 20.591 -18.139 1.00 89.62 143 LYS A O 1
ATOM 1121 N N . LYS A 1 144 ? -26.207 19.031 -17.417 1.00 84.75 144 LYS A N 1
ATOM 1122 C CA . LYS A 1 144 ? -25.199 17.987 -17.159 1.00 84.75 144 LYS A CA 1
ATOM 1123 C C . LYS A 1 144 ? -24.411 17.625 -18.417 1.00 84.75 144 LYS A C 1
ATOM 1125 O O . LYS A 1 144 ? -23.196 17.502 -18.359 1.00 84.75 144 LYS A O 1
ATOM 1130 N N . GLN A 1 145 ? -25.082 17.483 -19.560 1.00 85.56 145 GLN A N 1
ATOM 1131 C CA . GLN A 1 145 ? -24.397 17.223 -20.830 1.00 85.56 145 GLN A CA 1
ATOM 1132 C C . GLN A 1 145 ? -23.449 18.366 -21.207 1.00 85.56 145 GLN A C 1
ATOM 1134 O O . GLN A 1 145 ? -22.309 18.104 -21.574 1.00 85.56 145 GLN A O 1
ATOM 1139 N N . ARG A 1 146 ? -23.882 19.625 -21.068 1.00 91.38 146 ARG A N 1
ATOM 1140 C CA . ARG A 1 146 ? -23.028 20.790 -21.334 1.00 91.38 146 ARG A CA 1
ATOM 1141 C C . ARG A 1 146 ? -21.817 20.840 -20.399 1.00 91.38 146 ARG A C 1
ATOM 1143 O O . ARG A 1 146 ? -20.714 21.074 -20.875 1.00 91.38 146 ARG A O 1
ATOM 1150 N N . GLU A 1 147 ? -22.004 20.566 -19.109 1.00 88.56 147 GLU A N 1
ATOM 1151 C CA . GLU A 1 147 ? -20.909 20.496 -18.131 1.00 88.56 147 GLU A CA 1
ATOM 1152 C C . GLU A 1 147 ? -19.887 19.404 -18.489 1.00 88.56 147 GLU A C 1
ATOM 1154 O O . GLU A 1 147 ? -18.683 19.647 -18.416 1.00 88.56 147 GLU A O 1
ATOM 1159 N N . ILE A 1 148 ? -20.348 18.233 -18.946 1.00 85.75 148 ILE A N 1
ATOM 1160 C CA . ILE A 1 148 ? -19.469 17.153 -19.421 1.00 85.75 148 ILE A CA 1
ATOM 1161 C C . ILE A 1 148 ? -18.672 17.614 -20.647 1.00 85.75 148 ILE A C 1
ATOM 1163 O O . ILE A 1 148 ? -17.445 17.530 -20.627 1.00 85.75 148 ILE A O 1
ATOM 1167 N N . PHE A 1 149 ? -19.332 18.178 -21.663 1.00 89.25 149 PHE A N 1
ATOM 1168 C CA . PHE A 1 149 ? -18.655 18.677 -22.866 1.00 89.25 149 PHE A CA 1
ATOM 1169 C C . PHE A 1 149 ? -17.636 19.782 -22.560 1.00 89.25 149 PHE A C 1
ATOM 1171 O O . PHE A 1 149 ? -16.538 19.779 -23.112 1.00 89.25 149 PHE A O 1
ATOM 1178 N N . GLU A 1 150 ? -17.957 20.717 -21.664 1.00 92.19 150 GLU A N 1
ATOM 1179 C CA . GLU A 1 150 ? -17.014 21.758 -21.242 1.00 92.19 150 GLU A CA 1
ATOM 1180 C C . GLU A 1 150 ? -15.818 21.172 -20.481 1.00 92.19 150 GLU A C 1
ATOM 1182 O O . GLU A 1 150 ? -14.688 21.620 -20.679 1.00 92.19 150 GLU A O 1
ATOM 1187 N N . SER A 1 151 ? -16.039 20.161 -19.635 1.00 85.25 151 SER A N 1
ATOM 1188 C CA . SER A 1 151 ? -14.956 19.488 -18.912 1.00 85.25 151 SER A CA 1
ATOM 1189 C C . SER A 1 151 ? -14.022 18.713 -19.847 1.00 85.25 151 SER A C 1
ATOM 1191 O O . SER A 1 151 ? -12.802 18.792 -19.699 1.00 85.25 151 SER A O 1
ATOM 1193 N N . GLU A 1 152 ? -14.578 18.040 -20.856 1.00 83.88 152 GLU A N 1
ATOM 1194 C CA . GLU A 1 152 ? -13.813 17.307 -21.861 1.00 83.88 152 GLU A CA 1
ATOM 1195 C C . GLU A 1 152 ? -13.026 18.263 -22.760 1.00 83.88 152 GLU A C 1
ATOM 1197 O O . GLU A 1 152 ? -11.841 18.045 -23.010 1.00 83.88 152 GLU A O 1
ATOM 1202 N N . ARG A 1 153 ? -13.637 19.382 -23.162 1.00 93.88 153 ARG A N 1
ATOM 1203 C CA . ARG A 1 153 ? -12.951 20.437 -23.911 1.00 93.88 153 ARG A CA 1
ATOM 1204 C C . ARG A 1 153 ? -11.753 20.994 -23.139 1.00 93.88 153 ARG A C 1
ATOM 1206 O O . ARG A 1 153 ? -10.664 21.062 -23.700 1.00 93.88 153 ARG A O 1
ATOM 1213 N N . ARG A 1 154 ? -11.914 21.325 -21.851 1.00 90.81 154 ARG A N 1
ATOM 1214 C CA . ARG A 1 154 ? -10.797 21.793 -21.003 1.00 90.81 154 ARG A CA 1
ATOM 1215 C C . ARG A 1 154 ? -9.692 20.746 -20.880 1.00 90.81 154 ARG A C 1
ATOM 1217 O O . ARG A 1 154 ? -8.515 21.094 -20.867 1.00 90.81 154 ARG A O 1
ATOM 1224 N N . TYR A 1 155 ? -10.060 19.469 -20.794 1.00 85.88 155 TYR A N 1
ATOM 1225 C CA . TYR A 1 155 ? -9.094 18.375 -20.758 1.00 85.88 155 TYR A CA 1
ATOM 1226 C C . TYR A 1 155 ? -8.303 18.264 -22.072 1.00 85.88 155 TYR A C 1
ATOM 1228 O O . TYR A 1 155 ? -7.083 18.100 -22.041 1.00 85.88 155 TYR A O 1
ATOM 1236 N N . GLN A 1 156 ? -8.970 18.403 -23.222 1.00 87.50 156 GLN A N 1
ATOM 1237 C CA . GLN A 1 156 ? -8.311 18.387 -24.530 1.00 87.50 156 GLN A CA 1
ATOM 1238 C C . GLN A 1 156 ? -7.395 19.600 -24.737 1.00 87.50 156 GLN A C 1
ATOM 1240 O O . GLN A 1 156 ? -6.260 19.420 -25.173 1.00 87.50 156 GLN A O 1
ATOM 1245 N N . GLU A 1 157 ? -7.839 20.806 -24.371 1.00 92.50 157 GLU A N 1
ATOM 1246 C CA . GLU A 1 157 ? -7.026 22.031 -24.440 1.00 92.50 157 GLU A CA 1
ATOM 1247 C C . GLU A 1 157 ? -5.764 21.907 -23.562 1.00 92.50 157 GLU A C 1
ATOM 1249 O O . GLU A 1 157 ? -4.653 22.146 -24.035 1.00 92.50 157 GLU A O 1
ATOM 1254 N N . ALA A 1 158 ? -5.896 21.413 -22.324 1.00 87.81 158 ALA A N 1
ATOM 1255 C CA . ALA A 1 158 ? -4.753 21.175 -21.438 1.00 87.81 158 ALA A CA 1
ATOM 1256 C C . ALA A 1 158 ? -3.781 20.116 -21.992 1.00 87.81 158 ALA A C 1
ATOM 1258 O O . ALA A 1 158 ? -2.564 20.226 -21.825 1.00 87.81 158 ALA A O 1
ATOM 1259 N N . ARG A 1 159 ? -4.299 19.081 -22.665 1.00 85.06 159 ARG A N 1
ATOM 1260 C CA . ARG A 1 159 ? -3.469 18.060 -23.312 1.00 85.06 159 ARG A CA 1
ATOM 1261 C C . ARG A 1 159 ? -2.693 18.635 -24.499 1.00 85.06 159 ARG A C 1
ATOM 1263 O O . ARG A 1 159 ? -1.500 18.360 -24.608 1.00 85.06 159 ARG A O 1
ATOM 1270 N N . GLN A 1 160 ? -3.334 19.444 -25.342 1.00 92.38 160 GLN A N 1
ATOM 1271 C CA . GLN A 1 160 ? -2.674 20.117 -26.466 1.00 92.38 160 GLN A CA 1
ATOM 1272 C C . GLN A 1 160 ? -1.575 21.066 -25.981 1.00 92.38 160 GLN A C 1
ATOM 1274 O O . GLN A 1 160 ? -0.453 20.988 -26.474 1.00 92.38 160 GLN A O 1
ATOM 1279 N N . GLU A 1 161 ? -1.840 21.871 -24.948 1.00 94.25 161 GLU A N 1
ATOM 1280 C CA . GLU A 1 161 ? -0.838 22.770 -24.361 1.00 94.25 161 GLU A CA 1
ATOM 1281 C C . GLU A 1 161 ? 0.380 21.997 -23.816 1.00 94.25 161 GLU A C 1
ATOM 1283 O O . GLU A 1 161 ? 1.528 22.420 -23.967 1.00 94.25 161 GLU A O 1
ATOM 1288 N N . MET A 1 162 ? 0.160 20.827 -23.205 1.00 82.81 162 MET A N 1
ATOM 1289 C CA . MET A 1 162 ? 1.244 19.963 -22.723 1.00 82.81 162 MET A CA 1
ATOM 1290 C C . MET A 1 162 ? 2.064 19.362 -23.873 1.00 82.81 162 MET A C 1
ATOM 1292 O O . MET A 1 162 ? 3.293 19.305 -23.779 1.00 82.81 162 MET A O 1
ATOM 1296 N N . GLU A 1 163 ? 1.414 18.937 -24.958 1.00 87.06 163 GLU A N 1
ATOM 1297 C CA . GLU A 1 163 ? 2.086 18.427 -26.159 1.00 87.06 163 GLU A CA 1
ATOM 1298 C C . GLU A 1 163 ? 2.878 19.532 -26.882 1.00 87.06 163 GLU A C 1
ATOM 1300 O O . GLU A 1 163 ? 4.010 19.298 -27.313 1.00 87.06 163 GLU A O 1
ATOM 1305 N N . GLU A 1 164 ? 2.344 20.753 -26.961 1.00 92.75 164 GLU A N 1
ATOM 1306 C CA . GLU A 1 164 ? 3.043 21.921 -27.509 1.00 92.75 164 GLU A CA 1
ATOM 1307 C C . GLU A 1 164 ? 4.263 22.297 -26.667 1.00 92.75 164 GLU A C 1
ATOM 1309 O O . GLU A 1 164 ? 5.361 22.410 -27.213 1.00 92.75 164 GLU A O 1
ATOM 1314 N N . LYS A 1 165 ? 4.128 22.363 -25.335 1.00 90.00 165 LYS A N 1
ATOM 1315 C CA . LYS A 1 165 ? 5.268 22.594 -24.428 1.00 90.00 165 LYS A CA 1
ATOM 1316 C C . LYS A 1 165 ? 6.344 21.517 -24.559 1.00 90.00 165 LYS A C 1
ATOM 1318 O O . LYS A 1 165 ? 7.534 21.817 -24.459 1.00 90.00 165 LYS A O 1
ATOM 1323 N N . GLN A 1 166 ? 5.966 20.257 -24.781 1.00 81.88 166 GLN A N 1
ATOM 1324 C CA . GLN A 1 166 ? 6.934 19.183 -25.025 1.00 81.88 166 GLN A CA 1
ATOM 1325 C C . GLN A 1 166 ? 7.654 19.347 -26.369 1.00 81.88 166 GLN A C 1
ATOM 1327 O O . GLN A 1 166 ? 8.877 19.195 -26.422 1.00 81.88 166 GLN A O 1
ATOM 1332 N N . LYS A 1 167 ? 6.929 19.691 -27.441 1.00 91.94 167 LYS A N 1
ATOM 1333 C CA . LYS A 1 167 ? 7.523 19.979 -28.756 1.00 91.94 167 LYS A CA 1
ATOM 1334 C C . LYS A 1 167 ? 8.455 21.185 -28.698 1.00 91.94 167 LYS A C 1
ATOM 1336 O O . LYS A 1 167 ? 9.547 21.129 -29.260 1.00 91.94 167 LYS A O 1
ATOM 1341 N N . GLU A 1 168 ? 8.069 22.238 -27.985 1.00 92.88 168 GLU A N 1
ATOM 1342 C CA . GLU A 1 168 ? 8.892 23.429 -27.794 1.00 92.88 168 GLU A CA 1
ATOM 1343 C C . GLU A 1 168 ? 10.192 23.092 -27.056 1.00 92.88 168 GLU A C 1
ATOM 1345 O O . GLU A 1 168 ? 11.271 23.411 -27.553 1.00 92.88 168 GLU A O 1
ATOM 1350 N N . ARG A 1 169 ? 10.123 22.346 -25.944 1.00 86.44 169 ARG A N 1
ATOM 1351 C CA . ARG A 1 169 ? 11.320 21.867 -25.226 1.00 86.44 169 ARG A CA 1
ATOM 1352 C C . ARG A 1 169 ? 12.226 21.017 -26.112 1.00 86.44 169 ARG A C 1
ATOM 1354 O O . ARG A 1 169 ? 13.443 21.172 -26.078 1.00 86.44 169 ARG A O 1
ATOM 1361 N N . LEU A 1 170 ? 11.655 20.129 -26.925 1.00 88.88 170 LEU A N 1
ATOM 1362 C CA . LEU A 1 170 ? 12.436 19.309 -27.850 1.00 88.88 170 LEU A CA 1
ATOM 1363 C C . LEU A 1 170 ? 13.131 20.167 -28.919 1.00 88.88 170 LEU A C 1
ATOM 1365 O O . LEU A 1 170 ? 14.286 19.908 -29.258 1.00 88.88 170 LEU A O 1
ATOM 1369 N N . ASN A 1 171 ? 12.453 21.192 -29.437 1.00 93.00 171 ASN A N 1
ATOM 1370 C CA . ASN A 1 171 ? 13.027 22.129 -30.401 1.00 93.00 171 ASN A CA 1
ATOM 1371 C C . ASN A 1 171 ? 14.117 23.004 -29.770 1.00 93.00 171 ASN A C 1
ATOM 1373 O O . ASN A 1 171 ? 15.152 23.209 -30.399 1.00 93.00 171 ASN A O 1
ATOM 1377 N N . GLN A 1 172 ? 13.938 23.451 -28.524 1.00 91.19 172 GLN A N 1
ATOM 1378 C CA . GLN A 1 172 ? 14.970 24.159 -27.761 1.00 91.19 172 GLN A CA 1
ATOM 1379 C C . GLN A 1 172 ? 16.223 23.288 -27.601 1.00 91.19 172 GLN A C 1
ATOM 1381 O O . GLN A 1 172 ? 17.307 23.719 -27.980 1.00 91.19 172 GLN A O 1
ATOM 1386 N N . LEU A 1 173 ? 16.075 22.024 -27.186 1.00 89.12 173 LEU A N 1
ATOM 1387 C CA . LEU A 1 173 ? 17.199 21.086 -27.064 1.00 89.12 173 LEU A CA 1
ATOM 1388 C C . LEU A 1 173 ? 17.909 20.827 -28.402 1.00 89.12 173 LEU A C 1
ATOM 1390 O O . LEU A 1 173 ? 19.137 20.746 -28.451 1.00 89.12 173 LEU A O 1
ATOM 1394 N N . LYS A 1 174 ? 17.158 20.707 -29.506 1.00 90.88 174 LYS A N 1
ATOM 1395 C CA . LYS A 1 174 ? 17.739 20.568 -30.852 1.00 90.88 174 LYS A CA 1
ATOM 1396 C C . LYS A 1 174 ? 18.506 21.821 -31.269 1.00 90.88 174 LYS A C 1
ATOM 1398 O O . LYS A 1 174 ? 19.606 21.700 -31.804 1.00 90.88 174 LYS A O 1
ATOM 1403 N N . ASN A 1 175 ? 17.953 23.003 -31.006 1.00 92.38 175 ASN A N 1
ATOM 1404 C CA . ASN A 1 175 ? 18.602 24.275 -31.306 1.00 92.38 175 ASN A CA 1
ATOM 1405 C C . ASN A 1 175 ? 19.873 24.459 -30.473 1.00 92.38 175 ASN A C 1
ATOM 1407 O O . ASN A 1 175 ? 20.902 24.845 -31.017 1.00 92.38 175 ASN A O 1
ATOM 1411 N N . GLU A 1 176 ? 19.846 24.119 -29.186 1.00 90.12 176 GLU A N 1
ATOM 1412 C CA . GLU A 1 176 ? 21.029 24.140 -28.324 1.00 90.12 176 GLU A CA 1
ATOM 1413 C C . GLU A 1 176 ? 22.099 23.154 -28.797 1.00 90.12 176 GLU A C 1
ATOM 1415 O O . GLU A 1 176 ? 23.270 23.521 -28.894 1.00 90.12 176 GLU A O 1
ATOM 1420 N N . ALA A 1 177 ? 21.719 21.921 -29.150 1.00 85.56 177 ALA A N 1
ATOM 1421 C CA . ALA A 1 177 ? 22.645 20.936 -29.703 1.00 85.56 177 ALA A CA 1
ATOM 1422 C C . ALA A 1 177 ? 23.287 21.432 -31.011 1.00 85.56 177 ALA A C 1
ATOM 1424 O O . ALA A 1 177 ? 24.502 21.325 -31.183 1.00 85.56 177 ALA A O 1
ATOM 1425 N N . TYR A 1 178 ? 22.491 22.043 -31.889 1.00 92.50 178 TYR A N 1
ATOM 1426 C CA . TYR A 1 178 ? 22.954 22.643 -33.137 1.00 92.50 178 TYR A CA 1
ATOM 1427 C C . TYR A 1 178 ? 23.894 23.838 -32.911 1.00 92.50 178 TYR A C 1
ATOM 1429 O O . TYR A 1 178 ? 24.939 23.945 -33.555 1.00 92.50 178 TYR A O 1
ATOM 1437 N N . LEU A 1 179 ? 23.570 24.727 -31.967 1.00 93.50 179 LEU A N 1
ATOM 1438 C CA . LEU A 1 179 ? 24.429 25.854 -31.593 1.00 93.50 179 LEU A CA 1
ATOM 1439 C C . LEU A 1 179 ? 25.746 25.373 -30.971 1.00 93.50 179 LEU A C 1
ATOM 1441 O O . LEU A 1 179 ? 26.805 25.905 -31.305 1.00 93.50 179 LEU A O 1
ATOM 1445 N N . ARG A 1 180 ? 25.704 24.334 -30.128 1.00 86.06 180 ARG A N 1
ATOM 1446 C CA . ARG A 1 180 ? 26.899 23.683 -29.566 1.00 86.06 180 ARG A CA 1
ATOM 1447 C C . ARG A 1 180 ? 27.773 23.079 -30.664 1.00 86.06 180 ARG A C 1
ATOM 1449 O O . ARG A 1 180 ? 28.995 23.196 -30.601 1.00 86.06 180 ARG A O 1
ATOM 1456 N N . GLU A 1 181 ? 27.174 22.456 -31.674 1.00 87.94 181 GLU A N 1
ATOM 1457 C CA . GLU A 1 181 ? 27.903 21.910 -32.820 1.00 87.94 181 GLU A CA 1
ATOM 1458 C C . GLU A 1 181 ? 28.587 23.016 -33.636 1.00 87.94 181 GLU A C 1
ATOM 1460 O O . GLU A 1 181 ? 29.799 22.953 -33.844 1.00 87.94 181 GLU A O 1
ATOM 1465 N N . LYS A 1 182 ? 27.867 24.093 -33.974 1.00 89.94 182 LYS A N 1
ATOM 1466 C CA . LYS A 1 182 ? 28.446 25.274 -34.639 1.00 89.94 182 LYS A CA 1
ATOM 1467 C C . LYS A 1 182 ? 29.561 25.938 -33.829 1.00 89.94 182 LYS A C 1
ATOM 1469 O O . LYS A 1 182 ? 30.553 26.395 -34.398 1.00 89.94 182 LYS A O 1
ATOM 1474 N N . ALA A 1 183 ? 29.419 26.011 -32.506 1.00 90.19 183 ALA A N 1
ATOM 1475 C CA . ALA A 1 183 ? 30.459 26.547 -31.633 1.00 90.19 183 ALA A CA 1
ATOM 1476 C C . ALA A 1 183 ? 31.729 25.681 -31.677 1.00 90.19 183 ALA A C 1
ATOM 1478 O O . ALA A 1 183 ? 32.832 26.216 -31.768 1.00 90.19 183 ALA A O 1
ATOM 1479 N N . ARG A 1 184 ? 31.586 24.347 -31.692 1.00 84.00 184 ARG A N 1
ATOM 1480 C CA . ARG A 1 184 ? 32.720 23.418 -31.848 1.00 84.00 184 ARG A CA 1
ATOM 1481 C C . ARG A 1 184 ? 33.425 23.579 -33.191 1.00 84.00 184 ARG A C 1
ATOM 1483 O O . ARG A 1 184 ? 34.654 23.563 -33.221 1.00 84.00 184 ARG A O 1
ATOM 1490 N N . GLU A 1 185 ? 32.668 23.774 -34.271 1.00 87.75 185 GLU A N 1
ATOM 1491 C CA . GLU A 1 185 ? 33.227 24.036 -35.603 1.00 87.75 185 GLU A CA 1
ATOM 1492 C C . GLU A 1 185 ? 34.052 25.329 -35.628 1.00 87.75 185 GLU A C 1
ATOM 1494 O O . GLU A 1 185 ? 35.181 25.324 -36.116 1.00 87.75 185 GLU A O 1
ATOM 1499 N N . ARG A 1 186 ? 33.545 26.418 -35.029 1.00 87.31 186 ARG A N 1
ATOM 1500 C CA . ARG A 1 186 ? 34.270 27.701 -34.940 1.00 87.31 186 ARG A CA 1
ATOM 1501 C C . ARG A 1 186 ? 35.524 27.638 -34.070 1.00 87.31 186 ARG A C 1
ATOM 1503 O O . ARG A 1 186 ? 36.481 28.352 -34.341 1.00 87.31 186 ARG A O 1
ATOM 1510 N N . LEU A 1 187 ? 35.529 26.786 -33.049 1.00 88.56 187 LEU A N 1
ATOM 1511 C CA . LEU A 1 187 ? 36.688 26.565 -32.180 1.00 88.56 187 LEU A CA 1
ATOM 1512 C C . LEU A 1 187 ? 37.723 25.599 -32.787 1.00 88.56 187 LEU A C 1
ATOM 1514 O O . LEU A 1 187 ? 38.700 25.263 -32.124 1.00 88.56 187 LEU A O 1
ATOM 1518 N N . GLY A 1 188 ? 37.524 25.122 -34.022 1.00 86.25 188 GLY A N 1
ATOM 1519 C CA . GLY A 1 188 ? 38.461 24.214 -34.690 1.00 86.25 188 GLY A CA 1
ATOM 1520 C C . GLY A 1 188 ? 38.544 22.822 -34.052 1.00 86.25 188 GLY A C 1
ATOM 1521 O O . GLY A 1 188 ? 39.468 22.059 -34.342 1.00 86.25 188 GLY A O 1
ATOM 1522 N N . ILE A 1 189 ? 37.582 22.461 -33.195 1.00 80.25 189 ILE A N 1
ATOM 1523 C CA . ILE A 1 189 ? 37.525 21.149 -32.551 1.00 80.25 189 ILE A CA 1
ATOM 1524 C C . ILE A 1 189 ? 37.043 20.146 -33.605 1.00 80.25 189 ILE A C 1
ATOM 1526 O O . ILE A 1 189 ? 35.843 19.973 -33.825 1.00 80.25 189 ILE A O 1
ATOM 1530 N N . LYS A 1 190 ? 37.989 19.497 -34.300 1.00 70.88 190 LYS A N 1
ATOM 1531 C CA . LYS A 1 190 ? 37.692 18.450 -35.291 1.00 70.88 190 LYS A CA 1
ATOM 1532 C C . LYS A 1 190 ? 36.817 17.370 -34.647 1.00 70.88 190 LYS A C 1
ATOM 1534 O O . LYS A 1 190 ? 37.192 16.811 -33.618 1.00 70.88 190 LYS A O 1
ATOM 1539 N N . LYS A 1 191 ? 35.676 17.047 -35.276 1.00 64.62 191 LYS A N 1
ATOM 1540 C CA . LYS A 1 191 ? 34.841 15.885 -34.921 1.00 64.62 191 LYS A CA 1
ATOM 1541 C C . LYS A 1 191 ? 35.746 14.656 -34.809 1.00 64.62 191 LYS A C 1
ATOM 1543 O O . LYS A 1 191 ? 36.278 14.194 -35.820 1.00 64.62 191 LYS A O 1
ATOM 1548 N N . SER A 1 192 ? 35.938 14.131 -33.599 1.00 57.25 192 SER A N 1
ATOM 1549 C CA . SER A 1 192 ? 36.579 12.831 -33.445 1.00 57.25 192 SER A CA 1
ATOM 1550 C C . SER A 1 192 ? 35.659 11.809 -34.108 1.00 57.25 192 SER A C 1
ATOM 1552 O O . SER A 1 192 ? 34.491 11.664 -33.744 1.00 57.25 192 SER A O 1
ATOM 1554 N N . LYS A 1 193 ? 36.152 11.151 -35.163 1.00 57.66 193 LYS A N 1
ATOM 1555 C CA . LYS A 1 193 ? 35.439 10.021 -35.763 1.00 57.66 193 LYS A CA 1
ATOM 1556 C C . LYS A 1 193 ? 35.189 9.006 -34.637 1.00 57.66 193 LYS A C 1
ATOM 1558 O O . LYS A 1 193 ? 36.127 8.756 -33.872 1.00 57.66 193 LYS A O 1
ATOM 1563 N N . PRO A 1 194 ? 33.972 8.449 -34.490 1.00 52.50 194 PRO A N 1
ATOM 1564 C CA . PRO A 1 194 ? 33.746 7.405 -33.501 1.00 52.50 194 PRO A CA 1
ATOM 1565 C C . PRO A 1 194 ? 34.773 6.291 -33.755 1.00 52.50 194 PRO A C 1
ATOM 1567 O O . PRO A 1 194 ? 35.005 5.939 -34.916 1.00 52.50 194 PRO A O 1
ATOM 1570 N N . PRO A 1 195 ? 35.461 5.789 -32.718 1.00 47.88 195 PRO A N 1
ATOM 1571 C CA . PRO A 1 195 ? 36.566 4.865 -32.909 1.00 47.88 195 PRO A CA 1
ATOM 1572 C C . PRO A 1 195 ? 36.038 3.570 -33.538 1.00 47.88 195 PRO A C 1
ATOM 1574 O O . PRO A 1 195 ? 35.325 2.795 -32.904 1.00 47.88 195 PRO A O 1
ATOM 1577 N N . ILE A 1 196 ? 36.415 3.339 -34.798 1.00 52.31 196 ILE A N 1
ATOM 1578 C CA . ILE A 1 196 ? 36.029 2.179 -35.623 1.00 52.31 196 ILE A CA 1
ATOM 1579 C C . ILE A 1 196 ? 36.430 0.844 -34.955 1.00 52.31 196 ILE A C 1
ATOM 1581 O O . ILE A 1 196 ? 35.817 -0.190 -35.209 1.00 52.31 196 ILE A O 1
ATOM 1585 N N . LEU A 1 197 ? 37.372 0.870 -34.006 1.00 45.81 197 LEU A N 1
ATOM 1586 C CA . LEU A 1 197 ? 37.791 -0.295 -33.220 1.00 45.81 197 LEU A CA 1
ATOM 1587 C C . LEU A 1 197 ? 36.700 -0.884 -32.303 1.00 45.81 197 LEU A C 1
ATOM 1589 O O . LEU A 1 197 ? 36.813 -2.045 -31.920 1.00 45.81 197 LEU A O 1
ATOM 1593 N N . LEU A 1 198 ? 35.625 -0.153 -31.982 1.00 46.38 198 LEU A N 1
ATOM 1594 C CA . LEU A 1 198 ? 34.524 -0.705 -31.174 1.00 46.38 198 LEU A CA 1
ATOM 1595 C C . LEU A 1 198 ? 33.512 -1.529 -31.990 1.00 46.38 198 LEU A C 1
ATOM 1597 O O . LEU A 1 198 ? 32.845 -2.391 -31.424 1.00 46.38 198 LEU A O 1
ATOM 1601 N N . ILE A 1 199 ? 33.422 -1.336 -33.310 1.00 47.69 199 ILE A N 1
ATOM 1602 C CA . ILE A 1 199 ? 32.458 -2.070 -34.155 1.00 47.69 199 ILE A CA 1
ATOM 1603 C C . ILE A 1 199 ? 32.950 -3.502 -34.438 1.00 47.69 199 ILE A C 1
ATOM 1605 O O . ILE A 1 199 ? 32.145 -4.434 -34.473 1.00 47.69 199 ILE A O 1
ATOM 1609 N N . GLY A 1 200 ? 34.270 -3.707 -34.542 1.00 44.12 200 GLY A N 1
ATOM 1610 C CA . GLY A 1 200 ? 34.869 -5.041 -34.702 1.00 44.12 200 GLY A CA 1
ATOM 1611 C C . GLY A 1 200 ? 34.704 -5.945 -33.472 1.00 44.12 200 GLY A C 1
ATOM 1612 O O . GLY A 1 200 ? 34.526 -7.152 -33.599 1.00 44.12 200 GLY A O 1
ATOM 1613 N N . LEU A 1 201 ? 34.688 -5.364 -32.269 1.00 45.62 201 LEU A N 1
ATOM 1614 C CA . LEU A 1 201 ? 34.539 -6.120 -31.020 1.00 45.62 201 LEU A CA 1
ATOM 1615 C C . LEU A 1 201 ? 33.077 -6.518 -30.756 1.00 45.62 201 LEU A C 1
ATOM 1617 O O . LEU A 1 201 ? 32.808 -7.626 -30.300 1.00 45.62 201 LEU A O 1
ATOM 1621 N N . VAL A 1 202 ? 32.121 -5.654 -31.111 1.00 50.03 202 VAL A N 1
ATOM 1622 C CA . VAL A 1 202 ? 30.683 -5.946 -30.965 1.00 50.03 202 VAL A CA 1
ATOM 1623 C C . VAL A 1 202 ? 30.216 -7.007 -31.971 1.00 50.03 202 VAL A C 1
ATOM 1625 O O . VAL A 1 202 ? 29.394 -7.855 -31.629 1.00 50.03 202 VAL A O 1
ATOM 1628 N N . THR A 1 203 ? 30.780 -7.029 -33.181 1.00 48.66 203 THR A N 1
ATOM 1629 C CA . THR A 1 203 ? 30.474 -8.064 -34.187 1.00 48.66 203 THR A CA 1
ATOM 1630 C C . THR A 1 203 ? 31.053 -9.432 -33.817 1.00 48.66 203 THR A C 1
ATOM 1632 O O . THR A 1 203 ? 30.357 -10.435 -33.961 1.00 48.66 203 THR A O 1
ATOM 1635 N N . LEU A 1 204 ? 32.258 -9.493 -33.239 1.00 50.50 204 LEU A N 1
ATOM 1636 C CA . LEU A 1 204 ? 32.836 -10.747 -32.730 1.00 50.50 204 LEU A CA 1
ATOM 1637 C C . LEU A 1 204 ? 32.040 -11.342 -31.558 1.00 50.50 204 LEU A C 1
ATOM 1639 O O . LEU A 1 204 ? 31.828 -12.553 -31.514 1.00 50.50 204 LEU A O 1
ATOM 1643 N N . ILE A 1 205 ? 31.540 -10.505 -30.645 1.00 58.72 205 ILE A N 1
ATOM 1644 C CA . ILE A 1 205 ? 30.694 -10.960 -29.530 1.00 58.72 205 ILE A CA 1
ATOM 1645 C C . ILE A 1 205 ? 29.336 -11.463 -30.046 1.00 58.72 205 ILE A C 1
ATOM 1647 O O . ILE A 1 205 ? 28.839 -12.480 -29.565 1.00 58.72 205 ILE A O 1
ATOM 1651 N N . ALA A 1 206 ? 28.757 -10.820 -31.064 1.00 58.44 206 ALA A N 1
ATOM 1652 C CA . ALA A 1 206 ? 27.512 -11.281 -31.680 1.00 58.44 206 ALA A CA 1
ATOM 1653 C C . ALA A 1 206 ? 27.672 -12.639 -32.392 1.00 58.44 206 ALA A C 1
ATOM 1655 O O . ALA A 1 206 ? 26.808 -13.503 -32.256 1.00 58.44 206 ALA A O 1
ATOM 1656 N N . ILE A 1 207 ? 28.794 -12.868 -33.085 1.00 67.56 207 ILE A N 1
ATOM 1657 C CA . ILE A 1 207 ? 29.097 -14.156 -33.734 1.00 67.56 207 ILE A CA 1
ATOM 1658 C C . ILE A 1 207 ? 29.334 -15.256 -32.686 1.00 67.56 207 ILE A C 1
ATOM 1660 O O . ILE A 1 207 ? 28.820 -16.363 -32.837 1.00 67.56 207 ILE A O 1
ATOM 1664 N N . ALA A 1 208 ? 30.032 -14.949 -31.587 1.00 61.69 208 ALA A N 1
ATOM 1665 C CA . ALA A 1 208 ? 30.237 -15.894 -30.487 1.00 61.69 208 ALA A CA 1
ATOM 1666 C C . ALA A 1 208 ? 28.916 -16.283 -29.797 1.00 61.69 208 ALA A C 1
ATOM 1668 O O . ALA A 1 208 ? 28.707 -17.452 -29.479 1.00 61.69 208 ALA A O 1
ATOM 1669 N N . LEU A 1 209 ? 27.993 -15.333 -29.619 1.00 58.75 209 LEU A N 1
ATOM 1670 C CA . LEU A 1 209 ? 26.669 -15.605 -29.052 1.00 58.75 209 LEU A CA 1
ATOM 1671 C C . LEU A 1 209 ? 25.779 -16.420 -30.004 1.00 58.75 209 LEU A C 1
ATOM 1673 O O . LEU A 1 209 ? 25.038 -17.288 -29.543 1.00 58.75 209 LEU A O 1
ATOM 1677 N N . LEU A 1 210 ? 25.882 -16.205 -31.319 1.00 57.00 210 LEU A N 1
ATOM 1678 C CA . LEU A 1 210 ? 25.152 -16.994 -32.318 1.00 57.00 210 LEU A CA 1
ATOM 1679 C C . LEU A 1 210 ? 25.675 -18.436 -32.421 1.00 57.00 210 LEU A C 1
ATOM 1681 O O . LEU A 1 210 ? 24.874 -19.366 -32.493 1.00 57.00 210 LEU A O 1
ATOM 1685 N N . LEU A 1 211 ? 26.995 -18.642 -32.351 1.00 58.44 211 LEU A N 1
ATOM 1686 C CA . LEU A 1 211 ? 27.596 -19.982 -32.351 1.00 58.44 211 LEU A CA 1
ATOM 1687 C C . LEU A 1 211 ? 27.292 -20.756 -31.060 1.00 58.44 211 LEU A C 1
ATOM 1689 O O . LEU A 1 211 ? 27.009 -21.953 -31.115 1.00 58.44 211 LEU A O 1
ATOM 1693 N N . ASN A 1 212 ? 27.268 -20.078 -29.908 1.00 56.66 212 ASN A N 1
ATOM 1694 C CA . ASN A 1 212 ? 26.947 -20.715 -28.628 1.00 56.66 212 ASN A CA 1
ATOM 1695 C C . ASN A 1 212 ? 25.467 -21.145 -28.550 1.00 56.66 212 ASN A C 1
ATOM 1697 O O . ASN A 1 212 ? 25.144 -22.186 -27.983 1.00 56.66 212 ASN A O 1
ATOM 1701 N N . ASN A 1 213 ? 24.562 -20.395 -29.188 1.00 53.38 213 ASN A N 1
ATOM 1702 C CA . ASN A 1 213 ? 23.144 -20.756 -29.265 1.00 53.38 213 ASN A CA 1
ATOM 1703 C C . ASN A 1 213 ? 22.881 -21.940 -30.224 1.00 53.38 213 ASN A C 1
ATOM 1705 O O . ASN A 1 213 ? 21.944 -22.707 -30.013 1.00 53.38 213 ASN A O 1
ATOM 1709 N N . HIS A 1 214 ? 23.723 -22.128 -31.249 1.00 57.03 214 HIS A N 1
ATOM 1710 C CA . HIS A 1 214 ? 23.627 -23.261 -32.180 1.00 57.03 214 HIS A CA 1
ATOM 1711 C C . HIS A 1 214 ? 24.133 -24.581 -31.564 1.00 57.03 214 HIS A C 1
ATOM 1713 O O . HIS A 1 214 ? 23.600 -25.646 -31.869 1.00 57.03 214 HIS A O 1
ATOM 1719 N N . PHE A 1 215 ? 25.119 -24.536 -30.659 1.00 55.56 215 PHE A N 1
ATOM 1720 C CA . PHE A 1 215 ? 25.597 -25.734 -29.951 1.00 55.56 215 PHE A CA 1
ATOM 1721 C C . PHE A 1 215 ? 24.557 -26.287 -28.960 1.00 55.56 215 PHE A C 1
ATOM 1723 O O . PHE A 1 215 ? 24.332 -27.494 -28.919 1.00 55.56 215 PHE A O 1
ATOM 1730 N N . TYR A 1 216 ? 23.834 -25.415 -28.249 1.00 52.16 216 TYR A N 1
ATOM 1731 C CA . TYR A 1 216 ? 22.813 -25.831 -27.275 1.00 52.16 216 TYR A CA 1
ATOM 1732 C C . TYR A 1 216 ? 21.549 -26.452 -27.892 1.00 52.16 216 TYR A C 1
ATOM 1734 O O . TYR A 1 216 ? 20.822 -27.169 -27.204 1.00 52.16 216 TYR A O 1
ATOM 1742 N N . GLN A 1 217 ? 21.263 -26.208 -29.176 1.00 50.12 217 GLN A N 1
ATOM 1743 C CA . GLN A 1 217 ? 20.111 -26.832 -29.839 1.00 50.12 217 GLN A CA 1
ATOM 1744 C C . GLN A 1 217 ? 20.394 -28.250 -30.352 1.00 50.12 217 GLN A C 1
ATOM 1746 O O . GLN A 1 217 ? 19.450 -29.027 -30.503 1.00 50.12 217 GLN A O 1
ATOM 1751 N N . ASN A 1 218 ? 21.661 -28.627 -30.550 1.00 47.75 218 ASN A N 1
ATOM 1752 C CA . ASN A 1 218 ? 22.013 -29.947 -31.079 1.00 47.75 218 ASN A CA 1
ATOM 1753 C C . ASN A 1 218 ? 22.161 -31.039 -30.004 1.00 47.75 218 ASN A C 1
ATOM 1755 O O . ASN A 1 218 ? 22.042 -32.215 -30.332 1.00 47.75 218 ASN A O 1
ATOM 1759 N N . GLU A 1 219 ? 22.305 -30.690 -28.721 1.00 45.88 219 GLU A N 1
ATOM 1760 C CA . GLU A 1 219 ? 22.412 -31.676 -27.628 1.00 45.88 219 GLU A CA 1
ATOM 1761 C C . GLU A 1 219 ? 21.069 -32.274 -27.162 1.00 45.88 219 GLU A C 1
ATOM 1763 O O . GLU A 1 219 ? 21.051 -33.212 -26.374 1.00 45.88 219 GLU A O 1
ATOM 1768 N N . LYS A 1 220 ? 19.917 -31.805 -27.668 1.00 41.91 220 LYS A N 1
ATOM 1769 C CA . LYS A 1 220 ? 18.594 -32.369 -27.308 1.00 41.91 220 LYS A CA 1
ATOM 1770 C C . LYS A 1 220 ? 18.095 -33.498 -28.219 1.00 41.91 220 LYS A C 1
ATOM 1772 O O . LYS A 1 220 ? 16.937 -33.898 -28.107 1.00 41.91 220 LYS A O 1
ATOM 1777 N N . LYS A 1 221 ? 18.937 -34.031 -29.107 1.00 42.00 221 LYS A N 1
ATOM 1778 C CA . LYS A 1 221 ? 18.602 -35.191 -29.951 1.00 42.00 221 LYS A CA 1
ATOM 1779 C C . LYS A 1 221 ? 19.709 -36.241 -29.964 1.00 42.00 221 LYS A C 1
ATOM 1781 O O . LYS A 1 221 ? 20.261 -36.563 -31.005 1.00 42.00 221 LYS A O 1
ATOM 1786 N N . SER A 1 222 ? 19.989 -36.811 -28.808 1.00 40.81 222 SER A N 1
ATOM 1787 C CA . SER A 1 222 ? 20.390 -38.210 -28.696 1.00 40.81 222 SER A CA 1
ATOM 1788 C C . SER A 1 222 ? 20.197 -38.583 -27.243 1.00 40.81 222 SER A C 1
ATOM 1790 O O . SER A 1 222 ? 20.754 -37.916 -26.384 1.00 40.81 222 SER A O 1
ATOM 1792 N N . ASP A 1 223 ? 19.325 -39.547 -26.974 1.00 35.09 223 ASP A N 1
ATOM 1793 C CA . ASP A 1 223 ? 19.683 -40.709 -26.163 1.00 35.09 223 ASP A CA 1
ATOM 1794 C C . ASP A 1 223 ? 18.459 -41.608 -26.046 1.00 35.09 223 ASP A C 1
ATOM 1796 O O . ASP A 1 223 ? 17.575 -41.418 -25.215 1.00 35.09 223 ASP A O 1
ATOM 1800 N N . ASP A 1 224 ? 18.426 -42.600 -26.933 1.00 35.06 224 ASP A N 1
ATOM 1801 C CA . ASP A 1 224 ? 17.699 -43.836 -26.700 1.00 35.06 224 ASP A CA 1
ATOM 1802 C C . ASP A 1 224 ? 18.469 -44.978 -27.377 1.00 35.06 224 ASP A C 1
ATOM 1804 O O . ASP A 1 224 ? 18.355 -45.190 -28.587 1.00 35.06 224 ASP A O 1
ATOM 1808 N N . LYS A 1 225 ? 19.329 -45.668 -26.613 1.00 33.00 225 LYS A N 1
ATOM 1809 C CA . LYS A 1 225 ? 19.413 -47.138 -26.619 1.00 33.00 225 LYS A CA 1
ATOM 1810 C C . LYS A 1 225 ? 20.411 -47.709 -25.610 1.00 33.00 225 LYS A C 1
ATOM 1812 O O . LYS A 1 225 ? 21.567 -47.322 -25.496 1.00 33.00 225 LYS A O 1
ATOM 1817 N N . THR A 1 226 ? 19.875 -48.707 -24.929 1.00 32.44 226 THR A N 1
ATOM 1818 C CA . THR A 1 226 ? 20.406 -49.674 -23.969 1.00 32.44 226 THR A CA 1
ATOM 1819 C C . THR A 1 226 ? 21.563 -50.528 -24.524 1.00 32.44 226 THR A C 1
ATOM 1821 O O . THR A 1 226 ? 21.568 -50.806 -25.719 1.00 32.44 226 THR A O 1
ATOM 1824 N N . ILE A 1 227 ? 22.451 -51.040 -23.646 1.00 34.22 227 ILE A N 1
ATOM 1825 C CA . ILE A 1 227 ? 22.800 -52.479 -23.442 1.00 34.22 227 ILE A CA 1
ATOM 1826 C C . ILE A 1 227 ? 24.136 -52.649 -22.663 1.00 34.22 227 ILE A C 1
ATOM 1828 O O . ILE A 1 227 ? 25.223 -52.406 -23.166 1.00 34.22 227 ILE A O 1
ATOM 1832 N N . SER A 1 228 ? 23.981 -53.077 -21.403 1.00 32.31 228 SER A N 1
ATOM 1833 C CA . SER A 1 228 ? 24.614 -54.201 -20.678 1.00 32.31 228 SER A CA 1
ATOM 1834 C C . SER A 1 228 ? 26.141 -54.459 -20.576 1.00 32.31 228 SER A C 1
ATOM 1836 O O . SER A 1 228 ? 26.842 -54.590 -21.571 1.00 32.31 228 SER A O 1
ATOM 1838 N N . LEU A 1 229 ? 26.495 -54.861 -19.339 1.00 33.50 229 LEU A N 1
ATOM 1839 C CA . LEU A 1 229 ? 27.351 -55.991 -18.903 1.00 33.50 229 LEU A CA 1
ATOM 1840 C C . LEU A 1 229 ? 28.841 -55.778 -18.524 1.00 33.50 229 LEU A C 1
ATOM 1842 O O . LEU A 1 229 ? 29.695 -55.389 -19.308 1.00 33.50 229 LEU A O 1
ATOM 1846 N N . THR A 1 230 ? 29.108 -56.284 -17.306 1.00 30.88 230 THR A N 1
ATOM 1847 C CA . THR A 1 230 ? 30.282 -57.035 -16.793 1.00 30.88 230 THR A CA 1
ATOM 1848 C C . THR A 1 230 ? 31.511 -56.342 -16.174 1.00 30.88 230 THR A C 1
ATOM 1850 O O . THR A 1 230 ? 32.405 -55.880 -16.860 1.00 30.88 230 THR A O 1
ATOM 1853 N N . LYS A 1 231 ? 31.580 -56.477 -14.830 1.00 31.94 231 LYS A N 1
ATOM 1854 C CA . LYS A 1 231 ? 32.607 -57.187 -14.014 1.00 31.94 231 LYS A CA 1
ATOM 1855 C C . LYS A 1 231 ? 34.107 -56.844 -14.190 1.00 31.94 231 LYS A C 1
ATOM 1857 O O . LYS A 1 231 ? 34.697 -57.260 -15.177 1.00 31.94 231 LYS A O 1
ATOM 1862 N N . LYS A 1 232 ? 34.743 -56.349 -13.109 1.00 30.38 232 LYS A N 1
ATOM 1863 C CA . LYS A 1 232 ? 35.774 -57.003 -12.234 1.00 30.38 232 LYS A CA 1
ATOM 1864 C C . LYS A 1 232 ? 36.556 -55.947 -11.419 1.00 30.38 232 LYS A C 1
ATOM 1866 O O . LYS A 1 232 ? 36.773 -54.862 -11.934 1.00 30.38 232 LYS A O 1
ATOM 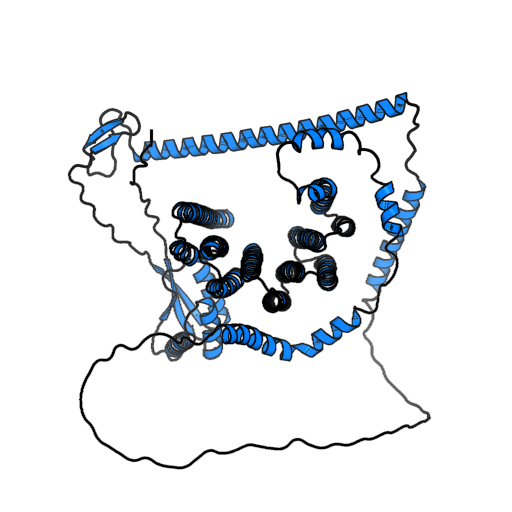1871 N N . GLU A 1 233 ? 36.674 -56.136 -10.093 1.00 31.80 233 GLU A N 1
ATOM 1872 C CA . GLU A 1 233 ? 37.925 -56.383 -9.305 1.00 31.80 233 GLU A CA 1
ATOM 1873 C C . GLU A 1 233 ? 38.947 -55.220 -9.396 1.00 31.80 233 GLU A C 1
ATOM 1875 O O . GLU A 1 233 ? 39.248 -54.763 -10.483 1.00 31.80 233 GLU A O 1
ATOM 1880 N N . ASP A 1 234 ? 39.551 -54.654 -8.344 1.00 32.16 234 ASP A N 1
ATOM 1881 C CA . ASP A 1 234 ? 39.980 -55.197 -7.052 1.00 32.16 234 ASP A CA 1
ATOM 1882 C C . ASP A 1 234 ? 40.421 -54.035 -6.104 1.00 32.16 234 ASP A C 1
ATOM 1884 O O . ASP A 1 234 ? 40.873 -53.005 -6.593 1.00 32.16 234 ASP A O 1
ATOM 1888 N N . LYS A 1 235 ? 40.302 -54.250 -4.775 1.00 32.28 235 LYS A N 1
ATOM 1889 C CA . LYS A 1 235 ? 41.120 -53.791 -3.599 1.00 32.28 235 LYS A CA 1
ATOM 1890 C C . LYS A 1 235 ? 41.666 -52.334 -3.543 1.00 32.28 235 LYS A C 1
ATOM 1892 O O . LYS A 1 235 ? 42.207 -51.811 -4.495 1.00 32.28 235 LYS A O 1
ATOM 1897 N N . SER A 1 236 ? 41.712 -51.610 -2.415 1.00 30.94 236 SER A N 1
ATOM 1898 C CA . SER A 1 236 ? 42.149 -51.987 -1.061 1.00 30.94 236 SER A CA 1
ATOM 1899 C C . SER A 1 236 ? 41.996 -50.796 -0.087 1.00 30.94 236 SER A C 1
ATOM 1901 O O . SER A 1 236 ? 42.348 -49.686 -0.464 1.00 30.94 236 SER A O 1
ATOM 1903 N N . GLN A 1 237 ? 41.563 -51.080 1.156 1.00 33.00 237 GLN A N 1
ATOM 1904 C CA . GLN A 1 237 ? 41.960 -50.497 2.467 1.00 33.00 237 GLN A CA 1
ATOM 1905 C C . GLN A 1 237 ? 41.953 -48.952 2.657 1.00 33.00 237 GLN A C 1
ATOM 1907 O O . GLN A 1 237 ? 42.487 -48.196 1.869 1.00 33.00 237 GLN A O 1
ATOM 1912 N N . LYS A 1 238 ? 41.485 -48.374 3.775 1.00 30.73 238 LYS A N 1
ATOM 1913 C CA . LYS A 1 238 ? 41.825 -48.722 5.164 1.00 30.73 238 LYS A CA 1
ATOM 1914 C C . LYS A 1 238 ? 40.926 -47.964 6.161 1.00 30.73 238 LYS A C 1
ATOM 1916 O O . LYS A 1 238 ? 40.587 -46.802 5.965 1.00 30.73 238 LYS A O 1
ATOM 1921 N N . ASN A 1 239 ? 40.609 -48.653 7.252 1.00 33.06 239 ASN A N 1
ATOM 1922 C CA . ASN A 1 239 ? 39.789 -48.257 8.399 1.00 33.06 239 ASN A CA 1
ATOM 1923 C C . ASN A 1 239 ? 40.201 -46.955 9.115 1.00 33.06 239 ASN A C 1
ATOM 1925 O O . ASN A 1 239 ? 41.385 -46.743 9.377 1.00 33.06 239 ASN A O 1
ATOM 1929 N N . ARG A 1 240 ? 39.206 -46.239 9.663 1.00 32.47 240 ARG A N 1
ATOM 1930 C CA . ARG A 1 240 ? 39.231 -45.818 11.078 1.00 32.47 240 ARG A CA 1
ATOM 1931 C C . ARG A 1 240 ? 37.818 -45.599 11.631 1.00 32.47 240 ARG A C 1
ATOM 1933 O O . ARG A 1 240 ? 37.120 -44.657 11.283 1.00 32.47 240 ARG A O 1
ATOM 1940 N N . THR A 1 241 ? 37.428 -46.514 12.509 1.00 29.47 241 THR A N 1
ATOM 1941 C CA . THR A 1 241 ? 36.291 -46.453 13.430 1.00 29.47 241 THR A CA 1
ATOM 1942 C C . THR A 1 241 ? 36.581 -45.529 14.610 1.00 29.47 241 THR A C 1
ATOM 1944 O O . THR A 1 241 ? 37.659 -45.615 15.195 1.00 29.47 241 THR A O 1
ATOM 1947 N N . LEU A 1 242 ? 35.572 -44.777 15.049 1.00 30.16 242 LEU A N 1
ATOM 1948 C CA . LEU A 1 242 ? 35.380 -44.412 16.453 1.00 30.16 242 LEU A CA 1
ATOM 1949 C C . LEU A 1 242 ? 33.871 -44.363 16.729 1.00 30.16 242 LEU A C 1
ATOM 1951 O O . LEU A 1 242 ? 33.146 -43.542 16.176 1.00 30.16 242 LEU A O 1
ATOM 1955 N N . LYS A 1 243 ? 33.411 -45.326 17.535 1.00 31.48 243 LYS A N 1
ATOM 1956 C CA . LYS A 1 243 ? 32.087 -45.365 18.163 1.00 31.48 243 LYS A CA 1
ATOM 1957 C C . LYS A 1 243 ? 32.091 -44.423 19.369 1.00 31.48 243 LYS A C 1
ATOM 1959 O O . LYS A 1 243 ? 33.065 -44.450 20.116 1.00 31.48 243 LYS A O 1
ATOM 1964 N N . LEU A 1 244 ? 30.972 -43.744 19.635 1.00 26.14 244 LEU A N 1
ATOM 1965 C CA . LEU A 1 244 ? 30.522 -43.511 21.011 1.00 26.14 244 LEU A CA 1
ATOM 1966 C C . LEU A 1 244 ? 28.994 -43.292 21.093 1.00 26.14 244 LEU A C 1
ATOM 1968 O O . LEU A 1 244 ? 28.473 -42.256 20.707 1.00 26.14 244 LEU A O 1
ATOM 1972 N N . ASN A 1 245 ? 28.336 -44.349 21.576 1.00 29.23 245 ASN A N 1
ATOM 1973 C CA . ASN A 1 245 ? 27.250 -44.454 22.561 1.00 29.23 245 ASN A CA 1
ATOM 1974 C C . ASN A 1 245 ? 25.898 -43.711 22.431 1.00 29.23 245 ASN A C 1
ATOM 1976 O O . ASN A 1 245 ? 25.780 -42.501 22.584 1.00 29.23 245 ASN A O 1
ATOM 1980 N N . ASN A 1 246 ? 24.871 -44.568 22.331 1.00 33.97 246 ASN A N 1
ATOM 1981 C CA . ASN A 1 246 ? 23.479 -44.464 22.794 1.00 33.97 246 ASN A CA 1
ATOM 1982 C C . ASN A 1 246 ? 23.336 -43.966 24.244 1.00 33.97 246 ASN A C 1
ATOM 1984 O O . ASN A 1 246 ? 24.186 -44.354 25.036 1.00 33.97 246 ASN A O 1
ATOM 1988 N N . ILE A 1 247 ? 22.212 -43.304 24.596 1.00 29.03 247 ILE A N 1
ATOM 1989 C CA . ILE A 1 247 ? 21.173 -43.722 25.591 1.00 29.03 247 ILE A CA 1
ATOM 1990 C C . ILE A 1 247 ? 19.829 -42.968 25.262 1.00 29.03 247 ILE A C 1
ATOM 1992 O O . ILE A 1 247 ? 19.868 -42.101 24.388 1.00 29.03 247 ILE A O 1
ATOM 1996 N N . PRO A 1 248 ? 18.625 -43.301 25.802 1.00 39.19 248 PRO A N 1
ATOM 1997 C CA . PRO A 1 248 ? 17.454 -43.644 24.989 1.00 39.19 248 PRO A CA 1
ATOM 1998 C C . PRO A 1 248 ? 16.193 -42.788 25.255 1.00 39.19 248 PRO A C 1
ATOM 2000 O O . PRO A 1 248 ? 16.097 -42.013 26.204 1.00 39.19 248 PRO A O 1
ATOM 2003 N N . ALA A 1 249 ? 15.174 -43.001 24.423 1.00 33.53 249 ALA A N 1
ATOM 2004 C CA . ALA A 1 249 ? 13.810 -42.533 24.638 1.00 33.53 249 ALA A CA 1
ATOM 2005 C C . ALA A 1 249 ? 13.006 -43.528 25.502 1.00 33.53 249 ALA A C 1
ATOM 2007 O O . ALA A 1 249 ? 12.957 -44.714 25.186 1.00 33.53 249 ALA A O 1
ATOM 2008 N N . SER A 1 250 ? 12.384 -43.047 26.582 1.00 31.58 250 SER A N 1
ATOM 2009 C CA . SER A 1 250 ? 11.148 -43.546 27.236 1.00 31.58 250 SER A CA 1
ATOM 2010 C C . SER A 1 250 ? 10.972 -42.737 28.530 1.00 31.58 250 SER A C 1
ATOM 2012 O O . SER A 1 250 ? 11.890 -42.646 29.334 1.00 31.58 250 SER A O 1
ATOM 2014 N N . SER A 1 251 ? 9.902 -41.979 28.758 1.00 30.58 251 SER A N 1
ATOM 2015 C CA . SER A 1 251 ? 8.591 -42.375 29.307 1.00 30.58 251 SER A CA 1
ATOM 2016 C C . SER A 1 251 ? 7.857 -41.032 29.556 1.00 30.58 251 SER A C 1
ATOM 2018 O O . SER A 1 251 ? 8.520 -40.049 29.870 1.00 30.58 251 SER A O 1
ATOM 2020 N N . ILE A 1 252 ? 6.548 -40.846 29.385 1.00 27.92 252 ILE A N 1
ATOM 2021 C CA . ILE A 1 252 ? 5.494 -41.182 30.354 1.00 27.92 252 ILE A CA 1
ATOM 2022 C C . ILE A 1 252 ? 4.147 -40.983 29.638 1.00 27.92 252 ILE A C 1
ATOM 2024 O O . ILE A 1 252 ? 3.847 -39.901 29.133 1.00 27.92 252 ILE A O 1
ATOM 2028 N N . SER A 1 253 ? 3.327 -42.026 29.648 1.00 27.91 253 SER A N 1
ATOM 2029 C CA . SER A 1 253 ? 1.887 -41.992 29.415 1.00 27.91 253 SER A CA 1
ATOM 2030 C C . SER A 1 253 ? 1.164 -42.362 30.713 1.00 27.91 253 SER A C 1
ATOM 2032 O O . SER A 1 253 ? 1.696 -43.122 31.522 1.00 27.91 253 SER A O 1
ATOM 2034 N N . THR A 1 254 ? -0.104 -41.944 30.807 1.00 28.97 254 THR A N 1
ATOM 2035 C CA . THR A 1 254 ? -1.178 -42.467 31.686 1.00 28.97 254 THR A CA 1
ATOM 2036 C C . THR A 1 254 ? -1.309 -41.847 33.080 1.00 28.97 254 THR A C 1
ATOM 2038 O O . THR A 1 254 ? -0.525 -42.182 33.953 1.00 28.97 254 THR A O 1
ATOM 2041 N N . ILE A 1 255 ? -2.385 -41.067 33.304 1.00 27.84 255 ILE A N 1
ATOM 2042 C CA . ILE A 1 255 ? -3.401 -41.309 34.357 1.00 27.84 255 ILE A CA 1
ATOM 2043 C C . ILE A 1 255 ? -4.770 -40.803 33.846 1.00 27.84 255 ILE A C 1
ATOM 2045 O O . ILE A 1 255 ? -4.954 -39.608 33.633 1.00 27.84 255 ILE A O 1
ATOM 2049 N N . ILE A 1 256 ? -5.736 -41.716 33.682 1.00 29.91 256 ILE A N 1
ATOM 2050 C CA . ILE A 1 256 ? -7.188 -41.456 33.685 1.00 29.91 256 ILE A CA 1
ATOM 2051 C C . ILE A 1 256 ? -7.836 -42.506 34.605 1.00 29.91 256 ILE A C 1
ATOM 2053 O O . ILE A 1 256 ? -7.512 -43.687 34.494 1.00 29.91 256 ILE A O 1
ATOM 2057 N N . ALA A 1 257 ? -8.798 -42.043 35.415 1.00 29.23 257 ALA A N 1
ATOM 2058 C CA . ALA A 1 257 ? -9.997 -42.723 35.942 1.00 29.23 257 ALA A CA 1
ATOM 2059 C C . ALA A 1 257 ? -10.113 -42.949 37.464 1.00 29.23 257 ALA A C 1
ATOM 2061 O O . ALA A 1 257 ? -9.202 -43.455 38.112 1.00 29.23 257 ALA A O 1
ATOM 2062 N N . LYS A 1 258 ? -11.371 -42.732 37.904 1.00 28.39 258 LYS A N 1
ATOM 2063 C CA . LYS A 1 258 ? -12.058 -42.959 39.200 1.00 28.39 258 LYS A CA 1
ATOM 2064 C C . LYS A 1 258 ? -12.054 -41.737 40.141 1.00 28.39 258 LYS A C 1
ATOM 2066 O O . LYS A 1 258 ? -11.015 -41.140 40.343 1.00 28.39 258 LYS A O 1
ATOM 2071 N N . GLN A 1 259 ? -13.167 -41.286 40.736 1.00 29.39 259 GLN A N 1
ATOM 2072 C CA . GLN A 1 259 ? -14.491 -41.891 40.941 1.00 29.39 259 GLN A CA 1
ATOM 2073 C C . GLN A 1 259 ? -15.521 -40.828 41.407 1.00 29.39 259 GLN A C 1
ATOM 2075 O O . GLN A 1 259 ? -15.187 -39.967 42.207 1.00 29.39 259 GLN A O 1
ATOM 2080 N N . GLN A 1 260 ? -16.759 -40.962 40.912 1.00 29.52 260 GLN A N 1
ATOM 2081 C CA . GLN A 1 260 ? -18.064 -40.849 41.604 1.00 29.52 260 GLN A CA 1
ATOM 2082 C C . GLN A 1 260 ? -18.467 -39.595 42.423 1.00 29.52 260 GLN A C 1
ATOM 2084 O O . GLN A 1 260 ? -17.935 -39.287 43.480 1.00 29.52 260 GLN A O 1
ATOM 2089 N N . SER A 1 261 ? -19.569 -38.992 41.960 1.00 31.62 261 SER A N 1
ATOM 2090 C CA . SER A 1 261 ? -20.590 -38.215 42.692 1.00 31.62 261 SER A CA 1
ATOM 2091 C C . SER A 1 261 ? -21.399 -39.086 43.685 1.00 31.62 261 SER A C 1
ATOM 2093 O O . SER A 1 261 ? -21.395 -40.308 43.502 1.00 31.62 261 SER A O 1
ATOM 2095 N N . PRO A 1 262 ? -22.173 -38.522 44.648 1.00 45.19 262 PRO A N 1
ATOM 2096 C CA . PRO A 1 262 ? -23.555 -38.079 44.341 1.00 45.19 262 PRO A CA 1
ATOM 2097 C C . PRO A 1 262 ? -24.103 -36.856 45.137 1.00 45.19 262 PRO A C 1
ATOM 2099 O O . PRO A 1 262 ? -23.628 -36.581 46.227 1.00 45.19 262 PRO A O 1
ATOM 2102 N N . GLN A 1 263 ? -25.129 -36.199 44.545 1.00 30.50 263 GLN A N 1
ATOM 2103 C CA . GLN A 1 263 ? -26.375 -35.583 45.103 1.00 30.50 263 GLN A CA 1
ATOM 2104 C C . GLN A 1 263 ? -26.321 -34.735 46.406 1.00 30.50 263 GLN A C 1
ATOM 2106 O O . GLN A 1 263 ? -25.599 -35.056 47.328 1.00 30.50 263 GLN A O 1
ATOM 2111 N N . ALA A 1 264 ? -27.124 -33.701 46.686 1.00 31.02 264 ALA A N 1
ATOM 2112 C CA . ALA A 1 264 ? -28.221 -32.948 46.068 1.00 31.02 264 ALA A CA 1
ATOM 2113 C C . ALA A 1 264 ? -28.524 -31.729 46.991 1.00 31.02 264 ALA A C 1
ATOM 2115 O O . ALA A 1 264 ? -28.168 -31.771 48.166 1.00 31.02 264 ALA A O 1
ATOM 2116 N N . ASN A 1 265 ? -29.222 -30.708 46.468 1.00 28.16 265 ASN A N 1
ATOM 2117 C CA . ASN A 1 265 ? -30.277 -29.874 47.097 1.00 28.16 265 ASN A CA 1
ATOM 2118 C C . ASN A 1 265 ? -30.228 -28.359 46.830 1.00 28.16 265 ASN A C 1
ATOM 2120 O O . ASN A 1 265 ? -29.186 -27.723 46.726 1.00 28.16 265 ASN A O 1
ATOM 2124 N N . ALA A 1 266 ? -31.450 -27.840 46.694 1.00 31.73 266 ALA A N 1
ATOM 2125 C CA . ALA A 1 266 ? -31.884 -26.535 46.219 1.00 31.73 266 ALA A CA 1
ATOM 2126 C C . ALA A 1 266 ? -31.948 -25.445 47.309 1.00 31.73 266 ALA A C 1
ATOM 2128 O O . ALA A 1 266 ? -32.214 -25.765 48.463 1.00 31.73 266 ALA A O 1
ATOM 2129 N N . ASN A 1 267 ? -31.802 -24.164 46.925 1.00 27.77 267 ASN A N 1
ATOM 2130 C CA . ASN A 1 267 ? -32.850 -23.118 47.003 1.00 27.77 267 ASN A CA 1
ATOM 2131 C C . ASN A 1 267 ? -32.314 -21.665 46.908 1.00 27.77 267 ASN A C 1
ATOM 2133 O O . ASN A 1 267 ? -31.437 -21.249 47.651 1.00 27.77 267 ASN A O 1
ATOM 2137 N N . PHE A 1 268 ? -32.929 -20.919 45.981 1.00 28.16 268 PHE A N 1
ATOM 2138 C CA . PHE A 1 268 ? -33.417 -19.526 45.994 1.00 28.16 268 PHE A CA 1
ATOM 2139 C C . PHE A 1 268 ? -32.707 -18.352 46.746 1.00 28.16 268 PHE A C 1
ATOM 2141 O O . PHE A 1 268 ? -32.933 -18.120 47.927 1.00 28.16 268 PHE A O 1
ATOM 2148 N N . THR A 1 269 ? -32.159 -17.437 45.917 1.00 25.83 269 THR A N 1
ATOM 2149 C CA . THR A 1 269 ? -32.385 -15.952 45.838 1.00 25.83 269 THR A CA 1
ATOM 2150 C C . THR A 1 269 ? -31.646 -14.958 46.778 1.00 25.83 269 THR A C 1
ATOM 2152 O O . THR A 1 269 ? -30.849 -15.385 47.602 1.00 25.83 269 THR A O 1
ATOM 2155 N N . PRO A 1 270 ? -31.735 -13.619 46.550 1.00 44.75 270 PRO A N 1
ATOM 2156 C CA . PRO A 1 270 ? -30.780 -12.860 45.727 1.00 44.75 270 PRO A CA 1
ATOM 2157 C C . PRO A 1 270 ? -30.153 -11.676 46.498 1.00 44.75 270 PRO A C 1
ATOM 2159 O O . PRO A 1 270 ? -30.790 -11.112 47.378 1.00 44.75 270 PRO A O 1
ATOM 2162 N N . ASN A 1 271 ? -28.947 -11.215 46.145 1.00 26.53 271 ASN A N 1
ATOM 2163 C CA . ASN A 1 271 ? -28.584 -9.803 46.348 1.00 26.53 271 ASN A CA 1
ATOM 2164 C C . ASN A 1 271 ? -27.286 -9.398 45.635 1.00 26.53 271 ASN A C 1
ATOM 2166 O O . ASN A 1 271 ? -26.222 -9.969 45.844 1.00 26.53 271 ASN A O 1
ATOM 2170 N N . THR A 1 272 ? -27.437 -8.374 44.797 1.00 30.80 272 THR A N 1
ATOM 2171 C CA . THR A 1 272 ? -26.607 -7.172 44.638 1.00 30.80 272 THR A CA 1
ATOM 2172 C C . THR A 1 272 ? -25.165 -7.216 45.154 1.00 30.80 272 THR A C 1
ATOM 2174 O O . THR A 1 272 ? -24.926 -7.186 46.358 1.00 30.80 272 THR A O 1
ATOM 2177 N N . THR A 1 273 ? -24.192 -7.082 44.246 1.00 27.72 273 THR A N 1
ATOM 2178 C CA . THR A 1 273 ? -23.020 -6.219 44.483 1.00 27.72 273 THR A CA 1
ATOM 2179 C C . THR A 1 273 ? -22.316 -5.845 43.180 1.00 27.72 273 THR A C 1
ATOM 2181 O O . THR A 1 273 ? -22.006 -6.675 42.331 1.00 27.72 273 THR A O 1
ATOM 2184 N N . VAL A 1 274 ? -22.088 -4.541 43.055 1.00 39.69 274 VAL A N 1
ATOM 2185 C CA . VAL A 1 274 ? -21.213 -3.872 42.096 1.00 39.69 274 VAL A CA 1
ATOM 2186 C C . VAL A 1 274 ? -19.781 -4.380 42.293 1.00 39.69 274 VAL A C 1
ATOM 2188 O O . VAL A 1 274 ? -19.253 -4.281 43.397 1.00 39.69 274 VAL A O 1
ATOM 2191 N N . ALA A 1 275 ? -19.143 -4.887 41.235 1.00 28.08 275 ALA A N 1
ATOM 2192 C CA . ALA A 1 275 ? -17.720 -5.225 41.235 1.00 28.08 275 ALA A CA 1
ATOM 2193 C C . ALA A 1 275 ? -17.077 -4.916 39.869 1.00 28.08 275 ALA A C 1
ATOM 2195 O O . ALA A 1 275 ? -17.209 -5.651 38.896 1.00 28.08 275 ALA A O 1
ATOM 2196 N N . THR A 1 276 ? -16.426 -3.756 39.827 1.00 27.38 276 THR A N 1
ATOM 2197 C CA . THR A 1 276 ? -15.080 -3.505 39.290 1.00 27.38 276 THR A CA 1
ATOM 2198 C C . THR A 1 276 ? -14.604 -4.388 38.122 1.00 27.38 276 THR A C 1
ATOM 2200 O O . THR A 1 276 ? -13.976 -5.428 38.309 1.00 27.38 276 THR A O 1
ATOM 2203 N N . LEU A 1 277 ? -14.794 -3.896 36.894 1.00 26.34 277 LEU A N 1
ATOM 2204 C CA . LEU A 1 277 ? -14.048 -4.331 35.710 1.00 26.34 277 LEU A CA 1
ATOM 2205 C C . LEU A 1 277 ? -12.635 -3.732 35.754 1.00 26.34 277 LEU A C 1
ATOM 2207 O O . LEU A 1 277 ? -12.421 -2.609 35.319 1.00 26.34 277 LEU A O 1
ATOM 2211 N N . ASN A 1 278 ? -11.672 -4.486 36.273 1.00 31.45 278 ASN A N 1
ATOM 2212 C CA . ASN A 1 278 ? -10.247 -4.283 36.014 1.00 31.45 278 ASN A CA 1
ATOM 2213 C C . ASN A 1 278 ? -9.574 -5.649 36.089 1.00 31.45 278 ASN A C 1
ATOM 2215 O O . ASN A 1 278 ? -9.241 -6.094 37.179 1.00 31.45 278 ASN A O 1
ATOM 2219 N N . ASN A 1 279 ? -9.483 -6.326 34.941 1.00 31.64 279 ASN A N 1
ATOM 2220 C CA . ASN A 1 279 ? -8.464 -7.318 34.567 1.00 31.64 279 ASN A CA 1
ATOM 2221 C C . ASN A 1 279 ? -8.918 -8.020 33.279 1.00 31.64 279 ASN A C 1
ATOM 2223 O O . ASN A 1 279 ? -9.496 -9.103 33.302 1.00 31.64 279 ASN A O 1
ATOM 2227 N N . ILE A 1 280 ? -8.670 -7.371 32.139 1.00 28.72 280 ILE A N 1
ATOM 2228 C CA . ILE A 1 280 ? -8.681 -8.042 30.835 1.00 28.72 280 ILE A CA 1
ATOM 2229 C C . ILE A 1 280 ? -7.249 -8.551 30.613 1.00 28.72 280 ILE A C 1
ATOM 2231 O O . ILE A 1 280 ? -6.336 -7.722 30.619 1.00 28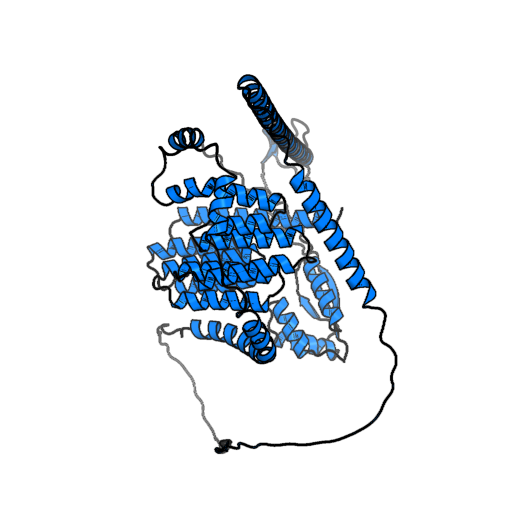.72 280 ILE A O 1
ATOM 2235 N N . PRO A 1 281 ? -7.017 -9.866 30.445 1.00 31.75 281 PRO A N 1
ATOM 2236 C CA . PRO A 1 281 ? -5.683 -10.389 30.184 1.00 31.75 281 PRO A CA 1
ATOM 2237 C C . PRO A 1 281 ? -5.144 -9.876 28.842 1.00 31.75 281 PRO A C 1
ATOM 2239 O O . PRO A 1 281 ? -5.878 -9.712 27.863 1.00 31.75 281 PRO A O 1
ATOM 2242 N N . ASP A 1 282 ? -3.844 -9.599 28.818 1.00 37.72 282 ASP A N 1
ATOM 2243 C CA . ASP A 1 282 ? -3.109 -9.066 27.675 1.00 37.72 282 ASP A CA 1
ATOM 2244 C C . ASP A 1 282 ? -3.036 -10.113 26.540 1.00 37.72 282 ASP A C 1
ATOM 2246 O O . ASP A 1 282 ? -2.167 -10.981 26.501 1.00 37.72 282 ASP A O 1
ATOM 2250 N N . ASN A 1 283 ? -4.007 -10.068 25.620 1.00 38.34 283 ASN A N 1
ATOM 2251 C CA . ASN A 1 283 ? -4.158 -11.011 24.500 1.00 38.34 283 ASN A CA 1
ATOM 2252 C C . ASN A 1 283 ? -3.200 -10.754 23.315 1.00 38.34 283 ASN A C 1
ATOM 2254 O O . ASN A 1 283 ? -3.281 -11.439 22.291 1.00 38.34 283 ASN A O 1
ATOM 2258 N N . SER A 1 284 ? -2.280 -9.791 23.428 1.00 40.56 284 SER A N 1
ATOM 2259 C CA . SER A 1 284 ? -1.306 -9.463 22.373 1.00 40.56 284 SER A CA 1
ATOM 2260 C C . SER A 1 284 ? -0.339 -10.623 22.064 1.00 40.56 284 SER A C 1
ATOM 2262 O O . SER A 1 284 ? 0.090 -10.813 20.919 1.00 40.56 284 SER A O 1
ATOM 2264 N N . ASP A 1 285 ? -0.075 -11.462 23.065 1.00 43.03 285 ASP A N 1
ATOM 2265 C CA . ASP A 1 285 ? 0.831 -12.609 22.985 1.00 43.03 285 ASP A CA 1
ATOM 2266 C C . ASP A 1 285 ? 0.184 -13.834 22.306 1.00 43.03 285 ASP A C 1
ATOM 2268 O O . ASP A 1 285 ? 0.860 -14.643 21.677 1.00 43.03 285 ASP A O 1
ATOM 2272 N N . LEU A 1 286 ? -1.146 -13.964 22.371 1.00 39.16 286 LEU A N 1
ATOM 2273 C CA . LEU A 1 286 ? -1.901 -15.057 21.742 1.00 39.16 286 LEU A CA 1
ATOM 2274 C C . LEU A 1 286 ? -2.036 -14.877 20.225 1.00 39.16 286 LEU A C 1
ATOM 2276 O O . LEU A 1 286 ? -1.992 -15.852 19.476 1.00 39.16 286 LEU A O 1
ATOM 2280 N N . PHE A 1 287 ? -2.151 -13.635 19.753 1.00 42.00 287 PHE A N 1
ATOM 2281 C CA . PHE A 1 287 ? -2.337 -13.342 18.330 1.00 42.00 287 PHE A CA 1
ATOM 2282 C C . PHE A 1 287 ? -1.034 -13.473 17.531 1.00 42.00 287 PHE A C 1
ATOM 2284 O O . PHE A 1 287 ? -1.001 -14.101 16.471 1.00 42.00 287 PHE A O 1
ATOM 2291 N N . SER A 1 288 ? 0.065 -12.957 18.085 1.00 45.25 288 SER A N 1
ATOM 2292 C CA . SER A 1 288 ? 1.414 -13.156 17.546 1.00 45.25 288 SER A CA 1
ATOM 2293 C C . SER A 1 288 ? 1.799 -14.641 17.551 1.00 45.25 288 SER A C 1
ATOM 2295 O O . SER A 1 288 ? 2.309 -15.136 16.546 1.00 45.25 288 SER A O 1
ATOM 2297 N N . LYS A 1 289 ? 1.434 -15.394 18.601 1.00 46.84 289 LYS A N 1
ATOM 2298 C CA . LYS A 1 289 ? 1.580 -16.859 18.634 1.00 46.84 289 LYS A CA 1
ATOM 2299 C C . LYS A 1 289 ? 0.703 -17.575 17.613 1.00 46.84 289 LYS A C 1
ATOM 2301 O O . LYS A 1 289 ? 1.198 -18.518 17.017 1.00 46.84 289 LYS A O 1
ATOM 2306 N N . SER A 1 290 ? -0.537 -17.153 17.363 1.00 47.19 290 SER A N 1
ATOM 2307 C CA . SER A 1 290 ? -1.431 -17.764 16.359 1.00 47.19 290 SER A CA 1
ATOM 2308 C C . SER A 1 290 ? -0.922 -17.572 14.925 1.00 47.19 290 SER A C 1
ATOM 2310 O O . SER A 1 290 ? -0.966 -18.495 14.112 1.00 47.19 290 SER A O 1
ATOM 2312 N N . LEU A 1 291 ? -0.415 -16.379 14.598 1.00 46.41 291 LEU A N 1
ATOM 2313 C CA . LEU A 1 291 ? 0.198 -16.120 13.293 1.00 46.41 291 LEU A CA 1
ATOM 2314 C C . LEU A 1 291 ? 1.523 -16.889 13.146 1.00 46.41 291 LEU A C 1
ATOM 2316 O O . LEU A 1 291 ? 1.770 -17.496 12.104 1.00 46.41 291 LEU A O 1
ATOM 2320 N N . ALA A 1 292 ? 2.337 -16.926 14.207 1.00 44.72 292 ALA A N 1
ATOM 2321 C CA . ALA A 1 292 ? 3.600 -17.656 14.232 1.00 44.72 292 ALA A CA 1
ATOM 2322 C C . ALA A 1 292 ? 3.416 -19.182 14.181 1.00 44.72 292 ALA A C 1
ATOM 2324 O O . ALA A 1 292 ? 4.118 -19.833 13.417 1.00 44.72 292 ALA A O 1
ATOM 2325 N N . THR A 1 293 ? 2.472 -19.768 14.924 1.00 49.00 293 THR A N 1
ATOM 2326 C CA . THR A 1 293 ? 2.199 -21.225 14.926 1.00 49.00 293 THR A CA 1
ATOM 2327 C C . THR A 1 293 ? 1.727 -21.696 13.563 1.00 49.00 293 THR A C 1
ATOM 2329 O O . THR A 1 293 ? 2.326 -22.601 12.998 1.00 49.00 293 THR A O 1
ATOM 2332 N N . LYS A 1 294 ? 0.765 -20.993 12.958 1.00 50.59 294 LYS A N 1
ATOM 2333 C CA . LYS A 1 294 ? 0.254 -21.323 11.620 1.00 50.59 294 LYS A CA 1
ATOM 2334 C C . LYS A 1 294 ? 1.342 -21.350 10.540 1.00 50.59 294 LYS A C 1
ATOM 2336 O O . LYS A 1 294 ? 1.243 -22.110 9.587 1.00 50.59 294 LYS A O 1
ATOM 2341 N N . ILE A 1 295 ? 2.380 -20.529 10.690 1.00 43.59 295 ILE A N 1
ATOM 2342 C CA . ILE A 1 295 ? 3.502 -20.438 9.746 1.00 43.59 295 ILE A CA 1
ATOM 2343 C C . ILE A 1 295 ? 4.645 -21.384 10.126 1.00 43.59 295 ILE A C 1
ATOM 2345 O O . ILE A 1 295 ? 5.322 -21.899 9.241 1.00 43.59 295 ILE A O 1
ATOM 2349 N N . THR A 1 296 ? 4.834 -21.666 11.416 1.00 39.84 296 THR A N 1
ATOM 2350 C CA . THR A 1 296 ? 5.797 -22.665 11.904 1.00 39.84 296 THR A CA 1
ATOM 2351 C C . THR A 1 296 ? 5.383 -24.066 11.460 1.00 39.84 296 THR A C 1
ATOM 2353 O O . THR A 1 296 ? 6.228 -24.805 10.958 1.00 39.84 296 THR A O 1
ATOM 2356 N N . ASP A 1 297 ? 4.088 -24.382 11.522 1.00 47.81 297 ASP A N 1
ATOM 2357 C CA . ASP A 1 297 ? 3.522 -25.637 11.015 1.00 47.81 297 ASP A CA 1
ATOM 2358 C C . ASP A 1 297 ? 3.717 -25.761 9.489 1.00 47.81 297 ASP A C 1
ATOM 2360 O O . ASP A 1 297 ? 4.069 -26.822 8.972 1.00 47.81 297 ASP A O 1
ATOM 2364 N N . ASP A 1 298 ? 3.588 -24.659 8.743 1.00 40.66 298 ASP A N 1
ATOM 2365 C CA . ASP A 1 298 ? 3.827 -24.630 7.292 1.00 40.66 298 ASP A CA 1
ATOM 2366 C C . ASP A 1 298 ? 5.326 -24.694 6.915 1.00 40.66 298 ASP A C 1
ATOM 2368 O O . ASP A 1 298 ? 5.677 -25.202 5.842 1.00 40.66 298 ASP A O 1
ATOM 2372 N N . LEU A 1 299 ? 6.222 -24.189 7.774 1.00 38.41 299 LEU A N 1
ATOM 2373 C CA . LEU A 1 299 ? 7.680 -24.183 7.581 1.00 38.41 299 LEU A CA 1
ATOM 2374 C C . LEU A 1 299 ? 8.334 -25.512 7.976 1.00 38.41 299 LEU A C 1
ATOM 2376 O O . LEU A 1 299 ? 9.202 -25.992 7.246 1.00 38.41 299 LEU A O 1
ATOM 2380 N N . GLN A 1 300 ? 7.910 -26.140 9.077 1.00 40.91 300 GLN A N 1
ATOM 2381 C CA . GLN A 1 300 ? 8.418 -27.452 9.502 1.00 40.91 300 GLN A CA 1
ATOM 2382 C C . GLN A 1 300 ? 8.169 -28.528 8.439 1.00 40.91 300 GLN A C 1
ATOM 2384 O O . GLN A 1 300 ? 9.023 -29.382 8.213 1.00 40.91 300 GLN A O 1
ATOM 2389 N N . ASN A 1 301 ? 7.074 -28.403 7.689 1.00 43.91 301 ASN A N 1
ATOM 2390 C CA . ASN A 1 301 ? 6.741 -29.302 6.587 1.00 43.91 301 ASN A CA 1
ATOM 2391 C C . ASN A 1 301 ? 7.553 -29.062 5.291 1.00 43.91 301 ASN A C 1
ATOM 2393 O O . ASN A 1 301 ? 7.458 -29.866 4.369 1.00 43.91 301 ASN A O 1
ATOM 2397 N N . ASN A 1 302 ? 8.357 -27.988 5.190 1.00 40.84 302 ASN A N 1
ATOM 2398 C CA . ASN A 1 302 ? 9.101 -27.611 3.967 1.00 40.84 302 ASN A CA 1
ATOM 2399 C C . ASN A 1 302 ? 10.597 -27.275 4.195 1.00 40.84 302 ASN A C 1
ATOM 2401 O O . ASN A 1 302 ? 11.322 -26.963 3.246 1.00 40.84 302 ASN A O 1
ATOM 2405 N N . SER A 1 303 ? 11.073 -27.363 5.440 1.00 34.84 303 SER A N 1
ATOM 2406 C CA . SER A 1 303 ? 12.416 -26.971 5.901 1.00 34.84 303 SER A CA 1
ATOM 2407 C C . SER A 1 303 ? 13.616 -27.533 5.097 1.00 34.84 303 SER A C 1
ATOM 2409 O O . SER A 1 303 ? 14.520 -26.754 4.772 1.00 34.84 303 SER A O 1
ATOM 2411 N N . PRO A 1 304 ? 13.657 -28.817 4.665 1.00 36.31 304 PRO A N 1
ATOM 2412 C CA . PRO A 1 304 ? 14.852 -29.358 3.999 1.00 36.31 304 PRO A CA 1
ATOM 2413 C C . PRO A 1 304 ? 15.105 -28.806 2.580 1.00 36.31 304 PRO A C 1
ATOM 2415 O O . PRO A 1 304 ? 16.227 -28.893 2.080 1.00 36.31 304 PRO A O 1
ATOM 2418 N N . LEU A 1 305 ? 14.107 -28.194 1.929 1.00 36.06 305 LEU A N 1
ATOM 2419 C CA . LEU A 1 305 ? 14.254 -27.553 0.610 1.00 36.06 305 LEU A CA 1
ATOM 2420 C C . LEU A 1 305 ? 14.838 -26.133 0.695 1.00 36.06 305 LEU A C 1
ATOM 2422 O O . LEU A 1 305 ? 15.502 -25.675 -0.236 1.00 36.06 305 LEU A O 1
ATOM 2426 N N . ILE A 1 306 ? 14.625 -25.442 1.817 1.00 39.41 306 ILE A N 1
ATOM 2427 C CA . ILE A 1 306 ? 15.046 -24.049 2.019 1.00 39.41 306 ILE A CA 1
ATOM 2428 C C . ILE A 1 306 ? 16.516 -23.987 2.449 1.00 39.41 306 ILE A C 1
ATOM 2430 O O . ILE A 1 306 ? 17.268 -23.146 1.952 1.00 39.41 306 ILE A O 1
ATOM 2434 N N . GLU A 1 307 ? 16.956 -24.916 3.302 1.00 34.69 307 GLU A N 1
ATOM 2435 C CA . GLU A 1 307 ? 18.328 -24.949 3.828 1.00 34.69 307 GLU A CA 1
ATOM 2436 C C . GLU A 1 307 ? 19.372 -25.322 2.755 1.00 34.69 307 GLU A C 1
ATOM 2438 O O . GLU A 1 307 ? 20.498 -24.814 2.753 1.00 34.69 307 GLU A O 1
ATOM 2443 N N . LYS A 1 308 ? 18.982 -26.159 1.783 1.00 32.53 308 LYS A N 1
ATOM 2444 C CA . LYS A 1 308 ? 19.856 -26.602 0.684 1.00 32.53 308 LYS A CA 1
ATOM 2445 C C . LYS A 1 308 ? 20.110 -25.495 -0.353 1.00 32.53 308 LYS A C 1
ATOM 2447 O O . LYS A 1 308 ? 21.211 -25.406 -0.889 1.00 32.53 308 LYS A O 1
ATOM 2452 N N . ASN A 1 309 ? 19.136 -24.605 -0.572 1.00 35.84 309 ASN A N 1
ATOM 2453 C CA . ASN A 1 309 ? 19.233 -23.494 -1.532 1.00 35.84 309 ASN A CA 1
ATOM 2454 C C . ASN A 1 309 ? 19.895 -22.227 -0.957 1.00 35.84 309 ASN A C 1
ATOM 2456 O O . ASN A 1 309 ? 20.432 -21.415 -1.712 1.00 35.84 309 ASN A O 1
ATOM 2460 N N . THR A 1 310 ? 19.899 -22.052 0.369 1.00 36.50 310 THR A N 1
ATOM 2461 C CA . THR A 1 310 ? 20.536 -20.895 1.028 1.00 36.50 310 THR A CA 1
ATOM 2462 C C . THR A 1 310 ? 22.040 -21.080 1.225 1.00 36.50 310 THR A C 1
ATOM 2464 O O . THR A 1 310 ? 22.791 -20.130 1.017 1.00 36.50 310 THR A O 1
ATOM 2467 N N . LYS A 1 311 ? 22.515 -22.290 1.551 1.00 31.84 311 LYS A N 1
ATOM 2468 C CA . LYS A 1 311 ? 23.954 -22.554 1.756 1.00 31.84 311 LYS A CA 1
ATOM 2469 C C . LYS A 1 311 ? 24.776 -22.570 0.456 1.00 31.84 311 LYS A C 1
ATOM 2471 O O . LYS A 1 311 ? 25.945 -22.201 0.486 1.00 31.84 311 LYS A O 1
ATOM 2476 N N . ALA A 1 312 ? 24.181 -22.928 -0.686 1.00 28.75 312 ALA A N 1
ATOM 2477 C CA . ALA A 1 312 ? 24.896 -23.027 -1.965 1.00 28.75 312 ALA A CA 1
ATOM 2478 C C . ALA A 1 312 ? 25.217 -21.666 -2.627 1.00 28.75 312 ALA A C 1
ATOM 2480 O O . ALA A 1 312 ? 26.189 -21.561 -3.368 1.00 28.75 312 ALA A O 1
ATOM 2481 N N . ASN A 1 313 ? 24.449 -20.608 -2.336 1.00 34.28 313 ASN A N 1
ATOM 2482 C CA . ASN A 1 313 ? 24.548 -19.317 -3.037 1.00 34.28 313 ASN A CA 1
ATOM 2483 C C . ASN A 1 313 ? 25.418 -18.254 -2.334 1.00 34.28 313 ASN A C 1
ATOM 2485 O O . ASN A 1 313 ? 25.579 -17.153 -2.857 1.00 34.28 313 ASN A O 1
ATOM 2489 N N . LEU A 1 314 ? 25.981 -18.554 -1.157 1.00 31.05 314 LEU A N 1
ATOM 2490 C CA . LEU A 1 314 ? 26.713 -17.586 -0.321 1.00 31.05 314 LEU A CA 1
ATOM 2491 C C . LEU A 1 314 ? 28.248 -17.629 -0.469 1.00 31.05 314 LEU A C 1
ATOM 2493 O O . LEU A 1 314 ? 28.915 -16.744 0.057 1.00 31.05 314 LEU A O 1
ATOM 2497 N N . ILE A 1 315 ? 28.818 -18.613 -1.176 1.00 28.73 315 ILE A N 1
ATOM 2498 C CA . ILE A 1 315 ? 30.283 -18.833 -1.216 1.00 28.73 315 ILE A CA 1
ATOM 2499 C C . ILE A 1 315 ? 30.965 -18.191 -2.443 1.00 28.73 315 ILE A C 1
ATOM 2501 O O . ILE A 1 315 ? 32.177 -17.991 -2.440 1.00 28.73 315 ILE A O 1
ATOM 2505 N N . ALA A 1 316 ? 30.222 -17.782 -3.473 1.00 29.25 316 ALA A N 1
ATOM 2506 C CA . ALA A 1 316 ? 30.799 -17.129 -4.648 1.00 29.25 316 ALA A CA 1
ATOM 2507 C C . ALA A 1 316 ? 30.614 -15.602 -4.590 1.00 29.25 316 ALA A C 1
ATOM 2509 O O . ALA A 1 316 ? 29.515 -15.122 -4.330 1.00 29.25 316 ALA A O 1
ATOM 2510 N N . TYR A 1 317 ? 31.676 -14.865 -4.927 1.00 29.94 317 TYR A N 1
ATOM 2511 C CA . TYR A 1 317 ? 31.745 -13.414 -5.174 1.00 29.94 317 TYR A CA 1
ATOM 2512 C C . TYR A 1 317 ? 32.151 -12.513 -3.999 1.00 29.94 317 TYR A C 1
ATOM 2514 O O . TYR A 1 317 ? 31.348 -11.833 -3.363 1.00 29.94 317 TYR A O 1
ATOM 2522 N N . SER A 1 318 ? 33.470 -12.417 -3.839 1.00 30.89 318 SER A N 1
ATOM 2523 C CA . SER A 1 318 ? 34.187 -11.245 -3.342 1.00 30.89 318 SER A CA 1
ATOM 2524 C C . SER A 1 318 ? 35.158 -10.817 -4.450 1.00 30.89 318 SER A C 1
ATOM 2526 O O . SER A 1 318 ? 35.892 -11.681 -4.925 1.00 30.89 318 SER A O 1
ATOM 2528 N N . ILE A 1 319 ? 35.108 -9.545 -4.887 1.00 31.95 319 ILE A N 1
ATOM 2529 C CA . ILE A 1 319 ? 36.236 -8.659 -5.283 1.00 31.95 319 ILE A CA 1
ATOM 2530 C C . ILE A 1 319 ? 35.784 -7.509 -6.230 1.00 31.95 319 ILE A C 1
ATOM 2532 O O . ILE A 1 319 ? 35.083 -7.719 -7.217 1.00 31.95 319 ILE A O 1
ATOM 2536 N N . ASP A 1 320 ? 36.280 -6.311 -5.881 1.00 35.16 320 ASP A N 1
ATOM 2537 C CA . ASP A 1 320 ? 36.513 -5.052 -6.625 1.00 35.16 320 ASP A CA 1
ATOM 2538 C C . ASP A 1 320 ? 35.388 -4.055 -6.985 1.00 35.16 320 ASP A C 1
ATOM 2540 O O . ASP A 1 320 ? 34.882 -3.994 -8.101 1.00 35.16 320 ASP A O 1
ATOM 2544 N N . ASP A 1 321 ? 35.157 -3.110 -6.056 1.00 41.06 321 ASP A N 1
ATOM 2545 C CA . ASP A 1 321 ? 34.225 -1.966 -6.156 1.00 41.06 321 ASP A CA 1
ATOM 2546 C C . ASP A 1 321 ? 34.924 -0.600 -6.426 1.00 41.06 321 ASP A C 1
ATOM 2548 O O . ASP A 1 321 ? 34.287 0.429 -6.649 1.00 41.06 321 ASP A O 1
ATOM 2552 N N . LYS A 1 322 ? 36.268 -0.535 -6.434 1.00 34.16 322 LYS A N 1
ATOM 2553 C CA . LYS A 1 322 ? 36.997 0.753 -6.560 1.00 34.16 322 LYS A CA 1
ATOM 2554 C C . LYS A 1 322 ? 37.186 1.251 -7.998 1.00 34.16 322 LYS A C 1
ATOM 2556 O O . LYS A 1 322 ? 37.210 2.461 -8.208 1.00 34.16 322 LYS A O 1
ATOM 2561 N N . LYS A 1 323 ? 37.294 0.359 -8.988 1.00 35.41 323 LYS A N 1
ATOM 2562 C CA . LYS A 1 323 ? 37.602 0.729 -10.387 1.00 35.41 323 LYS A CA 1
ATOM 2563 C C . LYS A 1 323 ? 36.384 1.299 -11.131 1.00 35.41 323 LYS A C 1
ATOM 2565 O O . LYS A 1 323 ? 36.517 2.255 -11.893 1.00 35.41 323 LYS A O 1
ATOM 2570 N N . LEU A 1 324 ? 35.190 0.795 -10.808 1.00 38.69 324 LEU A N 1
ATOM 2571 C CA . LEU A 1 324 ? 33.909 1.177 -11.416 1.00 38.69 324 LEU A CA 1
ATOM 2572 C C . LEU A 1 324 ? 33.524 2.642 -11.132 1.00 38.69 324 LEU A C 1
ATOM 2574 O O . LEU A 1 324 ? 32.971 3.333 -11.987 1.00 38.69 324 LEU A O 1
ATOM 2578 N N . ARG A 1 325 ? 33.876 3.146 -9.943 1.00 36.38 325 ARG A N 1
ATOM 2579 C CA . ARG A 1 325 ? 33.537 4.506 -9.498 1.00 36.38 325 ARG A CA 1
ATOM 2580 C C . ARG A 1 325 ? 34.247 5.592 -10.316 1.00 36.38 325 ARG A C 1
ATOM 2582 O O . ARG A 1 325 ? 33.658 6.634 -10.590 1.00 36.38 325 ARG A O 1
ATOM 2589 N N . THR A 1 326 ? 35.482 5.340 -10.747 1.00 38.81 326 THR A N 1
ATOM 2590 C CA . THR A 1 326 ? 36.282 6.264 -11.573 1.00 38.81 326 THR A CA 1
ATOM 2591 C C . THR A 1 326 ? 35.820 6.336 -13.028 1.00 38.81 326 THR A C 1
ATOM 2593 O O . THR A 1 326 ? 35.889 7.405 -13.636 1.00 38.81 326 THR A O 1
ATOM 2596 N N . ASP A 1 327 ? 35.307 5.235 -13.578 1.00 38.84 327 ASP A N 1
ATOM 2597 C CA . ASP A 1 327 ? 34.919 5.162 -14.992 1.00 38.84 327 ASP A CA 1
ATOM 2598 C C . ASP A 1 327 ? 33.524 5.751 -15.256 1.00 38.84 327 ASP A C 1
ATOM 2600 O O . ASP A 1 327 ? 33.276 6.305 -16.330 1.00 38.84 327 ASP A O 1
ATOM 2604 N N . ILE A 1 328 ? 32.632 5.713 -14.259 1.00 43.12 328 ILE A N 1
ATOM 2605 C CA . ILE A 1 328 ? 31.314 6.362 -14.328 1.00 43.12 328 ILE A CA 1
ATOM 2606 C C . ILE A 1 328 ? 31.457 7.888 -14.208 1.00 43.12 328 ILE A C 1
ATOM 2608 O O . ILE A 1 328 ? 30.867 8.619 -15.001 1.00 43.12 328 ILE A O 1
ATOM 2612 N N . LEU A 1 329 ? 32.309 8.375 -13.295 1.00 40.19 329 LEU A N 1
ATOM 2613 C CA . LEU A 1 329 ? 32.538 9.814 -13.088 1.00 40.19 329 LEU A CA 1
ATOM 2614 C C . LEU A 1 329 ? 33.206 10.505 -14.291 1.00 40.19 329 LEU A C 1
ATOM 2616 O O . LEU A 1 329 ? 32.935 11.674 -14.551 1.00 40.19 329 LEU A O 1
ATOM 2620 N N . LYS A 1 330 ? 34.026 9.790 -15.075 1.00 42.62 330 LYS A N 1
ATOM 2621 C CA . LYS A 1 330 ? 34.631 10.331 -16.307 1.00 42.62 330 LYS A CA 1
ATOM 2622 C C . LYS A 1 330 ? 33.646 10.472 -17.475 1.00 42.62 330 LYS A C 1
ATOM 2624 O O . LYS A 1 330 ? 33.931 11.227 -18.400 1.00 42.62 330 LYS A O 1
ATOM 2629 N N . LYS A 1 331 ? 32.501 9.777 -17.457 1.00 45.44 331 LYS A N 1
ATOM 2630 C CA . LYS A 1 331 ? 31.511 9.802 -18.553 1.00 45.44 331 LYS A CA 1
ATOM 2631 C C . LYS A 1 331 ? 30.444 10.894 -18.427 1.00 45.44 331 LYS A C 1
ATOM 2633 O O . LYS A 1 331 ? 29.739 11.135 -19.401 1.00 45.44 331 LYS A O 1
ATOM 2638 N N . THR A 1 332 ? 30.325 11.565 -17.281 1.00 41.62 332 THR A N 1
ATOM 2639 C CA . THR A 1 332 ? 29.234 12.525 -17.004 1.00 41.62 332 THR A CA 1
ATOM 2640 C C . THR A 1 332 ? 29.700 13.963 -16.740 1.00 41.62 332 THR A C 1
ATOM 2642 O O . THR A 1 332 ? 28.910 14.790 -16.296 1.00 41.62 332 THR A O 1
ATOM 2645 N N . GLY A 1 333 ? 30.974 14.287 -16.979 1.00 33.78 333 GLY A N 1
ATOM 2646 C CA . GLY A 1 333 ? 31.544 15.588 -16.621 1.00 33.78 333 GLY A CA 1
ATOM 2647 C C . GLY A 1 333 ? 31.283 16.691 -17.648 1.00 33.78 333 GLY A C 1
ATOM 2648 O O . GLY A 1 333 ? 31.930 16.715 -18.693 1.00 33.78 333 GLY A O 1
ATOM 2649 N N . GLY A 1 334 ? 30.405 17.641 -17.311 1.00 35.59 334 GLY A N 1
ATOM 2650 C CA . GLY A 1 334 ? 30.368 18.944 -17.977 1.00 35.59 334 GLY A CA 1
ATOM 2651 C C . GLY A 1 334 ? 29.084 19.753 -17.807 1.00 35.59 334 GLY A C 1
ATOM 2652 O O . GLY A 1 334 ? 28.543 20.143 -18.826 1.00 35.59 334 GLY A O 1
ATOM 2653 N N . GLU A 1 335 ? 28.581 19.998 -16.587 1.00 47.50 335 GLU A N 1
ATOM 2654 C CA . GLU A 1 335 ? 27.450 20.937 -16.363 1.00 47.50 335 GLU A CA 1
ATOM 2655 C C . GLU A 1 335 ? 27.252 21.301 -14.863 1.00 47.50 335 GLU A C 1
ATOM 2657 O O . GLU A 1 335 ? 26.144 21.343 -14.339 1.00 47.50 335 GLU A O 1
ATOM 2662 N N . GLU A 1 336 ? 28.336 21.555 -14.115 1.00 40.88 336 GLU A N 1
ATOM 2663 C CA . GLU A 1 336 ? 28.256 21.768 -12.651 1.00 40.88 336 GLU A CA 1
ATOM 2664 C C . GLU A 1 336 ? 28.073 23.241 -12.215 1.00 40.88 336 GLU A C 1
ATOM 2666 O O . GLU A 1 336 ? 27.816 23.513 -11.041 1.00 40.88 336 GLU A O 1
ATOM 2671 N N . VAL A 1 337 ? 28.203 24.214 -13.127 1.00 42.81 337 VAL A N 1
ATOM 2672 C CA . VAL A 1 337 ? 28.319 25.643 -12.755 1.00 42.81 337 VAL A CA 1
ATOM 2673 C C . VAL A 1 337 ? 27.009 26.430 -12.930 1.00 42.81 337 VAL A C 1
ATOM 2675 O O . VAL A 1 337 ? 26.687 27.256 -12.077 1.00 42.81 337 VAL A O 1
ATOM 2678 N N . GLU A 1 338 ? 26.183 26.138 -13.939 1.00 40.47 338 GLU A N 1
ATOM 2679 C CA . GLU A 1 338 ? 24.903 26.850 -14.140 1.00 40.47 338 GLU A CA 1
ATOM 2680 C C . GLU A 1 338 ? 23.775 26.330 -13.238 1.00 40.47 338 GLU A C 1
ATOM 2682 O O . GLU A 1 338 ? 23.022 27.126 -12.673 1.00 40.47 338 GLU A O 1
ATOM 2687 N N . LEU A 1 339 ? 23.728 25.017 -12.976 1.00 41.28 339 LEU A N 1
ATOM 2688 C CA . LEU A 1 339 ? 22.710 24.406 -12.111 1.00 41.28 339 LEU A CA 1
ATOM 2689 C C . LEU A 1 339 ? 22.783 24.936 -10.666 1.00 41.28 339 LEU A C 1
ATOM 2691 O O . LEU A 1 339 ? 21.755 25.153 -10.024 1.00 41.28 339 LEU A O 1
ATOM 2695 N N . LYS A 1 340 ? 23.996 25.220 -10.167 1.00 41.62 340 LYS A N 1
ATOM 2696 C CA . LYS A 1 340 ? 24.230 25.779 -8.822 1.00 41.62 340 LYS A CA 1
ATOM 2697 C C . LYS A 1 340 ? 23.661 27.192 -8.658 1.00 41.62 340 LYS A C 1
ATOM 2699 O O . LYS A 1 340 ? 23.337 27.585 -7.536 1.00 41.62 340 LYS A O 1
ATOM 2704 N N . THR A 1 341 ? 23.509 27.943 -9.748 1.00 42.34 341 THR A N 1
ATOM 2705 C CA . THR A 1 341 ? 23.063 29.342 -9.706 1.00 42.34 341 THR A CA 1
ATOM 2706 C C . THR A 1 341 ? 21.535 29.433 -9.660 1.00 42.34 341 THR A C 1
ATOM 2708 O O . THR A 1 341 ? 20.994 30.158 -8.824 1.00 42.34 341 THR A O 1
ATOM 2711 N N . SER A 1 342 ? 20.829 28.602 -10.435 1.00 41.84 342 SER A N 1
ATOM 2712 C CA . SER A 1 342 ? 19.359 28.509 -10.403 1.00 41.84 342 SER A CA 1
ATOM 2713 C C . SER A 1 342 ? 18.827 27.836 -9.128 1.00 41.84 342 SER A C 1
ATOM 2715 O O . SER A 1 342 ? 17.791 28.238 -8.600 1.00 41.84 342 SER A O 1
ATOM 2717 N N . LEU A 1 343 ? 19.556 26.861 -8.562 1.00 38.62 343 LEU A N 1
ATOM 2718 C CA . LEU A 1 343 ? 19.164 26.199 -7.307 1.00 38.62 343 LEU A CA 1
ATOM 2719 C C . LEU A 1 343 ? 19.268 27.134 -6.087 1.00 38.62 343 LEU A C 1
ATOM 2721 O O . LEU A 1 343 ? 18.447 27.060 -5.172 1.00 38.62 343 LEU A O 1
ATOM 2725 N N . ARG A 1 344 ? 20.249 28.050 -6.073 1.00 43.66 344 ARG A N 1
ATOM 2726 C CA . ARG A 1 344 ? 20.439 29.026 -4.982 1.00 43.66 344 ARG A CA 1
ATOM 2727 C C . ARG A 1 344 ? 19.312 30.058 -4.887 1.00 43.66 344 ARG A C 1
ATOM 2729 O O . ARG A 1 344 ? 19.050 30.542 -3.788 1.00 43.66 344 ARG A O 1
ATOM 2736 N N . GLN A 1 345 ? 18.629 30.373 -5.988 1.00 42.12 345 GLN A N 1
ATOM 2737 C CA . GLN A 1 345 ? 17.480 31.289 -5.971 1.00 42.12 345 GLN A CA 1
ATOM 2738 C C . GLN A 1 345 ? 16.216 30.645 -5.373 1.00 42.12 345 GLN A C 1
ATOM 2740 O O . GLN A 1 345 ? 15.454 31.341 -4.707 1.00 42.12 345 GLN A O 1
ATOM 2745 N N . ASN A 1 346 ? 16.049 29.322 -5.489 1.00 35.84 346 ASN A N 1
ATOM 2746 C CA . ASN A 1 346 ? 14.903 28.600 -4.916 1.00 35.84 346 ASN A CA 1
ATOM 2747 C C . ASN A 1 346 ? 15.082 28.206 -3.434 1.00 35.84 346 ASN A C 1
ATOM 2749 O O . ASN A 1 346 ? 14.102 27.945 -2.742 1.00 35.84 346 ASN A O 1
ATOM 2753 N N . MET A 1 347 ? 16.313 28.202 -2.908 1.00 38.75 347 MET A N 1
ATOM 2754 C CA . MET A 1 347 ? 16.615 27.766 -1.532 1.00 38.75 347 MET A CA 1
ATOM 2755 C C . MET A 1 347 ? 16.430 28.838 -0.439 1.00 38.75 347 MET A C 1
ATOM 2757 O O . MET A 1 347 ? 16.607 28.540 0.740 1.00 38.75 347 MET A O 1
ATOM 2761 N N . LYS A 1 348 ? 16.034 30.076 -0.771 1.00 40.53 348 LYS A N 1
ATOM 2762 C CA . LYS A 1 348 ? 15.842 31.147 0.231 1.00 40.53 348 LYS A CA 1
ATOM 2763 C C . LYS A 1 348 ? 14.553 31.044 1.068 1.00 40.53 348 LYS A C 1
ATOM 2765 O O . LYS A 1 348 ? 14.332 31.920 1.899 1.00 40.53 348 LYS A O 1
ATOM 2770 N N . GLN A 1 349 ? 13.716 30.012 0.901 1.00 40.00 349 GLN A N 1
ATOM 2771 C CA . GLN A 1 349 ? 12.399 29.955 1.559 1.00 40.00 349 GLN A CA 1
ATOM 2772 C C . GLN A 1 349 ? 12.068 28.726 2.425 1.00 40.00 349 GLN A C 1
ATOM 2774 O O . GLN A 1 349 ? 10.971 28.717 2.970 1.00 40.00 349 GLN A O 1
ATOM 2779 N N . ASN A 1 350 ? 12.942 27.737 2.661 1.00 33.22 350 ASN A N 1
ATOM 2780 C CA . ASN A 1 350 ? 12.571 26.611 3.542 1.00 33.22 350 ASN A CA 1
ATOM 2781 C C . ASN A 1 350 ? 13.683 26.093 4.470 1.00 33.22 350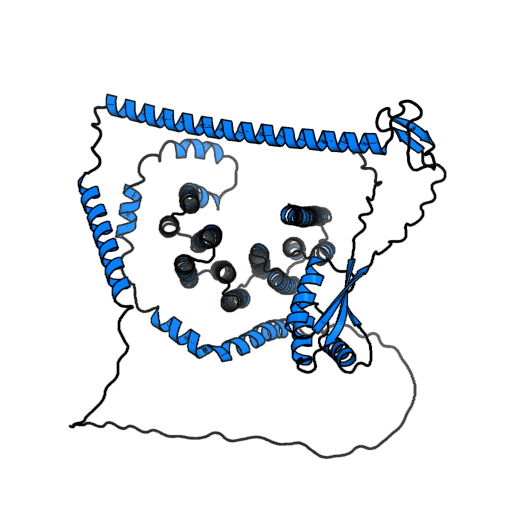 ASN A C 1
ATOM 2783 O O . ASN A 1 350 ? 14.876 26.248 4.228 1.00 33.22 350 ASN A O 1
ATOM 2787 N N . LYS A 1 351 ? 13.225 25.563 5.610 1.00 33.97 351 LYS A N 1
ATOM 2788 C CA . LYS A 1 351 ? 13.950 25.320 6.864 1.00 33.97 351 LYS A CA 1
ATOM 2789 C C . LYS A 1 351 ? 14.769 24.017 6.803 1.00 33.97 351 LYS A C 1
ATOM 2791 O O . LYS A 1 351 ? 14.255 22.970 6.437 1.00 33.97 351 LYS A O 1
ATOM 2796 N N . TYR A 1 352 ? 16.032 24.116 7.216 1.00 37.38 352 TYR A N 1
ATOM 2797 C CA . TYR A 1 352 ? 17.133 23.166 7.012 1.00 37.38 352 TYR A CA 1
ATOM 2798 C C . TYR A 1 352 ? 17.080 21.864 7.841 1.00 37.38 352 TYR A C 1
ATOM 2800 O O . TYR A 1 352 ? 16.979 21.902 9.066 1.00 37.38 352 TYR A O 1
ATOM 2808 N N . SER A 1 353 ? 17.267 20.718 7.170 1.00 34.75 353 SER A N 1
ATOM 2809 C CA . SER A 1 353 ? 18.376 19.749 7.397 1.00 34.75 353 SER A CA 1
ATOM 2810 C C . SER A 1 353 ? 18.240 18.469 6.545 1.00 34.75 353 SER A C 1
ATOM 2812 O O . SER A 1 353 ? 19.243 17.806 6.291 1.00 34.75 353 SER A O 1
ATOM 2814 N N . GLU A 1 354 ? 17.049 18.160 6.016 1.00 44.19 354 GLU A N 1
ATOM 2815 C CA . GLU A 1 354 ? 16.839 17.051 5.060 1.00 44.19 354 GLU A CA 1
ATOM 2816 C C . GLU A 1 354 ? 17.189 17.428 3.600 1.00 44.19 354 GLU A C 1
ATOM 2818 O O . GLU A 1 354 ? 17.583 16.568 2.810 1.00 44.19 354 GLU A O 1
ATOM 2823 N N . ASP A 1 355 ? 17.149 18.719 3.250 1.00 45.72 355 ASP A N 1
ATOM 2824 C CA . ASP A 1 355 ? 17.247 19.184 1.855 1.00 45.72 355 ASP A CA 1
ATOM 2825 C C . ASP A 1 355 ? 18.659 19.153 1.245 1.00 45.72 355 ASP A C 1
ATOM 2827 O O . ASP A 1 355 ? 18.803 19.104 0.022 1.00 45.72 355 ASP A O 1
ATOM 2831 N N . ILE A 1 356 ? 19.722 19.122 2.057 1.00 42.81 356 ILE A N 1
ATOM 2832 C CA . ILE A 1 356 ? 21.102 19.105 1.533 1.00 42.81 356 ILE A CA 1
ATOM 2833 C C . ILE A 1 356 ? 21.392 17.776 0.818 1.00 42.81 356 ILE A C 1
ATOM 2835 O O . ILE A 1 356 ? 21.987 17.766 -0.257 1.00 42.81 356 ILE A O 1
ATOM 2839 N N . ASN A 1 357 ? 20.883 16.660 1.350 1.00 50.91 357 ASN A N 1
ATOM 2840 C CA . ASN A 1 357 ? 20.978 15.372 0.666 1.00 50.91 357 ASN A CA 1
ATOM 2841 C C . ASN A 1 357 ? 20.076 15.331 -0.576 1.00 50.91 357 ASN A C 1
ATOM 2843 O O . ASN A 1 357 ? 20.457 14.719 -1.571 1.00 50.91 357 ASN A O 1
ATOM 2847 N N . ALA A 1 358 ? 18.913 15.991 -0.557 1.00 53.34 358 ALA A N 1
ATOM 2848 C CA . ALA A 1 358 ? 17.986 16.017 -1.690 1.00 53.34 358 ALA A CA 1
ATOM 2849 C C . ALA A 1 358 ? 18.550 16.780 -2.904 1.00 53.34 358 ALA A C 1
ATOM 2851 O O . ALA A 1 358 ? 18.358 16.346 -4.039 1.00 53.34 358 ALA A O 1
ATOM 2852 N N . ALA A 1 359 ? 19.294 17.869 -2.680 1.00 54.53 359 ALA A N 1
ATOM 2853 C CA . ALA A 1 359 ? 19.891 18.666 -3.753 1.00 54.53 359 ALA A CA 1
ATOM 2854 C C . ALA A 1 359 ? 20.999 17.918 -4.520 1.00 54.53 359 ALA A C 1
ATOM 2856 O O . ALA A 1 359 ? 21.052 17.993 -5.746 1.00 54.53 359 ALA A O 1
ATOM 2857 N N . GLU A 1 360 ? 21.859 17.165 -3.824 1.00 60.69 360 GLU A N 1
ATOM 2858 C CA . GLU A 1 360 ? 22.937 16.393 -4.467 1.00 60.69 360 GLU A CA 1
ATOM 2859 C C . GLU A 1 360 ? 22.441 15.088 -5.093 1.00 60.69 360 GLU A C 1
ATOM 2861 O O . GLU A 1 360 ? 22.954 14.642 -6.120 1.00 60.69 360 GLU A O 1
ATOM 2866 N N . THR A 1 361 ? 21.432 14.462 -4.490 1.00 74.38 361 THR A N 1
ATOM 2867 C CA . THR A 1 361 ? 20.925 13.174 -4.972 1.00 74.38 361 THR A CA 1
ATOM 2868 C C . THR A 1 361 ? 19.836 13.319 -6.031 1.00 74.38 361 THR A C 1
ATOM 2870 O O . THR A 1 361 ? 19.649 12.391 -6.815 1.00 74.38 361 THR A O 1
ATOM 2873 N N . GLY A 1 362 ? 19.153 14.466 -6.120 1.00 85.50 362 GLY A N 1
ATOM 2874 C CA . GLY A 1 362 ? 18.071 14.717 -7.079 1.00 85.50 362 GLY A CA 1
ATOM 2875 C C . GLY A 1 362 ? 18.412 14.355 -8.534 1.00 85.50 362 GLY A C 1
ATOM 2876 O O . GLY A 1 362 ? 17.654 13.601 -9.148 1.00 85.50 362 GLY A O 1
ATOM 2877 N N . PRO A 1 363 ? 19.565 14.789 -9.084 1.00 90.25 363 PRO A N 1
ATOM 2878 C CA . PRO A 1 363 ? 19.985 14.400 -10.432 1.00 90.25 363 PRO A CA 1
ATOM 2879 C C . PRO A 1 363 ? 20.215 12.890 -10.590 1.00 90.25 363 PRO A C 1
ATOM 2881 O O . PRO A 1 363 ? 19.896 12.320 -11.633 1.00 90.25 363 PRO A O 1
ATOM 2884 N N . LEU A 1 364 ? 20.740 12.225 -9.553 1.00 90.12 364 LEU A N 1
ATOM 2885 C CA . LEU A 1 364 ? 20.954 10.777 -9.557 1.00 90.12 364 LEU A CA 1
ATOM 2886 C C . LEU A 1 364 ? 19.618 10.020 -9.549 1.00 90.12 364 LEU A C 1
ATOM 2888 O O . LEU A 1 364 ? 19.447 9.106 -10.352 1.00 90.12 364 LEU A O 1
ATOM 2892 N N . PHE A 1 365 ? 18.666 10.428 -8.703 1.00 90.56 365 PHE A N 1
ATOM 2893 C CA . PHE A 1 365 ? 17.306 9.877 -8.672 1.00 90.56 365 PHE A CA 1
ATOM 2894 C C . PHE A 1 365 ? 16.616 10.022 -10.036 1.00 90.56 365 PHE A C 1
ATOM 2896 O O . PHE A 1 365 ? 16.129 9.035 -10.582 1.00 90.56 365 PHE A O 1
ATOM 2903 N N . ALA A 1 366 ? 16.672 11.215 -10.636 1.00 90.06 366 ALA A N 1
ATOM 2904 C CA . ALA A 1 366 ? 16.094 11.462 -11.955 1.00 90.06 366 ALA A CA 1
ATOM 2905 C C . ALA A 1 366 ? 16.738 10.591 -13.049 1.00 90.06 366 ALA A C 1
ATOM 2907 O O . ALA A 1 366 ? 16.042 10.069 -13.917 1.00 90.06 366 ALA A O 1
ATOM 2908 N N . ASN A 1 367 ? 18.060 10.393 -13.007 1.00 91.81 367 ASN A N 1
ATOM 2909 C CA . ASN A 1 367 ? 18.742 9.521 -13.964 1.00 91.81 367 ASN A CA 1
ATOM 2910 C C . ASN A 1 367 ? 18.322 8.053 -13.790 1.00 91.81 367 ASN A C 1
ATOM 2912 O O . ASN A 1 367 ? 18.082 7.371 -14.783 1.00 91.81 367 ASN A O 1
ATOM 2916 N N . ILE A 1 368 ? 18.166 7.577 -12.549 1.00 91.19 368 ILE A N 1
ATOM 2917 C CA . ILE A 1 368 ? 17.653 6.229 -12.266 1.00 91.19 368 ILE A CA 1
ATOM 2918 C C . ILE A 1 368 ? 16.248 6.060 -12.853 1.00 91.19 368 ILE A C 1
ATOM 2920 O O . ILE A 1 368 ? 16.024 5.106 -13.597 1.00 91.19 368 ILE A O 1
ATOM 2924 N N . ASP A 1 369 ? 15.342 7.010 -12.618 1.00 89.50 369 ASP A N 1
ATOM 2925 C CA . ASP A 1 369 ? 13.982 6.971 -13.171 1.00 89.50 369 ASP A CA 1
ATOM 2926 C C . ASP A 1 369 ? 13.987 6.968 -14.709 1.00 89.50 369 ASP A C 1
ATOM 2928 O O . ASP A 1 369 ? 13.271 6.187 -15.336 1.00 89.50 369 ASP A O 1
ATOM 2932 N N . ILE A 1 370 ? 14.857 7.766 -15.342 1.00 90.88 370 ILE A N 1
ATOM 2933 C CA . ILE A 1 370 ? 15.035 7.758 -16.803 1.00 90.88 370 ILE A CA 1
ATOM 2934 C C . ILE A 1 370 ? 15.493 6.378 -17.299 1.00 90.88 370 ILE A C 1
ATOM 2936 O O . ILE A 1 370 ? 14.999 5.912 -18.327 1.00 90.88 370 ILE A O 1
ATOM 2940 N N . GLN A 1 371 ? 16.425 5.711 -16.607 1.00 94.31 371 GLN A N 1
ATOM 2941 C CA . GLN A 1 371 ? 16.863 4.363 -16.995 1.00 94.31 371 GLN A CA 1
ATOM 2942 C C . GLN A 1 371 ? 15.754 3.321 -16.804 1.00 94.31 371 GLN A C 1
ATOM 2944 O O . GLN A 1 371 ? 15.604 2.450 -17.661 1.00 94.31 371 GLN A O 1
ATOM 2949 N N . ILE A 1 372 ? 14.948 3.436 -15.742 1.00 89.50 372 ILE A N 1
ATOM 2950 C CA . ILE A 1 372 ? 13.774 2.581 -15.508 1.00 89.50 372 ILE A CA 1
ATOM 2951 C C . ILE A 1 372 ? 12.771 2.725 -16.659 1.00 89.50 372 ILE A C 1
ATOM 2953 O O . ILE A 1 372 ? 12.348 1.720 -17.226 1.00 89.50 372 ILE A O 1
ATOM 2957 N N . ILE A 1 373 ? 12.441 3.961 -17.055 1.00 89.56 373 ILE A N 1
ATOM 2958 C CA . ILE A 1 373 ? 11.510 4.248 -18.162 1.00 89.56 373 ILE A CA 1
ATOM 2959 C C . ILE A 1 373 ? 12.040 3.698 -19.494 1.00 89.56 373 ILE A C 1
ATOM 2961 O O . ILE A 1 373 ? 11.269 3.206 -20.314 1.00 89.56 373 ILE A O 1
ATOM 2965 N N . LYS A 1 374 ? 13.360 3.740 -19.706 1.00 91.44 374 LYS A N 1
ATOM 2966 C CA . LYS A 1 374 ? 14.015 3.175 -20.897 1.00 91.44 374 LYS A CA 1
ATOM 2967 C C . LYS A 1 374 ? 14.093 1.642 -20.897 1.00 91.44 374 LYS A C 1
ATOM 2969 O O . LYS A 1 374 ? 14.544 1.079 -21.889 1.00 91.44 374 LYS A O 1
ATOM 2974 N N . GLY A 1 375 ? 13.704 0.969 -19.811 1.00 90.19 375 GLY A N 1
ATOM 2975 C CA . GLY A 1 375 ? 13.844 -0.483 -19.660 1.00 90.19 375 GLY A CA 1
ATOM 2976 C C . GLY A 1 375 ? 15.280 -0.954 -19.384 1.00 90.19 375 GLY A C 1
ATOM 2977 O O . GLY A 1 375 ? 15.557 -2.151 -19.432 1.00 90.19 375 GLY A O 1
ATOM 2978 N N . ASN A 1 376 ? 16.201 -0.037 -19.065 1.00 94.12 376 ASN A N 1
ATOM 2979 C CA . ASN A 1 376 ? 17.608 -0.329 -18.775 1.00 94.12 376 ASN A CA 1
ATOM 2980 C C . ASN A 1 376 ? 17.809 -0.669 -17.286 1.00 94.12 376 ASN A C 1
ATOM 2982 O O . ASN A 1 376 ? 18.564 0.005 -16.578 1.00 94.12 376 ASN A O 1
ATOM 2986 N N . TYR A 1 377 ? 17.124 -1.704 -16.792 1.00 93.38 377 TYR A N 1
ATOM 2987 C CA . TYR A 1 377 ? 17.057 -2.015 -15.356 1.00 93.38 377 TYR A CA 1
ATOM 2988 C C . TYR A 1 377 ? 18.421 -2.306 -14.716 1.00 93.38 377 TYR A C 1
ATOM 2990 O O . TYR A 1 377 ? 18.670 -1.836 -13.612 1.00 93.38 377 TYR A O 1
ATOM 2998 N N . GLU A 1 378 ? 19.339 -2.982 -15.415 1.00 93.31 378 GLU A N 1
ATOM 2999 C CA . GLU A 1 378 ? 20.691 -3.242 -14.888 1.00 93.31 378 GLU A CA 1
ATOM 3000 C C . GLU A 1 378 ? 21.478 -1.931 -14.703 1.00 93.31 378 GLU A C 1
ATOM 3002 O O . GLU A 1 378 ? 22.145 -1.733 -13.693 1.00 93.31 378 GLU A O 1
ATOM 3007 N N . THR A 1 379 ? 21.356 -0.977 -15.636 1.00 95.06 379 THR A N 1
ATOM 3008 C CA . THR A 1 379 ? 21.998 0.343 -15.486 1.00 95.06 379 THR A CA 1
ATOM 3009 C C . THR A 1 379 ? 21.359 1.140 -14.353 1.00 95.06 379 THR A C 1
ATOM 3011 O O . THR A 1 379 ? 22.071 1.765 -13.568 1.00 95.06 379 THR A O 1
ATOM 3014 N N . ALA A 1 380 ? 20.027 1.098 -14.232 1.00 95.44 380 ALA A N 1
ATOM 3015 C CA . ALA A 1 380 ? 19.320 1.701 -13.106 1.00 95.44 380 ALA A CA 1
ATOM 3016 C C . ALA A 1 380 ? 19.810 1.112 -11.771 1.00 95.44 380 ALA A C 1
ATOM 3018 O O . ALA A 1 380 ? 20.103 1.862 -10.840 1.00 95.44 380 ALA A O 1
ATOM 3019 N N . TYR A 1 381 ? 19.977 -0.213 -11.702 1.00 95.38 381 TYR A N 1
ATOM 3020 C CA . TYR A 1 381 ? 20.516 -0.922 -10.546 1.00 95.38 381 TYR A CA 1
ATOM 3021 C C . TYR A 1 381 ? 21.945 -0.476 -10.207 1.00 95.38 381 TYR A C 1
ATOM 3023 O O . TYR A 1 381 ? 22.206 -0.118 -9.057 1.00 95.38 381 TYR A O 1
ATOM 3031 N N . GLU A 1 382 ? 22.858 -0.422 -11.179 1.00 96.19 382 GLU A N 1
ATOM 3032 C CA . GLU A 1 382 ? 24.235 0.040 -10.951 1.00 96.19 382 GLU A CA 1
ATOM 3033 C C . GLU A 1 382 ? 24.280 1.474 -10.404 1.00 96.19 382 GLU A C 1
ATOM 3035 O O . GLU A 1 382 ? 25.030 1.765 -9.471 1.00 96.19 382 GLU A O 1
ATOM 3040 N N . LEU A 1 383 ? 23.409 2.360 -10.896 1.00 95.44 383 LEU A N 1
ATOM 3041 C CA . LEU A 1 383 ? 23.288 3.721 -10.370 1.00 95.44 383 LEU A CA 1
ATOM 3042 C C . LEU A 1 383 ? 22.813 3.749 -8.908 1.00 95.44 383 LEU A C 1
ATOM 3044 O O . LEU A 1 383 ? 23.274 4.598 -8.142 1.00 95.44 383 LEU A O 1
ATOM 3048 N N . THR A 1 384 ? 21.973 2.799 -8.468 1.00 96.06 384 THR A N 1
ATOM 3049 C CA . THR A 1 384 ? 21.587 2.708 -7.045 1.00 96.06 384 THR A CA 1
ATOM 3050 C C . THR A 1 384 ? 22.781 2.438 -6.125 1.00 96.06 384 THR A C 1
ATOM 3052 O O . THR A 1 384 ? 22.743 2.808 -4.951 1.00 96.06 384 THR A O 1
ATOM 3055 N N . LYS A 1 385 ? 23.878 1.840 -6.621 1.00 96.12 385 LYS A N 1
ATOM 3056 C CA . LYS A 1 385 ? 25.081 1.589 -5.807 1.00 96.12 385 LYS A CA 1
ATOM 3057 C C . LYS A 1 385 ? 25.779 2.872 -5.361 1.00 96.12 385 LYS A C 1
ATOM 3059 O O . LYS A 1 385 ? 26.466 2.851 -4.345 1.00 96.12 385 LYS A O 1
ATOM 3064 N N . LEU A 1 386 ? 25.558 3.982 -6.066 1.00 95.56 386 LEU A N 1
ATOM 3065 C CA . LEU A 1 386 ? 26.113 5.292 -5.720 1.00 95.56 386 LEU A CA 1
ATOM 3066 C C . LEU A 1 386 ? 25.397 5.950 -4.526 1.00 95.56 386 LEU A C 1
ATOM 3068 O O . LEU A 1 386 ? 25.891 6.939 -3.981 1.00 95.56 386 LEU A O 1
ATOM 3072 N N . ILE A 1 387 ? 24.252 5.407 -4.101 1.00 95.12 387 ILE A N 1
ATOM 3073 C CA . ILE A 1 387 ? 23.443 5.946 -3.007 1.00 95.12 387 ILE A CA 1
ATOM 3074 C C . ILE A 1 387 ? 23.987 5.457 -1.668 1.00 95.12 387 ILE A C 1
ATOM 3076 O O . ILE A 1 387 ? 24.060 4.256 -1.413 1.00 95.12 387 ILE A O 1
ATOM 3080 N N . LYS A 1 388 ? 24.343 6.414 -0.801 1.00 95.69 388 LYS A N 1
ATOM 3081 C CA . LYS A 1 388 ? 24.907 6.142 0.530 1.00 95.69 388 LYS A CA 1
ATOM 3082 C C . LYS A 1 388 ? 23.868 5.652 1.539 1.00 95.69 388 LYS A C 1
ATOM 3084 O O . LYS A 1 388 ? 24.190 4.821 2.378 1.00 95.69 388 LYS A O 1
ATOM 3089 N N . ASP A 1 389 ? 22.646 6.185 1.493 1.00 95.44 389 ASP A N 1
ATOM 3090 C CA . ASP A 1 389 ? 21.589 5.770 2.416 1.00 95.44 389 ASP A CA 1
ATOM 3091 C C . ASP A 1 389 ? 20.965 4.447 1.956 1.00 95.44 389 ASP A C 1
ATOM 3093 O O . ASP A 1 389 ? 20.310 4.375 0.915 1.00 95.44 389 ASP A O 1
ATOM 3097 N N . ASN A 1 390 ? 21.166 3.401 2.753 1.00 96.94 390 ASN A N 1
ATOM 3098 C CA . ASN A 1 390 ? 20.703 2.047 2.459 1.00 96.94 390 ASN A CA 1
ATOM 3099 C C . ASN A 1 390 ? 19.178 1.957 2.307 1.00 96.94 390 ASN A C 1
ATOM 3101 O O . ASN A 1 390 ? 18.701 1.205 1.457 1.00 96.94 390 ASN A O 1
ATOM 3105 N N . TYR A 1 391 ? 18.400 2.737 3.063 1.00 96.44 391 TYR A N 1
ATOM 3106 C CA . TYR A 1 391 ? 16.945 2.738 2.917 1.00 96.44 391 TYR A CA 1
ATOM 3107 C C . TYR A 1 391 ? 16.499 3.386 1.598 1.00 96.44 391 TYR A C 1
ATOM 3109 O O . TYR A 1 391 ? 15.672 2.813 0.889 1.00 96.44 391 TYR A O 1
ATOM 3117 N N . GLN A 1 392 ? 17.071 4.530 1.211 1.00 95.94 392 GLN A N 1
ATOM 3118 C CA . GLN A 1 392 ? 16.789 5.141 -0.095 1.00 95.94 392 GLN A CA 1
ATOM 3119 C C . GLN A 1 392 ? 17.228 4.240 -1.254 1.00 95.94 392 GLN A C 1
ATOM 3121 O O . GLN A 1 392 ? 16.486 4.071 -2.223 1.00 95.94 392 GLN A O 1
ATOM 3126 N N . LYS A 1 393 ? 18.400 3.605 -1.128 1.00 96.62 393 LYS A N 1
ATOM 3127 C CA . LYS A 1 393 ? 18.894 2.606 -2.082 1.00 96.62 393 LYS A CA 1
ATOM 3128 C C . LYS A 1 393 ? 17.911 1.443 -2.231 1.00 96.62 393 LYS A C 1
ATOM 3130 O O . LYS A 1 393 ? 17.549 1.090 -3.350 1.00 96.62 393 LYS A O 1
ATOM 3135 N N . ALA A 1 394 ? 17.432 0.891 -1.116 1.00 97.50 394 ALA A N 1
ATOM 3136 C CA . ALA A 1 394 ? 16.431 -0.172 -1.094 1.00 97.50 394 ALA A CA 1
ATOM 3137 C C . ALA A 1 394 ? 15.099 0.249 -1.731 1.00 97.50 394 ALA A C 1
ATOM 3139 O O . ALA A 1 394 ? 14.521 -0.511 -2.504 1.00 97.50 394 ALA A O 1
ATOM 3140 N N . LYS A 1 395 ? 14.624 1.465 -1.447 1.00 96.44 395 LYS A N 1
ATOM 3141 C CA . LYS A 1 395 ? 13.383 2.005 -2.015 1.00 96.44 395 LYS A CA 1
ATOM 3142 C C . LYS A 1 395 ? 13.454 2.125 -3.537 1.00 96.44 395 LYS A C 1
ATOM 3144 O O . LYS A 1 395 ? 12.514 1.741 -4.228 1.00 96.44 395 LYS A O 1
ATOM 3149 N N . LEU A 1 396 ? 14.572 2.617 -4.068 1.00 95.56 396 LEU A N 1
ATOM 3150 C CA . LEU A 1 396 ? 14.779 2.672 -5.513 1.00 95.56 396 LEU A CA 1
ATOM 3151 C C . LEU A 1 396 ? 14.905 1.294 -6.141 1.00 95.56 396 LEU A C 1
ATOM 3153 O O . LEU A 1 396 ? 14.310 1.048 -7.185 1.00 95.56 396 LEU A O 1
ATOM 3157 N N . LEU A 1 397 ? 15.628 0.385 -5.490 1.00 96.94 397 LEU A N 1
ATOM 3158 C CA . LEU A 1 397 ? 15.731 -0.991 -5.953 1.00 96.94 397 LEU A CA 1
ATOM 3159 C C . LEU A 1 397 ? 14.358 -1.672 -6.013 1.00 96.94 397 LEU A C 1
ATOM 3161 O O . LEU A 1 397 ? 14.048 -2.345 -6.990 1.00 96.94 397 LEU A O 1
ATOM 3165 N N . PHE A 1 398 ? 13.498 -1.432 -5.022 1.00 96.88 398 PHE A N 1
ATOM 3166 C CA . PHE A 1 398 ? 12.112 -1.888 -5.046 1.00 96.88 398 PHE A CA 1
ATOM 3167 C C . PHE A 1 398 ? 11.314 -1.291 -6.218 1.00 96.88 398 PHE A C 1
ATOM 3169 O O . PHE A 1 398 ? 10.581 -2.017 -6.884 1.00 96.88 398 PHE A O 1
ATOM 3176 N N . ASN A 1 399 ? 11.481 -0.002 -6.528 1.00 95.00 399 ASN A N 1
ATOM 3177 C CA . ASN A 1 399 ? 10.828 0.615 -7.689 1.00 95.00 399 ASN A CA 1
ATOM 3178 C C . ASN A 1 399 ? 11.295 0.005 -9.021 1.00 95.00 399 ASN A C 1
ATOM 3180 O O . ASN A 1 399 ? 10.469 -0.192 -9.916 1.00 95.00 399 ASN A O 1
ATOM 3184 N N . ILE A 1 400 ? 12.589 -0.326 -9.139 1.00 95.00 400 ILE A N 1
ATOM 3185 C CA . ILE A 1 400 ? 13.139 -1.068 -10.284 1.00 95.00 400 ILE A CA 1
ATOM 3186 C C . ILE A 1 400 ? 12.430 -2.420 -10.393 1.00 95.00 400 ILE A C 1
ATOM 3188 O O . ILE A 1 400 ? 11.842 -2.694 -11.434 1.00 95.00 400 ILE A O 1
ATOM 3192 N N . ILE A 1 401 ? 12.395 -3.205 -9.307 1.00 95.19 401 ILE A N 1
ATOM 3193 C CA . ILE A 1 401 ? 11.736 -4.524 -9.254 1.00 95.19 401 ILE A CA 1
ATOM 3194 C C . ILE A 1 401 ? 10.262 -4.420 -9.661 1.00 95.19 401 ILE A C 1
ATOM 3196 O O . ILE A 1 401 ? 9.804 -5.144 -10.542 1.00 95.19 401 ILE A O 1
ATOM 3200 N N . LYS A 1 402 ? 9.514 -3.491 -9.056 1.00 94.50 402 LYS A N 1
ATOM 3201 C CA . LYS A 1 402 ? 8.088 -3.288 -9.337 1.00 94.50 402 LYS A CA 1
ATOM 3202 C C . LYS A 1 402 ? 7.846 -2.952 -10.808 1.00 94.50 402 LYS A C 1
ATOM 3204 O O . LYS A 1 402 ? 6.937 -3.499 -11.424 1.00 94.50 402 LYS A O 1
ATOM 3209 N N . THR A 1 403 ? 8.655 -2.060 -11.376 1.00 92.62 403 THR A N 1
ATOM 3210 C CA . THR A 1 403 ? 8.505 -1.645 -12.776 1.00 92.62 403 THR A CA 1
ATOM 3211 C C . THR A 1 403 ? 8.909 -2.756 -13.739 1.00 92.62 403 THR A C 1
ATOM 3213 O O . THR A 1 403 ? 8.244 -2.968 -14.748 1.00 92.62 403 THR A O 1
ATOM 3216 N N . GLU A 1 404 ? 9.968 -3.493 -13.412 1.00 91.94 404 GLU A N 1
ATOM 3217 C CA . GLU A 1 404 ? 10.439 -4.637 -14.183 1.00 91.94 404 GLU A CA 1
ATOM 3218 C C . GLU A 1 404 ? 9.381 -5.746 -14.261 1.00 91.94 404 GLU A C 1
ATOM 3220 O O . GLU A 1 404 ? 9.088 -6.225 -15.358 1.00 91.94 404 GLU A O 1
ATOM 3225 N N . ILE A 1 405 ? 8.746 -6.085 -13.131 1.00 91.81 405 ILE A N 1
ATOM 3226 C CA . ILE A 1 405 ? 7.647 -7.062 -13.065 1.00 91.81 405 ILE A CA 1
ATOM 3227 C C . ILE A 1 405 ? 6.430 -6.576 -13.865 1.00 91.81 405 ILE A C 1
ATOM 3229 O O . ILE A 1 405 ? 5.864 -7.343 -14.644 1.00 91.81 405 ILE A O 1
ATOM 3233 N N . ASN A 1 406 ? 6.053 -5.301 -13.717 1.00 90.38 406 ASN A N 1
ATOM 3234 C CA . ASN A 1 406 ? 4.884 -4.738 -14.396 1.00 90.38 406 ASN A CA 1
ATOM 3235 C C . ASN A 1 406 ? 5.052 -4.653 -15.922 1.00 90.38 406 ASN A C 1
ATOM 3237 O O . ASN A 1 406 ? 4.087 -4.868 -16.647 1.00 90.38 406 ASN A O 1
ATOM 3241 N N . ILE A 1 407 ? 6.247 -4.314 -16.423 1.00 87.44 407 ILE A N 1
ATOM 3242 C CA . ILE A 1 407 ? 6.480 -4.105 -17.862 1.00 87.44 407 ILE A CA 1
ATOM 3243 C C . ILE A 1 407 ? 6.753 -5.419 -18.590 1.00 87.44 407 ILE A C 1
ATOM 3245 O O . ILE A 1 407 ? 6.235 -5.631 -19.686 1.00 87.44 407 ILE A O 1
ATOM 3249 N N . LYS A 1 408 ? 7.591 -6.300 -18.029 1.00 77.62 408 LYS A N 1
ATOM 3250 C CA . LYS A 1 408 ? 8.049 -7.484 -18.773 1.00 77.62 408 LYS A CA 1
ATOM 3251 C C . LYS A 1 408 ? 6.977 -8.574 -18.895 1.00 77.62 408 LYS A C 1
ATOM 3253 O O . LYS A 1 408 ? 7.191 -9.517 -19.658 1.00 77.62 408 LYS A O 1
ATOM 3258 N N . ASN A 1 409 ? 5.847 -8.458 -18.184 1.00 65.62 409 ASN A N 1
ATOM 3259 C CA . ASN A 1 409 ? 4.947 -9.573 -17.874 1.00 65.62 409 ASN A CA 1
ATOM 3260 C C . ASN A 1 409 ? 5.738 -10.760 -17.262 1.00 65.62 409 ASN A C 1
ATOM 3262 O O . ASN A 1 409 ? 6.959 -10.852 -17.350 1.00 65.62 409 ASN A O 1
ATOM 3266 N N . ILE A 1 410 ? 5.065 -11.689 -16.586 1.00 59.47 410 ILE A N 1
ATOM 3267 C CA . ILE A 1 410 ? 5.671 -12.683 -15.663 1.00 59.47 410 ILE A CA 1
ATOM 3268 C C . ILE A 1 410 ? 6.854 -13.501 -16.257 1.00 59.47 410 ILE A C 1
ATOM 3270 O O . ILE A 1 410 ? 7.664 -14.058 -15.529 1.00 59.47 410 ILE A O 1
ATOM 3274 N N . THR A 1 411 ? 7.016 -13.550 -17.579 1.00 51.97 411 THR A N 1
ATOM 3275 C CA . THR A 1 411 ? 8.002 -14.379 -18.297 1.00 51.97 411 THR A CA 1
ATOM 3276 C C . THR A 1 411 ? 9.494 -14.094 -18.041 1.00 51.97 411 THR A C 1
ATOM 3278 O O . THR A 1 411 ? 10.314 -14.932 -18.404 1.00 51.97 411 THR A O 1
ATOM 3281 N N . LYS A 1 412 ? 9.886 -12.976 -17.407 1.00 64.06 412 LYS A N 1
ATOM 3282 C CA . LYS A 1 412 ? 11.298 -12.670 -17.065 1.00 64.06 412 LYS A CA 1
ATOM 3283 C C . LYS A 1 412 ? 11.505 -12.401 -15.568 1.00 64.06 412 LYS A C 1
ATOM 3285 O O . LYS A 1 412 ? 12.020 -11.357 -15.176 1.00 64.06 412 LYS A O 1
ATOM 3290 N N . THR A 1 413 ? 11.110 -13.353 -14.723 1.00 75.31 413 THR A N 1
ATOM 3291 C CA . THR A 1 413 ? 11.288 -13.282 -13.260 1.00 75.31 413 THR A CA 1
ATOM 3292 C C . THR A 1 413 ? 12.741 -13.300 -12.788 1.00 75.31 413 THR A C 1
ATOM 3294 O O . THR A 1 413 ? 12.996 -12.912 -11.652 1.00 75.31 413 THR A O 1
ATOM 3297 N N . ASP A 1 414 ? 13.694 -13.751 -13.602 1.00 88.62 414 ASP A N 1
ATOM 3298 C CA . ASP A 1 414 ? 15.048 -14.047 -13.110 1.00 88.62 414 ASP A CA 1
ATOM 3299 C C . ASP A 1 414 ? 15.859 -12.782 -12.789 1.00 88.62 414 ASP A C 1
ATOM 3301 O O . ASP A 1 414 ? 16.513 -12.718 -11.745 1.00 88.62 414 ASP A O 1
ATOM 3305 N N . ASP A 1 415 ? 15.735 -11.736 -13.610 1.00 88.50 415 ASP A N 1
ATOM 3306 C CA . ASP A 1 415 ? 16.357 -10.429 -13.351 1.00 88.50 415 ASP A CA 1
ATOM 3307 C C . ASP A 1 415 ? 15.760 -9.779 -12.088 1.00 88.50 415 ASP A C 1
ATOM 3309 O O . ASP A 1 415 ? 16.484 -9.339 -11.189 1.00 88.50 415 ASP A O 1
ATOM 3313 N N . ALA A 1 416 ? 14.428 -9.806 -11.958 1.00 91.69 416 ALA A N 1
ATOM 3314 C CA . ALA A 1 416 ? 13.736 -9.290 -10.780 1.00 91.69 416 ALA A CA 1
ATOM 3315 C C . ALA A 1 416 ? 14.157 -10.050 -9.511 1.00 91.69 416 ALA A C 1
ATOM 3317 O O . ALA A 1 416 ? 14.431 -9.433 -8.483 1.00 91.69 416 ALA A O 1
ATOM 3318 N N . LYS A 1 417 ? 14.303 -11.380 -9.584 1.00 93.69 417 LYS A N 1
ATOM 3319 C CA . LYS A 1 417 ? 14.821 -12.208 -8.484 1.00 93.69 417 LYS A CA 1
ATOM 3320 C C . LYS A 1 417 ? 16.256 -11.837 -8.112 1.00 93.69 417 LYS A C 1
ATOM 3322 O O . LYS A 1 417 ? 16.558 -11.725 -6.924 1.00 93.69 417 LYS A O 1
ATOM 3327 N N . LYS A 1 418 ? 17.132 -11.567 -9.089 1.00 94.69 418 LYS A N 1
ATOM 3328 C CA . LYS A 1 418 ? 18.487 -11.045 -8.829 1.00 94.69 418 LYS A CA 1
ATOM 3329 C C . LYS A 1 418 ? 18.416 -9.724 -8.058 1.00 94.69 418 LYS A C 1
ATOM 3331 O O . LYS A 1 418 ? 19.114 -9.576 -7.055 1.00 94.69 418 LYS A O 1
ATOM 3336 N N . HIS A 1 419 ? 17.550 -8.793 -8.455 1.00 95.31 419 HIS A N 1
ATOM 3337 C CA . HIS A 1 419 ? 17.355 -7.528 -7.741 1.00 95.31 419 HIS A CA 1
ATOM 3338 C C . HIS A 1 419 ? 16.755 -7.717 -6.333 1.00 95.31 419 HIS A C 1
ATOM 3340 O O . HIS A 1 419 ? 17.202 -7.062 -5.391 1.00 95.31 419 HIS A O 1
ATOM 3346 N N . ILE A 1 420 ? 15.826 -8.659 -6.142 1.00 96.44 420 ILE A N 1
ATOM 3347 C CA . ILE A 1 420 ? 15.276 -9.029 -4.825 1.00 96.44 420 ILE A CA 1
ATOM 3348 C C . ILE A 1 420 ? 16.374 -9.564 -3.895 1.00 96.44 420 ILE A C 1
ATOM 3350 O O . ILE A 1 420 ? 16.453 -9.164 -2.733 1.00 96.44 420 ILE A O 1
ATOM 3354 N N . LEU A 1 421 ? 17.282 -10.405 -4.399 1.00 96.12 421 LEU A N 1
ATOM 3355 C CA . LEU A 1 421 ? 18.430 -10.884 -3.620 1.00 96.12 421 LEU A CA 1
ATOM 3356 C C . LEU A 1 421 ? 19.354 -9.734 -3.198 1.00 96.12 421 LEU A C 1
ATOM 3358 O O . LEU A 1 421 ? 19.883 -9.734 -2.086 1.00 96.12 421 LEU A O 1
ATOM 3362 N N . GLN A 1 422 ? 19.536 -8.730 -4.056 1.00 97.06 422 GLN A N 1
ATOM 3363 C CA . GLN A 1 422 ? 20.312 -7.536 -3.714 1.00 97.06 422 GLN A CA 1
ATOM 3364 C C . GLN A 1 422 ? 19.600 -6.686 -2.654 1.00 97.06 422 GLN A C 1
ATOM 3366 O O . GLN A 1 422 ? 20.249 -6.208 -1.725 1.00 97.06 422 GLN A O 1
ATOM 3371 N N . LEU A 1 423 ? 18.272 -6.566 -2.724 1.00 97.00 423 LEU A N 1
ATOM 3372 C CA . LEU A 1 423 ? 17.468 -5.915 -1.688 1.00 97.00 423 LEU A CA 1
ATOM 3373 C C . LEU A 1 423 ? 17.615 -6.629 -0.335 1.00 97.00 423 LEU A C 1
ATOM 3375 O O . LEU A 1 423 ? 17.818 -5.976 0.688 1.00 97.00 423 LEU A O 1
ATOM 3379 N N . ALA A 1 424 ? 17.612 -7.965 -0.333 1.00 97.25 424 ALA A N 1
ATOM 3380 C CA . ALA A 1 424 ? 17.860 -8.759 0.867 1.00 97.25 424 ALA A CA 1
ATOM 3381 C C . ALA A 1 424 ? 19.266 -8.525 1.450 1.00 97.25 424 ALA A C 1
ATOM 3383 O O . ALA A 1 424 ? 19.407 -8.404 2.665 1.00 97.25 424 ALA A O 1
ATOM 3384 N N . LYS A 1 425 ? 20.304 -8.385 0.610 1.00 96.81 425 LYS A N 1
ATOM 3385 C CA . LYS A 1 425 ? 21.667 -8.038 1.064 1.00 96.81 425 LYS A CA 1
ATOM 3386 C C . LYS A 1 425 ? 21.725 -6.676 1.761 1.00 96.81 425 LYS A C 1
ATOM 3388 O O . LYS A 1 425 ? 22.433 -6.545 2.757 1.00 96.81 425 LYS A O 1
ATOM 3393 N N . ILE A 1 426 ? 20.957 -5.688 1.290 1.00 97.25 426 ILE A N 1
ATOM 3394 C CA . ILE A 1 426 ? 20.915 -4.354 1.912 1.00 97.25 426 ILE A CA 1
ATOM 3395 C C . ILE A 1 426 ? 20.425 -4.443 3.366 1.00 97.25 426 ILE A C 1
ATOM 3397 O O . ILE A 1 426 ? 21.007 -3.789 4.230 1.00 97.25 426 ILE A O 1
ATOM 3401 N N . ILE A 1 427 ? 19.434 -5.296 3.664 1.00 95.62 427 ILE A N 1
ATOM 3402 C CA . ILE A 1 427 ? 18.909 -5.489 5.033 1.00 95.62 427 ILE A CA 1
ATOM 3403 C C . ILE A 1 427 ? 20.016 -5.897 6.004 1.00 95.62 427 ILE A C 1
ATOM 3405 O O . ILE A 1 427 ? 20.096 -5.350 7.100 1.00 95.62 427 ILE A O 1
ATOM 3409 N N . TRP A 1 428 ? 20.870 -6.843 5.605 1.00 92.88 428 TRP A N 1
ATOM 3410 C CA . TRP A 1 428 ? 21.958 -7.345 6.450 1.00 92.88 428 TRP A CA 1
ATOM 3411 C C . TRP A 1 428 ? 23.067 -6.314 6.675 1.00 92.88 428 TRP A C 1
ATOM 3413 O O . TRP A 1 428 ? 23.768 -6.382 7.679 1.00 92.88 428 TRP A O 1
ATOM 3423 N N . SER A 1 429 ? 23.209 -5.354 5.761 1.00 94.62 429 SER A N 1
ATOM 3424 C CA . SER A 1 429 ? 24.196 -4.273 5.857 1.00 94.62 429 SER A CA 1
ATOM 3425 C C . SER A 1 429 ? 23.701 -3.028 6.602 1.00 94.62 429 SER A C 1
ATOM 3427 O O . SER A 1 429 ? 24.491 -2.129 6.874 1.00 94.62 429 SER A O 1
ATOM 3429 N N . GLU A 1 430 ? 22.403 -2.934 6.902 1.00 97.81 430 GLU A N 1
ATOM 3430 C CA . GLU A 1 430 ? 21.806 -1.771 7.560 1.00 97.81 430 GLU A CA 1
ATOM 3431 C C . GLU A 1 430 ? 21.879 -1.917 9.087 1.00 97.81 430 GLU A C 1
ATOM 3433 O O . GLU A 1 430 ? 21.225 -2.810 9.620 1.00 97.81 430 GLU A O 1
ATOM 3438 N N . PRO A 1 431 ? 22.622 -1.068 9.818 1.00 96.69 431 PRO A N 1
ATOM 3439 C CA . PRO A 1 431 ? 22.690 -1.152 11.277 1.00 96.69 431 PRO A CA 1
ATOM 3440 C C . PRO A 1 431 ? 21.444 -0.605 11.993 1.00 96.69 431 PRO A C 1
ATOM 3442 O O . PRO A 1 431 ? 21.151 -1.032 13.110 1.00 96.69 431 PRO A O 1
ATOM 3445 N N . ASP A 1 432 ? 20.705 0.339 11.399 1.00 96.88 432 ASP A N 1
ATOM 3446 C CA . ASP A 1 432 ? 19.563 0.966 12.067 1.00 96.88 432 ASP A CA 1
ATOM 3447 C C . ASP A 1 432 ? 18.320 0.063 12.029 1.00 96.88 432 ASP A C 1
ATOM 3449 O O . ASP A 1 432 ? 17.781 -0.259 10.969 1.00 96.88 432 ASP A O 1
ATOM 3453 N N . ALA A 1 433 ? 17.810 -0.310 13.207 1.00 97.06 433 ALA A N 1
ATOM 3454 C CA . ALA A 1 433 ? 16.661 -1.207 13.326 1.00 97.06 433 ALA A CA 1
ATOM 3455 C C . ALA A 1 433 ? 15.389 -0.660 12.651 1.00 97.06 433 ALA A C 1
ATOM 3457 O O . ALA A 1 433 ? 14.629 -1.431 12.063 1.00 97.06 433 ALA A O 1
ATOM 3458 N N . LYS A 1 434 ? 15.147 0.661 12.683 1.00 97.81 434 LYS A N 1
ATOM 3459 C CA . LYS A 1 434 ? 13.971 1.260 12.028 1.00 97.81 434 LYS A CA 1
ATOM 3460 C C . LYS A 1 434 ? 14.096 1.145 10.512 1.00 97.81 434 LYS A C 1
ATOM 3462 O O . LYS A 1 434 ? 13.116 0.814 9.847 1.00 97.81 434 LYS A O 1
ATOM 3467 N N . LYS A 1 435 ? 15.286 1.396 9.961 1.00 97.75 435 LYS A N 1
ATOM 3468 C CA . LYS A 1 435 ? 15.564 1.218 8.532 1.00 97.75 435 LYS A CA 1
ATOM 3469 C C . LYS A 1 435 ? 15.484 -0.251 8.132 1.00 97.75 435 LYS A C 1
ATOM 3471 O O . LYS A 1 435 ? 14.824 -0.538 7.141 1.00 97.75 435 LYS A O 1
ATOM 3476 N N . GLN A 1 436 ? 16.029 -1.182 8.920 1.00 97.81 436 GLN A N 1
ATOM 3477 C CA . GLN A 1 436 ? 15.885 -2.622 8.664 1.00 97.81 436 GLN A CA 1
ATOM 3478 C C . GLN A 1 436 ? 14.414 -3.043 8.550 1.00 97.81 436 GLN A C 1
ATOM 3480 O O . GLN A 1 436 ? 14.067 -3.757 7.614 1.00 97.81 436 GLN A O 1
ATOM 3485 N N . ILE A 1 437 ? 13.548 -2.579 9.460 1.00 98.25 437 ILE A N 1
ATOM 3486 C CA . ILE A 1 437 ? 12.102 -2.859 9.435 1.00 98.25 437 ILE A CA 1
ATOM 3487 C C . ILE A 1 437 ? 11.467 -2.326 8.143 1.00 98.25 437 ILE A C 1
ATOM 3489 O O . ILE A 1 437 ? 10.725 -3.044 7.474 1.00 98.25 437 ILE A O 1
ATOM 3493 N N . LYS A 1 438 ? 11.791 -1.087 7.748 1.00 98.00 438 LYS A N 1
ATOM 3494 C CA . LYS A 1 438 ? 11.278 -0.498 6.501 1.00 98.00 438 LYS A CA 1
ATOM 3495 C C . LYS A 1 438 ? 11.782 -1.246 5.259 1.00 98.00 438 LYS A C 1
ATOM 3497 O O . LYS A 1 438 ? 11.005 -1.489 4.344 1.00 98.00 438 LYS A O 1
ATOM 3502 N N . ILE A 1 439 ? 13.051 -1.657 5.223 1.00 98.06 439 ILE A N 1
ATOM 3503 C CA . ILE A 1 439 ? 13.601 -2.438 4.102 1.00 98.06 439 ILE A CA 1
ATOM 3504 C C . ILE A 1 439 ? 12.978 -3.844 4.060 1.00 98.06 439 ILE A C 1
ATOM 3506 O O . ILE A 1 439 ? 12.665 -4.335 2.980 1.00 98.06 439 ILE A O 1
ATOM 3510 N N . GLN A 1 440 ? 12.728 -4.480 5.209 1.00 98.06 440 GLN A N 1
ATOM 3511 C CA . GLN A 1 440 ? 12.006 -5.758 5.271 1.00 98.06 440 GLN A CA 1
ATOM 3512 C C . GLN A 1 440 ? 10.565 -5.643 4.757 1.00 98.06 440 GLN A C 1
ATOM 3514 O O . GLN A 1 440 ? 10.100 -6.559 4.082 1.00 98.06 440 GLN A O 1
ATOM 3519 N N . SER A 1 441 ? 9.885 -4.518 5.007 1.00 97.88 441 SER A N 1
ATOM 3520 C CA . SER A 1 441 ? 8.574 -4.218 4.408 1.00 97.88 441 SER A CA 1
ATOM 3521 C C . SER A 1 441 ? 8.654 -4.195 2.875 1.00 97.88 441 SER A C 1
ATOM 3523 O O . SER A 1 441 ? 7.910 -4.909 2.206 1.00 97.88 441 SER A O 1
ATOM 3525 N N . LEU A 1 442 ? 9.638 -3.479 2.312 1.00 98.06 442 LEU A N 1
ATOM 3526 C CA . LEU A 1 442 ? 9.880 -3.455 0.862 1.00 98.06 442 LEU A CA 1
ATOM 3527 C C . LEU A 1 442 ? 10.201 -4.846 0.300 1.00 98.06 442 LEU A C 1
ATOM 3529 O O . LEU A 1 442 ? 9.747 -5.193 -0.787 1.00 98.06 442 LEU A O 1
ATOM 3533 N N . LEU A 1 443 ? 10.966 -5.657 1.035 1.00 97.94 443 LEU A N 1
ATOM 3534 C CA . LEU A 1 443 ? 11.294 -7.021 0.625 1.00 97.94 443 LEU A CA 1
ATOM 3535 C C . LEU A 1 443 ? 10.058 -7.930 0.639 1.00 97.94 443 LEU A C 1
ATOM 3537 O O . LEU A 1 443 ? 9.860 -8.699 -0.298 1.00 97.94 443 LEU A O 1
ATOM 3541 N N . SER A 1 444 ? 9.202 -7.806 1.657 1.00 97.81 444 SER A N 1
ATOM 3542 C CA . SER A 1 444 ? 7.904 -8.487 1.709 1.00 97.81 444 SER A CA 1
ATOM 3543 C C . SER A 1 444 ? 7.050 -8.136 0.489 1.00 97.81 444 SER A C 1
ATOM 3545 O O . SER A 1 444 ? 6.565 -9.033 -0.199 1.00 97.81 444 SER A O 1
ATOM 3547 N N . MET A 1 445 ? 6.952 -6.845 0.154 1.00 97.00 445 MET A N 1
ATOM 3548 C CA . MET A 1 445 ? 6.230 -6.406 -1.039 1.00 97.00 445 MET A CA 1
ATOM 3549 C C . MET A 1 445 ? 6.834 -6.977 -2.324 1.00 97.00 445 MET A C 1
ATOM 3551 O O . MET A 1 445 ? 6.098 -7.410 -3.205 1.00 97.00 445 MET A O 1
ATOM 3555 N N . ALA A 1 446 ? 8.164 -6.994 -2.438 1.00 96.44 446 ALA A N 1
ATOM 3556 C CA . ALA A 1 446 ? 8.850 -7.493 -3.625 1.00 96.44 446 ALA A CA 1
ATOM 3557 C C . ALA A 1 446 ? 8.558 -8.979 -3.874 1.00 96.44 446 ALA A C 1
ATOM 3559 O O . ALA A 1 446 ? 8.264 -9.358 -5.004 1.00 96.44 446 ALA A O 1
ATOM 3560 N N . TYR A 1 447 ? 8.565 -9.799 -2.818 1.00 96.19 447 TYR A N 1
ATOM 3561 C CA . TYR A 1 447 ? 8.205 -11.215 -2.915 1.00 96.19 447 TYR A CA 1
ATOM 3562 C C . TYR A 1 447 ? 6.719 -11.439 -3.226 1.00 96.19 447 TYR A C 1
ATOM 3564 O O . TYR A 1 447 ? 6.386 -12.380 -3.946 1.00 96.19 447 TYR A O 1
ATOM 3572 N N . SER A 1 448 ? 5.821 -10.581 -2.732 1.00 94.44 448 SER A N 1
ATOM 3573 C CA . SER A 1 448 ? 4.395 -10.663 -3.087 1.00 94.44 448 SER A CA 1
ATOM 3574 C C . SER A 1 448 ? 4.176 -10.347 -4.573 1.00 94.44 448 SER A C 1
ATOM 3576 O O . SER A 1 448 ? 3.474 -11.082 -5.263 1.00 94.44 448 SER A O 1
ATOM 3578 N N . LEU A 1 449 ? 4.896 -9.362 -5.130 1.00 92.75 449 LEU A N 1
ATOM 3579 C CA . LEU A 1 449 ? 4.870 -9.071 -6.572 1.00 92.75 449 LEU A CA 1
ATOM 3580 C C . LEU A 1 449 ? 5.374 -10.237 -7.445 1.00 92.75 449 LEU A C 1
ATOM 3582 O O . LEU A 1 449 ? 4.985 -10.336 -8.607 1.00 92.75 449 LEU A O 1
ATOM 3586 N N . THR A 1 450 ? 6.216 -11.129 -6.913 1.00 92.81 450 THR A N 1
ATOM 3587 C CA . THR A 1 450 ? 6.675 -12.343 -7.612 1.00 92.81 450 THR A CA 1
ATOM 3588 C C . THR A 1 450 ? 5.846 -13.591 -7.291 1.00 92.81 450 THR A C 1
ATOM 3590 O O . THR A 1 450 ? 6.259 -14.693 -7.649 1.00 92.81 450 THR A O 1
ATOM 3593 N N . ASN A 1 451 ? 4.687 -13.448 -6.637 1.00 91.81 451 ASN A N 1
ATOM 3594 C CA . ASN A 1 451 ? 3.824 -14.543 -6.172 1.00 91.81 451 ASN A CA 1
ATOM 3595 C C . ASN A 1 451 ? 4.500 -15.514 -5.176 1.00 91.81 451 ASN A C 1
ATOM 3597 O O . ASN A 1 451 ? 4.086 -16.666 -5.033 1.00 91.81 451 ASN A O 1
ATOM 3601 N N . GLU A 1 452 ? 5.528 -15.069 -4.450 1.00 93.31 452 GLU A N 1
ATOM 3602 C CA . GLU A 1 452 ? 6.214 -15.848 -3.411 1.00 93.31 452 GLU A CA 1
ATOM 3603 C C . GLU A 1 452 ? 5.619 -15.544 -2.021 1.00 93.31 452 GLU A C 1
ATOM 3605 O O . GLU A 1 452 ? 6.314 -15.184 -1.069 1.00 93.31 452 GLU A O 1
ATOM 3610 N N . GLU A 1 453 ? 4.297 -15.707 -1.895 1.00 92.62 453 GLU A N 1
ATOM 3611 C CA . GLU A 1 453 ? 3.480 -15.257 -0.752 1.00 92.62 453 GLU A CA 1
ATOM 3612 C C . GLU A 1 453 ? 3.957 -15.759 0.622 1.00 92.62 453 GLU A C 1
ATOM 3614 O O . GLU A 1 453 ? 3.888 -15.040 1.624 1.00 92.62 453 GLU A O 1
ATOM 3619 N N . LYS A 1 454 ? 4.499 -16.982 0.692 1.00 90.94 454 LYS A N 1
ATOM 3620 C CA . LYS A 1 454 ? 5.063 -17.530 1.938 1.00 90.94 454 LYS A CA 1
ATOM 3621 C C . LYS A 1 454 ? 6.289 -16.738 2.400 1.00 90.94 454 LYS A C 1
ATOM 3623 O O . LYS A 1 454 ? 6.406 -16.412 3.580 1.00 90.94 454 LYS A O 1
ATOM 3628 N N . ILE A 1 455 ? 7.186 -16.406 1.472 1.00 93.56 455 ILE A N 1
ATOM 3629 C CA . ILE A 1 455 ? 8.412 -15.651 1.760 1.00 93.56 455 ILE A CA 1
ATOM 3630 C C . ILE A 1 455 ? 8.062 -14.184 2.034 1.00 93.56 455 ILE A C 1
ATOM 3632 O O . ILE A 1 455 ? 8.621 -13.581 2.954 1.00 93.56 455 ILE A O 1
ATOM 3636 N N . ALA A 1 456 ? 7.091 -13.629 1.303 1.00 96.25 456 ALA A N 1
ATOM 3637 C CA . ALA A 1 456 ? 6.545 -12.301 1.568 1.00 96.25 456 ALA A CA 1
ATOM 3638 C C . ALA A 1 456 ? 6.009 -12.183 3.005 1.00 96.25 456 ALA A C 1
ATOM 3640 O O . ALA A 1 456 ? 6.385 -11.261 3.736 1.00 96.25 456 ALA A O 1
ATOM 3641 N N . SER A 1 457 ? 5.200 -13.157 3.432 1.00 94.25 457 SER A N 1
ATOM 3642 C CA . SER A 1 457 ? 4.623 -13.220 4.781 1.00 94.25 457 SER A CA 1
ATOM 3643 C C . SER A 1 457 ? 5.696 -13.384 5.862 1.00 94.25 457 SER A C 1
ATOM 3645 O O . SER A 1 457 ? 5.647 -12.706 6.888 1.00 94.25 457 SER A O 1
ATOM 3647 N N . LEU A 1 458 ? 6.711 -14.224 5.622 1.00 92.50 458 LEU A N 1
ATOM 3648 C CA . LEU A 1 458 ? 7.831 -14.400 6.549 1.00 92.50 458 LEU A CA 1
ATOM 3649 C C . LEU A 1 458 ? 8.595 -13.085 6.775 1.00 92.50 458 LEU A C 1
ATOM 3651 O O . LEU A 1 458 ? 8.857 -12.714 7.917 1.00 92.50 458 LEU A O 1
ATOM 3655 N N . ASN A 1 459 ? 8.910 -12.349 5.705 1.00 97.00 459 ASN A N 1
ATOM 3656 C CA . ASN A 1 459 ? 9.607 -11.062 5.815 1.00 97.00 459 ASN A CA 1
ATOM 3657 C C . ASN A 1 459 ? 8.776 -10.009 6.558 1.00 97.00 459 ASN A C 1
ATOM 3659 O O . ASN A 1 459 ? 9.328 -9.237 7.343 1.00 97.00 459 ASN A O 1
ATOM 3663 N N . LEU A 1 460 ? 7.455 -10.004 6.357 1.00 97.81 460 LEU A N 1
ATOM 3664 C CA . LEU A 1 460 ? 6.549 -9.124 7.089 1.00 97.81 460 LEU A CA 1
ATOM 3665 C C . LEU A 1 460 ? 6.553 -9.431 8.593 1.00 97.81 460 LEU A C 1
ATOM 3667 O O . LEU A 1 460 ? 6.647 -8.519 9.412 1.00 97.81 460 LEU A O 1
ATOM 3671 N N . ILE A 1 461 ? 6.517 -10.712 8.965 1.00 95.56 461 ILE A N 1
ATOM 3672 C CA . ILE A 1 461 ? 6.580 -11.138 10.370 1.00 95.56 461 ILE A CA 1
ATOM 3673 C C . ILE A 1 461 ? 7.918 -10.768 10.991 1.00 95.56 461 ILE A C 1
ATOM 3675 O O . ILE A 1 461 ? 7.940 -10.237 12.095 1.00 95.56 461 ILE A O 1
ATOM 3679 N N . MET A 1 462 ? 9.028 -10.967 10.277 1.00 95.12 462 MET A N 1
ATOM 3680 C CA . MET A 1 462 ? 10.341 -10.524 10.749 1.00 95.12 462 MET A CA 1
ATOM 3681 C C . MET A 1 462 ? 10.372 -9.011 11.004 1.00 95.12 462 MET A C 1
ATOM 3683 O O . MET A 1 462 ? 10.951 -8.582 12.003 1.00 95.12 462 MET A O 1
ATOM 3687 N N . ALA A 1 463 ? 9.723 -8.210 10.152 1.00 97.81 463 ALA A N 1
ATOM 3688 C CA . ALA A 1 463 ? 9.612 -6.765 10.346 1.00 97.81 463 ALA A CA 1
ATOM 3689 C C . ALA A 1 463 ? 8.797 -6.413 11.601 1.00 97.81 463 ALA A C 1
ATOM 3691 O O . ALA A 1 463 ? 9.218 -5.560 12.384 1.00 97.81 463 ALA A O 1
ATOM 3692 N N . ILE A 1 464 ? 7.667 -7.095 11.825 1.00 97.31 464 ILE A N 1
ATOM 3693 C CA . ILE A 1 464 ? 6.814 -6.921 13.013 1.00 97.31 464 ILE A CA 1
ATOM 3694 C C . ILE A 1 464 ? 7.556 -7.344 14.288 1.00 97.31 464 ILE A C 1
ATOM 3696 O O . ILE A 1 464 ? 7.585 -6.594 15.261 1.00 97.31 464 ILE A O 1
ATOM 3700 N N . GLU A 1 465 ? 8.216 -8.501 14.282 1.00 95.12 465 GLU A N 1
ATOM 3701 C CA . GLU A 1 465 ? 9.011 -9.000 15.409 1.00 95.12 465 GLU A CA 1
ATOM 3702 C C . GLU A 1 465 ? 10.139 -8.031 15.769 1.00 95.12 465 GLU A C 1
ATOM 3704 O O . GLU A 1 465 ? 10.341 -7.708 16.942 1.00 95.12 465 GLU A O 1
ATOM 3709 N N . LYS A 1 466 ? 10.818 -7.462 14.766 1.00 96.75 466 LYS A N 1
ATOM 3710 C CA . LYS A 1 466 ? 11.852 -6.451 15.003 1.00 96.75 466 LYS A CA 1
ATOM 3711 C C . LYS A 1 466 ? 11.322 -5.170 15.648 1.00 96.75 466 LYS A C 1
ATOM 3713 O O . LYS A 1 466 ? 12.091 -4.480 16.321 1.00 96.75 466 LYS A O 1
ATOM 3718 N N . MET A 1 467 ? 10.028 -4.856 15.528 1.00 97.00 467 MET A N 1
ATOM 3719 C CA . MET A 1 467 ? 9.446 -3.698 16.220 1.00 97.00 467 MET A CA 1
ATOM 3720 C C . MET A 1 467 ? 9.532 -3.811 17.743 1.00 97.00 467 MET A C 1
ATOM 3722 O O . MET A 1 467 ? 9.542 -2.779 18.419 1.00 97.00 467 MET A O 1
ATOM 3726 N N . LYS A 1 468 ? 9.650 -5.027 18.300 1.00 95.75 468 LYS A N 1
ATOM 3727 C CA . LYS A 1 468 ? 9.837 -5.244 19.744 1.00 95.75 468 LYS A CA 1
ATOM 3728 C C . LYS A 1 468 ? 11.098 -4.548 20.273 1.00 95.75 468 LYS A C 1
ATOM 3730 O O . LYS A 1 468 ? 11.088 -4.070 21.403 1.00 95.75 468 LYS A O 1
ATOM 3735 N N . PHE A 1 469 ? 12.132 -4.397 19.440 1.00 95.75 469 PHE A N 1
ATOM 3736 C CA . PHE A 1 469 ? 13.395 -3.739 19.802 1.00 95.75 469 PHE A CA 1
ATOM 3737 C C . PHE A 1 469 ? 13.361 -2.205 19.692 1.00 95.75 469 PHE A C 1
ATOM 3739 O O . PHE A 1 469 ? 14.305 -1.529 20.105 1.00 95.75 469 PHE A O 1
ATOM 3746 N N . ILE A 1 470 ? 12.292 -1.619 19.148 1.00 97.56 470 ILE A N 1
ATOM 3747 C CA . ILE A 1 470 ? 12.156 -0.162 19.053 1.00 97.56 470 ILE A CA 1
ATOM 3748 C C . ILE A 1 470 ? 11.691 0.383 20.405 1.00 97.56 470 ILE A C 1
ATOM 3750 O O . ILE A 1 470 ? 10.609 0.054 20.863 1.00 97.56 470 ILE A O 1
ATOM 3754 N N . LYS A 1 471 ? 12.476 1.250 21.053 1.00 96.75 471 LYS A N 1
ATOM 3755 C CA . LYS A 1 471 ? 12.146 1.743 22.408 1.00 96.75 471 LYS A CA 1
ATOM 3756 C C . LYS A 1 471 ? 10.917 2.660 22.456 1.00 96.75 471 LYS A C 1
ATOM 3758 O O . LYS A 1 471 ? 10.124 2.586 23.384 1.00 96.75 471 LYS A O 1
ATOM 3763 N N . SER A 1 472 ? 10.760 3.542 21.470 1.00 96.25 472 SER A N 1
ATOM 3764 C CA . SER A 1 472 ? 9.689 4.548 21.461 1.00 96.25 472 SER A CA 1
ATOM 3765 C C . SER A 1 472 ? 8.385 3.978 20.896 1.00 96.25 472 SER A C 1
ATOM 3767 O O . SER A 1 472 ? 8.340 3.606 19.721 1.00 96.25 472 SER A O 1
ATOM 3769 N N . ASN A 1 473 ? 7.308 3.994 21.689 1.00 95.81 473 ASN A N 1
ATOM 3770 C CA . ASN A 1 473 ? 5.967 3.581 21.248 1.00 95.81 473 ASN A CA 1
ATOM 3771 C C . ASN A 1 473 ? 5.462 4.420 20.066 1.00 95.81 473 ASN A C 1
ATOM 3773 O O . ASN A 1 473 ? 4.906 3.872 19.118 1.00 95.81 473 ASN A O 1
ATOM 3777 N N . SER A 1 474 ? 5.738 5.731 20.054 1.00 95.50 474 SER A N 1
ATOM 3778 C CA . SER A 1 474 ? 5.397 6.584 18.909 1.00 95.50 474 SER A CA 1
ATOM 3779 C C . SER A 1 474 ? 6.128 6.144 17.637 1.00 95.50 474 SER A C 1
ATOM 3781 O O . SER A 1 474 ? 5.534 6.162 16.562 1.00 95.50 474 SER A O 1
ATOM 3783 N N . SER A 1 475 ? 7.398 5.732 17.745 1.00 96.19 475 SER A N 1
ATOM 3784 C CA . SER A 1 475 ? 8.148 5.204 16.597 1.00 96.19 475 SER A CA 1
ATOM 3785 C C . SER A 1 475 ? 7.628 3.836 16.146 1.00 96.19 475 SER A C 1
ATOM 3787 O O . SER A 1 475 ? 7.551 3.597 14.945 1.00 96.19 475 SER A O 1
ATOM 3789 N N . LYS A 1 476 ? 7.252 2.942 17.077 1.00 97.25 476 LYS A N 1
ATOM 3790 C CA . LYS A 1 476 ? 6.608 1.659 16.735 1.00 97.25 476 LYS A CA 1
ATOM 3791 C C . LYS A 1 476 ? 5.330 1.892 15.943 1.00 97.25 476 LYS A C 1
ATOM 3793 O O . LYS A 1 476 ? 5.136 1.280 14.901 1.00 97.25 476 LYS A O 1
ATOM 3798 N N . LEU A 1 477 ? 4.486 2.808 16.412 1.00 97.06 477 LEU A N 1
ATOM 3799 C CA . LEU A 1 477 ? 3.215 3.100 15.766 1.00 97.06 477 LEU A CA 1
ATOM 3800 C C . LEU A 1 477 ? 3.390 3.676 14.357 1.00 97.06 477 LEU A C 1
ATOM 3802 O O . LEU A 1 477 ? 2.676 3.284 13.434 1.00 97.06 477 LEU A O 1
ATOM 3806 N N . GLU A 1 478 ? 4.351 4.585 14.180 1.00 96.81 478 GLU A N 1
ATOM 3807 C CA . GLU A 1 478 ? 4.701 5.108 12.859 1.00 96.81 478 GLU A CA 1
ATOM 3808 C C . GLU A 1 478 ? 5.121 3.977 11.911 1.00 96.81 478 GLU A C 1
ATOM 3810 O O . GLU A 1 478 ? 4.654 3.923 10.773 1.00 96.81 478 GLU A O 1
ATOM 3815 N N . LEU A 1 479 ? 5.941 3.038 12.395 1.00 98.06 479 LEU A N 1
ATOM 3816 C CA . LEU A 1 479 ? 6.362 1.872 11.622 1.00 98.06 479 LEU A CA 1
ATOM 3817 C C . LEU A 1 479 ? 5.186 0.942 11.299 1.00 98.06 479 LEU A C 1
ATOM 3819 O O . LEU A 1 479 ? 5.050 0.561 10.143 1.00 98.06 479 LEU A O 1
ATOM 3823 N N . PHE A 1 480 ? 4.293 0.632 12.245 1.00 98.31 480 PHE A N 1
ATOM 3824 C CA . PHE A 1 480 ? 3.080 -0.151 11.964 1.00 98.31 480 PHE A CA 1
ATOM 3825 C C . PHE A 1 480 ? 2.207 0.504 10.885 1.00 98.31 480 PHE A C 1
ATOM 3827 O O . PHE A 1 480 ? 1.784 -0.156 9.937 1.00 98.31 480 PHE A O 1
ATOM 3834 N N . CYS A 1 481 ? 1.980 1.817 10.984 1.00 97.62 481 CYS A N 1
ATOM 3835 C CA . CYS A 1 481 ? 1.231 2.565 9.975 1.00 97.62 481 CYS A CA 1
ATOM 3836 C C . CYS A 1 481 ? 1.911 2.511 8.599 1.00 97.62 481 CYS A C 1
ATOM 3838 O O . CYS A 1 481 ? 1.224 2.383 7.587 1.00 97.62 481 CYS A O 1
ATOM 3840 N N . GLN A 1 482 ? 3.245 2.598 8.554 1.00 97.12 482 GLN A N 1
ATOM 3841 C CA . GLN A 1 482 ? 4.004 2.480 7.310 1.00 97.12 482 GLN A CA 1
ATOM 3842 C C . GLN A 1 482 ? 3.893 1.072 6.713 1.00 97.12 482 GLN A C 1
ATOM 3844 O O . GLN A 1 482 ? 3.575 0.957 5.537 1.00 97.12 482 GLN A O 1
ATOM 3849 N N . LEU A 1 483 ? 4.075 0.014 7.510 1.00 97.81 483 LEU A N 1
ATOM 3850 C CA . LEU A 1 483 ? 3.943 -1.372 7.045 1.00 97.81 483 LEU A CA 1
ATOM 3851 C C . LEU A 1 483 ? 2.535 -1.654 6.505 1.00 97.81 483 LEU A C 1
ATOM 3853 O O . LEU A 1 483 ? 2.381 -2.276 5.459 1.00 97.81 483 LEU A O 1
ATOM 3857 N N . SER A 1 484 ? 1.495 -1.165 7.184 1.00 98.12 484 SER A N 1
ATOM 3858 C CA . SER A 1 484 ? 0.120 -1.286 6.690 1.00 98.12 484 SER A CA 1
ATOM 3859 C C . SER A 1 484 ? -0.086 -0.531 5.372 1.00 98.12 484 SER A C 1
ATOM 3861 O O . SER A 1 484 ? -0.711 -1.039 4.434 1.00 98.12 484 SER A O 1
ATOM 3863 N N . HIS A 1 485 ? 0.474 0.677 5.259 1.00 96.81 485 HIS A N 1
ATOM 3864 C CA . HIS A 1 485 ? 0.427 1.429 4.011 1.00 96.81 485 HIS A CA 1
ATOM 3865 C C . HIS A 1 485 ? 1.113 0.676 2.865 1.00 96.81 485 HIS A C 1
ATOM 3867 O O . HIS A 1 485 ? 0.563 0.609 1.766 1.00 96.81 485 HIS A O 1
ATOM 3873 N N . ASP A 1 486 ? 2.279 0.102 3.133 1.00 96.12 486 ASP A N 1
ATOM 3874 C CA . ASP A 1 486 ? 3.054 -0.678 2.179 1.00 96.12 486 ASP A CA 1
ATOM 3875 C C . ASP A 1 486 ? 2.239 -1.884 1.683 1.00 96.12 486 ASP A C 1
ATOM 3877 O O . ASP A 1 486 ? 2.019 -2.014 0.478 1.00 96.12 486 ASP A O 1
ATOM 3881 N N . GLN A 1 487 ? 1.666 -2.683 2.591 1.00 96.81 487 GLN A N 1
ATOM 3882 C CA . GLN A 1 487 ? 0.833 -3.842 2.233 1.00 96.81 487 GLN A CA 1
ATOM 3883 C C . GLN A 1 487 ? -0.443 -3.452 1.472 1.00 96.81 487 GLN A C 1
ATOM 3885 O O . GLN A 1 487 ? -0.780 -4.065 0.460 1.00 96.81 487 GLN A O 1
ATOM 3890 N N . SER A 1 488 ? -1.138 -2.388 1.884 1.00 95.75 488 SER A N 1
ATOM 3891 C CA . SER A 1 488 ? -2.325 -1.917 1.150 1.00 95.75 488 SER A CA 1
ATOM 3892 C C . SER A 1 488 ? -1.985 -1.421 -0.260 1.00 95.75 488 SER A C 1
ATOM 3894 O O . SER A 1 488 ? -2.772 -1.622 -1.181 1.00 95.75 488 SER A O 1
ATOM 3896 N N . SER A 1 489 ? -0.797 -0.838 -0.467 1.00 94.06 489 SER A N 1
ATOM 3897 C CA . SER A 1 489 ? -0.371 -0.311 -1.773 1.00 94.06 489 SER A CA 1
ATOM 3898 C C . SER A 1 489 ? -0.099 -1.379 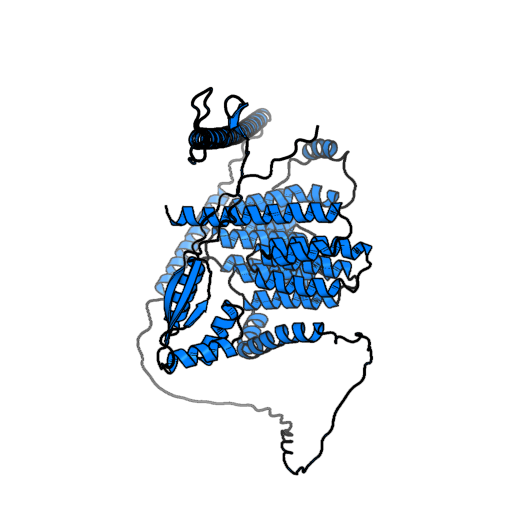-2.841 1.00 94.06 489 SER A C 1
ATOM 3900 O O . SER A 1 489 ? -0.047 -1.049 -4.027 1.00 94.06 489 SER A O 1
ATOM 3902 N N . ILE A 1 490 ? 0.068 -2.639 -2.430 1.00 92.44 490 ILE A N 1
ATOM 3903 C CA . ILE A 1 490 ? 0.198 -3.805 -3.320 1.00 92.44 490 ILE A CA 1
ATOM 3904 C C . ILE A 1 490 ? -1.058 -4.685 -3.328 1.00 92.44 490 ILE A C 1
ATOM 3906 O O . ILE A 1 490 ? -1.042 -5.762 -3.906 1.00 92.44 490 ILE A O 1
ATOM 3910 N N . GLY A 1 491 ? -2.154 -4.229 -2.711 1.00 92.25 491 GLY A N 1
ATOM 3911 C CA . GLY A 1 491 ? -3.424 -4.958 -2.689 1.00 92.25 491 GLY A CA 1
ATOM 3912 C C . GLY A 1 491 ? -3.566 -5.988 -1.564 1.00 92.25 491 GLY A C 1
ATOM 3913 O O . GLY A 1 491 ? -4.611 -6.632 -1.469 1.00 92.25 491 GLY A O 1
ATOM 3914 N N . ASN A 1 492 ? -2.599 -6.101 -0.647 1.00 93.81 492 ASN A N 1
ATOM 3915 C CA . ASN A 1 492 ? -2.660 -7.009 0.506 1.00 93.81 492 ASN A CA 1
ATOM 3916 C C . ASN A 1 492 ? -3.502 -6.412 1.645 1.00 93.81 492 ASN A C 1
ATOM 3918 O O . ASN A 1 492 ? -3.037 -6.175 2.761 1.00 93.81 492 ASN A O 1
ATOM 3922 N N . ILE A 1 493 ? -4.780 -6.155 1.354 1.00 95.12 493 ILE A N 1
ATOM 3923 C CA . ILE A 1 493 ? -5.703 -5.419 2.226 1.00 95.12 493 ILE A CA 1
ATOM 3924 C C . ILE A 1 493 ? -5.888 -6.094 3.593 1.00 95.12 493 ILE A C 1
ATOM 3926 O O . ILE A 1 493 ? -5.892 -5.414 4.617 1.00 95.12 493 ILE A O 1
ATOM 3930 N N . ASN A 1 494 ? -5.997 -7.425 3.636 1.00 92.50 494 ASN A N 1
ATOM 3931 C CA . ASN A 1 494 ? -6.205 -8.153 4.892 1.00 92.50 494 ASN A CA 1
ATOM 3932 C C . ASN A 1 494 ? -4.990 -8.048 5.824 1.00 92.50 494 ASN A C 1
ATOM 3934 O O . ASN A 1 494 ? -5.148 -7.703 6.991 1.00 92.50 494 ASN A O 1
ATOM 3938 N N . GLN A 1 495 ? -3.778 -8.242 5.294 1.00 94.81 495 GLN A N 1
ATOM 3939 C CA . GLN A 1 495 ? -2.542 -8.063 6.065 1.00 94.81 495 GLN A CA 1
ATOM 3940 C C . GLN A 1 495 ? -2.400 -6.613 6.542 1.00 94.81 495 GLN A C 1
ATOM 3942 O O . GLN A 1 495 ? -2.055 -6.370 7.695 1.00 94.81 495 GLN A O 1
ATOM 3947 N N . ALA A 1 496 ? -2.734 -5.635 5.691 1.00 97.00 496 ALA A N 1
ATOM 3948 C CA . ALA A 1 496 ? -2.723 -4.226 6.072 1.00 97.00 496 ALA A CA 1
ATOM 3949 C C . ALA A 1 496 ? -3.645 -3.929 7.270 1.00 97.00 496 ALA A C 1
ATOM 3951 O O . ALA A 1 496 ? -3.255 -3.152 8.145 1.00 97.00 496 ALA A O 1
ATOM 3952 N N . ARG A 1 497 ? -4.831 -4.551 7.337 1.00 97.25 497 ARG A N 1
ATOM 3953 C CA . ARG A 1 497 ? -5.770 -4.427 8.468 1.00 97.25 497 ARG A CA 1
ATOM 3954 C C . ARG A 1 497 ? -5.256 -5.117 9.726 1.00 97.25 497 ARG A C 1
ATOM 3956 O O . ARG A 1 497 ? -5.295 -4.515 10.792 1.00 97.25 497 ARG A O 1
ATOM 3963 N N . GLU A 1 498 ? -4.717 -6.328 9.607 1.00 95.56 498 GLU A N 1
ATOM 3964 C CA . GLU A 1 498 ? -4.120 -7.049 10.743 1.00 95.56 498 GLU A CA 1
ATOM 3965 C C . GLU A 1 498 ? -2.986 -6.236 11.392 1.00 95.56 498 GLU A C 1
ATOM 3967 O O . GLU A 1 498 ? -2.923 -6.110 12.614 1.00 95.56 498 GLU A O 1
ATOM 3972 N N . ILE A 1 499 ? -2.135 -5.599 10.581 1.00 97.94 499 ILE A N 1
ATOM 3973 C CA . ILE A 1 499 ? -1.069 -4.708 11.064 1.00 97.94 499 ILE A CA 1
ATOM 3974 C C . ILE A 1 499 ? -1.646 -3.484 11.794 1.00 97.94 499 ILE A C 1
ATOM 3976 O O . ILE A 1 499 ? -1.095 -3.063 12.812 1.00 97.94 499 ILE A O 1
ATOM 3980 N N . LEU A 1 500 ? -2.744 -2.898 11.302 1.00 98.25 500 LEU A N 1
ATOM 3981 C CA . LEU A 1 500 ? -3.379 -1.746 11.956 1.00 98.25 500 LEU A CA 1
ATOM 3982 C C . LEU A 1 500 ? -4.031 -2.122 13.282 1.00 98.25 500 LEU A C 1
ATOM 3984 O O . LEU A 1 500 ? -3.918 -1.356 14.234 1.00 98.25 500 LEU A O 1
ATOM 3988 N N . HIS A 1 501 ? -4.608 -3.315 13.381 1.00 97.12 501 HIS A N 1
ATOM 3989 C CA . HIS A 1 501 ? -5.123 -3.828 14.645 1.00 97.12 501 HIS A CA 1
ATOM 3990 C C . HIS A 1 501 ? -3.997 -3.966 15.687 1.00 97.12 501 HIS A C 1
ATOM 3992 O O . HIS A 1 501 ? -4.146 -3.564 16.840 1.00 97.12 501 HIS A O 1
ATOM 3998 N N . LEU A 1 502 ? -2.811 -4.446 15.284 1.00 96.31 502 LEU A N 1
ATOM 3999 C CA . LEU A 1 502 ? -1.627 -4.440 16.158 1.00 96.31 502 LEU A CA 1
ATOM 4000 C C . LEU A 1 502 ? -1.198 -3.016 16.549 1.00 96.31 502 LEU A C 1
ATOM 4002 O O . LEU A 1 502 ? -0.784 -2.791 17.688 1.00 96.31 502 LEU A O 1
ATOM 4006 N N . ALA A 1 503 ? -1.319 -2.054 15.629 1.00 97.50 503 ALA A N 1
ATOM 4007 C CA . ALA A 1 503 ? -1.031 -0.646 15.894 1.00 97.50 503 ALA A CA 1
ATOM 4008 C C . ALA A 1 503 ? -1.980 -0.060 16.954 1.00 97.50 503 ALA A C 1
ATOM 4010 O O . ALA A 1 503 ? -1.527 0.646 17.854 1.00 97.50 503 ALA A O 1
ATOM 4011 N N . GLU A 1 504 ? -3.273 -0.385 16.897 1.00 97.12 504 GLU A N 1
ATOM 4012 C CA . GLU A 1 504 ? -4.264 0.073 17.877 1.00 97.12 504 GLU A CA 1
ATOM 4013 C C . GLU A 1 504 ? -3.923 -0.361 19.303 1.00 97.12 504 GLU A C 1
ATOM 4015 O O . GLU A 1 504 ? -4.021 0.440 20.233 1.00 97.12 504 GLU A O 1
ATOM 4020 N N . HIS A 1 505 ? -3.424 -1.585 19.491 1.00 95.31 505 HIS A N 1
ATOM 4021 C CA . HIS A 1 505 ? -2.983 -2.048 20.810 1.00 95.31 505 HIS A CA 1
ATOM 4022 C C . HIS A 1 505 ? -1.859 -1.189 21.407 1.00 95.31 505 HIS A C 1
ATOM 4024 O O . HIS A 1 505 ? -1.763 -1.071 22.628 1.00 95.31 505 HIS A O 1
ATOM 4030 N N . GLN A 1 506 ? -1.032 -0.550 20.572 1.00 96.06 506 GLN A N 1
ATOM 4031 C CA . GLN A 1 506 ? 0.048 0.322 21.041 1.00 96.06 506 GLN A CA 1
ATOM 4032 C C . GLN A 1 506 ? -0.445 1.704 21.495 1.00 96.06 506 GLN A C 1
ATOM 4034 O O . GLN A 1 506 ? 0.296 2.409 22.182 1.00 96.06 506 GLN A O 1
ATOM 4039 N N . LEU A 1 507 ? -1.679 2.101 21.152 1.00 95.75 507 LEU A N 1
ATOM 4040 C CA . LEU A 1 507 ? -2.230 3.420 21.491 1.00 95.75 507 LEU A CA 1
ATOM 4041 C C . LEU A 1 507 ? -2.355 3.644 22.995 1.00 95.75 507 LEU A C 1
ATOM 4043 O O . LEU A 1 507 ? -2.115 4.755 23.464 1.00 95.75 507 LEU A O 1
ATOM 4047 N N . LYS A 1 508 ? -2.685 2.588 23.749 1.00 94.31 508 LYS A N 1
ATOM 4048 C CA . LYS A 1 508 ? -2.869 2.648 25.209 1.00 94.31 508 LYS A CA 1
ATOM 4049 C C . LYS A 1 508 ? -1.609 3.109 25.948 1.00 94.31 508 LYS A C 1
ATOM 4051 O O . LYS A 1 508 ? -1.708 3.628 27.051 1.00 94.31 508 LYS A O 1
ATOM 4056 N N . ASN A 1 509 ? -0.443 2.958 25.319 1.00 94.50 509 ASN A N 1
ATOM 4057 C CA . ASN A 1 509 ? 0.860 3.262 25.904 1.00 94.50 509 ASN A CA 1
ATOM 4058 C C . ASN A 1 509 ? 1.424 4.625 25.455 1.00 94.50 509 ASN A C 1
ATOM 4060 O O . ASN A 1 509 ? 2.632 4.855 25.570 1.00 94.50 509 ASN A O 1
ATOM 4064 N N . LEU A 1 510 ? 0.593 5.491 24.867 1.00 95.75 510 LEU A N 1
ATOM 4065 C CA . LEU A 1 510 ? 0.963 6.837 24.424 1.00 95.75 510 LEU A CA 1
ATOM 4066 C C . LEU A 1 510 ? 0.314 7.902 25.308 1.00 95.75 510 LEU A C 1
ATOM 4068 O O . LEU A 1 510 ? -0.788 7.704 25.812 1.00 95.75 510 LEU A O 1
ATOM 4072 N N . GLU A 1 511 ? 0.965 9.058 25.426 1.00 95.69 511 GLU A N 1
ATOM 4073 C CA . GLU A 1 511 ? 0.358 10.253 26.020 1.00 95.69 511 GLU A CA 1
ATOM 4074 C C . GLU A 1 511 ? -0.846 10.724 25.194 1.00 95.69 511 GLU A C 1
ATOM 4076 O O . GLU A 1 511 ? -0.853 10.606 23.967 1.00 95.69 511 GLU A O 1
ATOM 4081 N N . GLU A 1 512 ? -1.838 11.331 25.843 1.00 93.31 512 GLU A N 1
ATOM 4082 C CA . GLU A 1 512 ? -3.086 11.785 25.211 1.00 93.31 512 GLU A CA 1
ATOM 4083 C C . GLU A 1 512 ? -2.850 12.697 23.988 1.00 93.31 512 GLU A C 1
ATOM 4085 O O . GLU A 1 512 ? -3.495 12.551 22.945 1.00 93.31 512 GLU A O 1
ATOM 4090 N N . SER A 1 513 ? -1.852 13.584 24.062 1.00 91.31 513 SER A N 1
ATOM 4091 C CA . SER A 1 513 ? -1.463 14.463 22.950 1.00 91.31 513 SER A CA 1
ATOM 4092 C C . SER A 1 513 ? -0.960 13.678 21.725 1.00 91.31 513 SER A C 1
ATOM 4094 O O . SER A 1 513 ? -1.275 14.010 20.578 1.00 91.31 513 SER A O 1
ATOM 4096 N N . GLN A 1 514 ? -0.216 12.594 21.957 1.00 95.25 514 GLN A N 1
ATOM 4097 C CA . GLN A 1 514 ? 0.319 11.709 20.925 1.00 95.25 514 GLN A CA 1
ATOM 4098 C C . GLN A 1 514 ? -0.769 10.779 20.378 1.00 95.25 514 GLN A C 1
ATOM 4100 O O . GLN A 1 514 ? -0.798 10.520 19.171 1.00 95.25 514 GLN A O 1
ATOM 4105 N N . GLN A 1 515 ? -1.698 10.341 21.235 1.00 95.81 515 GLN A N 1
ATOM 4106 C CA . GLN A 1 515 ? -2.834 9.501 20.859 1.00 95.81 515 GLN A CA 1
ATOM 4107 C C . GLN A 1 515 ? -3.691 10.157 19.772 1.00 95.81 515 GLN A C 1
ATOM 4109 O O . GLN A 1 515 ? -4.048 9.492 18.805 1.00 95.81 515 GLN A O 1
ATOM 4114 N N . GLN A 1 516 ? -3.966 11.464 19.838 1.00 94.81 516 GLN A N 1
ATOM 4115 C CA . GLN A 1 516 ? -4.787 12.121 18.806 1.00 94.81 516 GLN A CA 1
ATOM 4116 C C . GLN A 1 516 ? -4.158 12.048 17.406 1.00 94.81 516 GLN A C 1
ATOM 4118 O O . GLN A 1 516 ? -4.835 11.740 16.420 1.00 94.81 516 GLN A O 1
ATOM 4123 N N . LYS A 1 517 ? -2.847 12.307 17.305 1.00 95.44 517 LYS A N 1
ATOM 4124 C CA . LYS A 1 517 ? -2.102 12.202 16.039 1.00 95.44 517 LYS A CA 1
ATOM 4125 C C . LYS A 1 517 ? -2.030 10.749 15.563 1.00 95.44 517 LYS A C 1
ATOM 4127 O O . LYS A 1 517 ? -2.128 10.483 14.366 1.00 95.44 517 LYS A O 1
ATOM 4132 N N . ALA A 1 518 ? -1.876 9.826 16.503 1.00 96.75 518 ALA A N 1
ATOM 4133 C CA . ALA A 1 518 ? -1.856 8.396 16.267 1.00 96.75 518 ALA A CA 1
ATOM 4134 C C . ALA A 1 518 ? -3.192 7.874 15.706 1.00 96.75 518 ALA A C 1
ATOM 4136 O O . ALA A 1 518 ? -3.189 7.285 14.627 1.00 96.75 518 ALA A O 1
ATOM 4137 N N . TYR A 1 519 ? -4.327 8.181 16.344 1.00 97.94 519 TYR A N 1
ATOM 4138 C CA . TYR A 1 519 ? -5.669 7.853 15.844 1.00 97.94 519 TYR A CA 1
ATOM 4139 C C . TYR A 1 519 ? -5.901 8.400 14.434 1.00 97.94 519 TYR A C 1
ATOM 4141 O O . TYR A 1 519 ? -6.360 7.671 13.558 1.00 97.94 519 TYR A O 1
ATOM 4149 N N . ALA A 1 520 ? -5.518 9.655 14.173 1.00 97.25 520 ALA A N 1
ATOM 4150 C CA . ALA A 1 520 ? -5.634 10.253 12.843 1.00 97.25 520 ALA A CA 1
ATOM 4151 C C . ALA A 1 520 ? -4.839 9.481 11.773 1.00 97.25 520 ALA A C 1
ATOM 4153 O O . ALA A 1 520 ? -5.321 9.280 10.655 1.00 97.25 520 ALA A O 1
ATOM 4154 N N . ASN A 1 521 ? -3.625 9.034 12.108 1.00 96.88 521 ASN A N 1
ATOM 4155 C CA . ASN A 1 521 ? -2.783 8.255 11.204 1.00 96.88 521 ASN A CA 1
ATOM 4156 C C . ASN A 1 521 ? -3.327 6.839 10.977 1.00 96.88 521 ASN A C 1
ATOM 4158 O O . ASN A 1 521 ? -3.346 6.384 9.832 1.00 96.88 521 ASN A O 1
ATOM 4162 N N . ILE A 1 522 ? -3.787 6.156 12.026 1.00 98.19 522 ILE A N 1
ATOM 4163 C CA . ILE A 1 522 ? -4.361 4.807 11.922 1.00 98.19 522 ILE A CA 1
ATOM 4164 C C . ILE A 1 522 ? -5.657 4.854 11.105 1.00 98.19 522 ILE A C 1
ATOM 4166 O O . ILE A 1 522 ? -5.779 4.115 10.132 1.00 98.19 522 ILE A O 1
ATOM 4170 N N . ALA A 1 523 ? -6.563 5.795 11.394 1.00 98.19 523 ALA A N 1
ATOM 4171 C CA . ALA A 1 523 ? -7.805 5.985 10.640 1.00 98.19 523 ALA A CA 1
ATOM 4172 C C . ALA A 1 523 ? -7.541 6.211 9.141 1.00 98.19 523 ALA A C 1
ATOM 4174 O O . ALA A 1 523 ? -8.157 5.577 8.284 1.00 98.19 523 ALA A O 1
ATOM 4175 N N . LYS A 1 524 ? -6.559 7.059 8.803 1.00 98.00 524 LYS A N 1
ATOM 4176 C CA . LYS A 1 524 ? -6.152 7.278 7.407 1.00 98.00 524 LYS A CA 1
ATOM 4177 C C . LYS A 1 524 ? -5.666 5.988 6.737 1.00 98.00 524 LYS A C 1
ATOM 4179 O O . LYS A 1 524 ? -5.916 5.799 5.549 1.00 98.00 524 LYS A O 1
ATOM 4184 N N . ASN A 1 525 ? -4.946 5.126 7.454 1.00 97.88 525 ASN A N 1
ATOM 4185 C CA . ASN A 1 525 ? -4.450 3.873 6.887 1.00 97.88 525 ASN A CA 1
ATOM 4186 C C . ASN A 1 525 ? -5.536 2.791 6.796 1.00 97.88 525 ASN A C 1
ATOM 4188 O O . ASN A 1 525 ? -5.536 2.067 5.806 1.00 97.88 525 ASN A O 1
ATOM 4192 N N . TYR A 1 526 ? -6.521 2.746 7.701 1.00 98.44 526 TYR A N 1
ATOM 4193 C CA . TYR A 1 526 ? -7.706 1.897 7.505 1.00 98.44 526 TYR A CA 1
ATOM 4194 C C . TYR A 1 526 ? -8.485 2.285 6.252 1.00 98.44 526 TYR A C 1
ATOM 4196 O O . TYR A 1 526 ? -8.857 1.414 5.471 1.00 98.44 526 TYR A O 1
ATOM 4204 N N . ALA A 1 527 ? -8.652 3.586 5.995 1.00 97.50 527 ALA A N 1
ATOM 4205 C CA . ALA A 1 527 ? -9.298 4.053 4.770 1.00 97.50 527 ALA A CA 1
ATOM 4206 C C . ALA A 1 527 ? -8.522 3.631 3.508 1.00 97.50 527 ALA A C 1
ATOM 4208 O O . ALA A 1 527 ? -9.125 3.182 2.536 1.00 97.50 527 ALA A O 1
ATOM 4209 N N . LYS A 1 528 ? -7.180 3.691 3.533 1.00 95.44 528 LYS A N 1
ATOM 4210 C CA . LYS A 1 528 ? -6.336 3.144 2.451 1.00 95.44 528 LYS A CA 1
ATOM 4211 C C . LYS A 1 528 ? -6.463 1.623 2.310 1.00 95.44 528 LYS A C 1
ATOM 4213 O O . LYS A 1 528 ? -6.403 1.114 1.199 1.00 95.44 528 LYS A O 1
ATOM 4218 N N . ALA A 1 529 ? -6.667 0.912 3.416 1.00 95.75 529 ALA A N 1
ATOM 4219 C CA . ALA A 1 529 ? -6.978 -0.516 3.451 1.00 95.75 529 ALA A CA 1
ATOM 4220 C C . ALA A 1 529 ? -8.480 -0.805 3.214 1.00 95.75 529 ALA A C 1
ATOM 4222 O O . ALA A 1 529 ? -8.993 -1.855 3.613 1.00 95.75 529 ALA A O 1
ATOM 4223 N N . LEU A 1 530 ? -9.203 0.127 2.582 1.00 96.06 530 LEU A N 1
ATOM 4224 C CA . LEU A 1 530 ? -10.610 0.002 2.186 1.00 96.06 530 LEU A CA 1
ATOM 4225 C C . LEU A 1 530 ? -11.566 -0.348 3.340 1.00 96.06 530 LEU A C 1
ATOM 4227 O O . LEU A 1 530 ? -12.634 -0.913 3.114 1.00 96.06 530 LEU A O 1
ATOM 4231 N N . ASP A 1 531 ? -11.184 -0.052 4.581 1.00 96.81 531 ASP A N 1
ATOM 4232 C CA . ASP A 1 531 ? -12.022 -0.219 5.767 1.00 96.81 531 ASP A CA 1
ATOM 4233 C C . ASP A 1 531 ? -12.506 1.149 6.254 1.00 96.81 531 ASP A C 1
ATOM 4235 O O . ASP A 1 531 ? -12.048 1.712 7.252 1.00 96.81 531 ASP A O 1
ATOM 4239 N N . PHE A 1 532 ? -13.424 1.725 5.479 1.00 96.88 532 PHE A N 1
ATOM 4240 C CA . PHE A 1 532 ? -13.978 3.047 5.758 1.00 96.88 532 PHE A CA 1
ATOM 4241 C C . PHE A 1 532 ? -14.782 3.076 7.063 1.00 96.88 532 PHE A C 1
ATOM 4243 O O . PHE A 1 532 ? -14.804 4.106 7.731 1.00 96.88 532 PHE A O 1
ATOM 4250 N N . SER A 1 533 ? -15.408 1.959 7.447 1.00 97.12 533 SER A N 1
ATOM 4251 C CA . SER A 1 533 ? -16.198 1.864 8.679 1.00 97.12 533 SER A CA 1
ATOM 4252 C C . SER A 1 533 ? -15.306 2.022 9.908 1.00 97.12 533 SER A C 1
ATOM 4254 O O . SER A 1 533 ? -15.520 2.928 10.716 1.00 97.12 533 SER A O 1
ATOM 4256 N N . THR A 1 534 ? -14.250 1.208 10.007 1.00 97.44 534 THR A N 1
ATOM 4257 C CA . THR A 1 534 ? -13.279 1.295 11.107 1.00 97.44 534 THR A CA 1
ATOM 4258 C C . THR A 1 534 ? -12.541 2.632 11.081 1.00 97.44 534 THR A C 1
ATOM 4260 O O . THR A 1 534 ? -12.363 3.264 12.122 1.00 97.44 534 THR A O 1
ATOM 4263 N N . ALA A 1 535 ? -12.193 3.139 9.891 1.00 97.94 535 ALA A N 1
ATOM 4264 C CA . ALA A 1 535 ? -11.580 4.458 9.752 1.00 97.94 535 ALA A CA 1
ATOM 4265 C C . ALA A 1 535 ? -12.453 5.578 10.347 1.00 97.94 535 ALA A C 1
ATOM 4267 O O . ALA A 1 535 ? -11.943 6.394 11.113 1.00 97.94 535 ALA A O 1
ATOM 4268 N N . ILE A 1 536 ? -13.755 5.610 10.029 1.00 98.00 536 ILE A N 1
ATOM 4269 C CA . ILE A 1 536 ? -14.710 6.595 10.566 1.00 98.00 536 ILE A CA 1
ATOM 4270 C C . ILE A 1 536 ? -14.868 6.418 12.076 1.00 98.00 536 ILE A C 1
ATOM 4272 O O . ILE A 1 536 ? -14.789 7.409 12.806 1.00 98.00 536 ILE A O 1
ATOM 4276 N N . MET A 1 537 ? -15.025 5.180 12.554 1.00 98.06 537 MET A N 1
ATOM 4277 C CA . MET A 1 537 ? -15.141 4.872 13.982 1.00 98.06 537 MET A CA 1
ATOM 4278 C C . MET A 1 537 ? -13.953 5.437 14.767 1.00 98.06 537 MET A C 1
ATOM 4280 O O . MET A 1 537 ? -14.152 6.163 15.741 1.00 98.06 537 MET A O 1
ATOM 4284 N N . LEU A 1 538 ? -12.723 5.210 14.297 1.00 97.44 538 LEU A N 1
ATOM 4285 C CA . LEU A 1 538 ? -11.512 5.697 14.961 1.00 97.44 538 LEU A CA 1
ATOM 4286 C C . LEU A 1 538 ? -11.427 7.227 15.031 1.00 97.44 538 LEU A C 1
ATOM 4288 O O . LEU A 1 538 ? -10.805 7.766 15.948 1.00 97.44 538 LEU A O 1
ATOM 4292 N N . THR A 1 539 ? -12.070 7.956 14.109 1.00 97.75 539 THR A N 1
ATOM 4293 C CA . THR A 1 539 ? -12.086 9.427 14.173 1.00 97.75 539 THR A CA 1
ATOM 4294 C C . THR A 1 539 ? -12.836 9.968 15.393 1.00 97.75 539 THR A C 1
ATOM 4296 O O . THR A 1 539 ? -12.549 11.084 15.832 1.00 97.75 539 THR A O 1
ATOM 4299 N N . SER A 1 540 ? -13.742 9.183 15.989 1.00 97.31 540 SER A N 1
ATOM 4300 C CA . SER A 1 540 ? -14.479 9.566 17.202 1.00 97.31 540 SER A CA 1
ATOM 4301 C C . SER A 1 540 ? -13.561 9.777 18.413 1.00 97.31 540 SER A C 1
ATOM 4303 O O . SER A 1 540 ? -13.839 10.640 19.247 1.00 97.31 540 SER A O 1
ATOM 4305 N N . HIS A 1 541 ? -12.413 9.091 18.447 1.00 96.81 541 HIS A N 1
ATOM 4306 C CA . HIS A 1 541 ? -11.395 9.233 19.492 1.00 96.81 541 HIS A CA 1
ATOM 4307 C C . HIS A 1 541 ? -10.504 10.478 19.321 1.00 96.81 541 HIS A C 1
ATOM 4309 O O . HIS A 1 541 ? -9.725 10.816 20.211 1.00 96.81 541 HIS A O 1
ATOM 4315 N N . ILE A 1 542 ? -10.603 11.205 18.200 1.00 97.25 542 ILE A N 1
ATOM 4316 C CA . ILE A 1 542 ? -9.819 12.426 17.958 1.00 97.25 542 ILE A CA 1
ATOM 4317 C C . ILE A 1 542 ? -10.561 13.619 18.564 1.00 97.25 542 ILE A C 1
ATOM 4319 O O . ILE A 1 542 ? -11.504 14.120 17.954 1.00 97.25 542 ILE A O 1
ATOM 4323 N N . GLN A 1 543 ? -10.152 14.111 19.737 1.00 96.94 543 GLN A N 1
ATOM 4324 C CA . GLN A 1 543 ? -10.855 15.214 20.422 1.00 96.94 543 GLN A CA 1
ATOM 4325 C C . GLN A 1 543 ? -10.849 16.524 19.618 1.00 96.94 543 GLN A C 1
ATOM 4327 O O . GLN A 1 543 ? -11.847 17.241 19.587 1.00 96.94 543 GLN A O 1
ATOM 4332 N N . SER A 1 544 ? -9.750 16.835 18.920 1.00 96.25 544 SER A N 1
ATOM 4333 C CA . SER A 1 544 ? -9.680 18.036 18.085 1.00 96.25 544 SER A CA 1
ATOM 4334 C C . SER A 1 544 ? -10.643 17.952 16.892 1.00 96.25 544 SER A C 1
ATOM 4336 O O . SER A 1 544 ? -10.356 17.288 15.893 1.00 96.25 544 SER A O 1
ATOM 4338 N N . ILE A 1 545 ? -11.751 18.700 16.958 1.00 96.62 545 ILE A N 1
ATOM 4339 C CA . ILE A 1 545 ? -12.780 18.791 15.902 1.00 96.62 545 ILE A CA 1
ATOM 4340 C C . ILE A 1 545 ? -12.155 19.158 14.548 1.00 96.62 545 ILE A C 1
ATOM 4342 O O . ILE A 1 545 ? -12.485 18.573 13.518 1.00 96.62 545 ILE A O 1
ATOM 4346 N N . LYS A 1 546 ? -11.187 20.086 14.541 1.00 96.31 546 LYS A N 1
ATOM 4347 C CA . LYS A 1 546 ? -10.480 20.510 13.323 1.00 96.31 546 LYS A CA 1
ATOM 4348 C C . LYS A 1 546 ? -9.711 19.356 12.672 1.00 96.31 546 LYS A C 1
ATOM 4350 O O . LYS A 1 546 ? -9.760 19.204 11.452 1.00 96.31 546 LYS A O 1
ATOM 4355 N N . ILE A 1 547 ? -8.995 18.551 13.465 1.00 95.25 547 ILE A N 1
ATOM 4356 C CA . ILE A 1 547 ? -8.255 17.385 12.957 1.00 95.25 547 ILE A CA 1
ATOM 4357 C C . ILE A 1 547 ? -9.241 16.311 12.499 1.00 95.25 547 ILE A C 1
ATOM 4359 O O . ILE A 1 547 ? -9.102 15.807 11.386 1.00 95.25 547 ILE A O 1
ATOM 4363 N N . ARG A 1 548 ? -10.265 16.017 13.308 1.00 97.56 548 ARG A N 1
ATOM 4364 C CA . ARG A 1 548 ? -11.317 15.040 13.005 1.00 97.56 548 ARG A CA 1
ATOM 4365 C C . ARG A 1 548 ? -11.987 15.325 11.661 1.00 97.56 548 ARG A C 1
ATOM 4367 O O . ARG A 1 548 ? -11.969 14.465 10.785 1.00 97.56 548 ARG A O 1
ATOM 4374 N N . ASN A 1 549 ? -12.471 16.550 11.450 1.00 96.62 549 ASN A N 1
ATOM 4375 C CA . ASN A 1 549 ? -13.130 16.949 10.203 1.00 96.62 549 ASN A CA 1
ATOM 4376 C C . ASN A 1 549 ? -12.182 16.856 9.002 1.00 96.62 549 ASN A C 1
ATOM 4378 O O . ASN A 1 549 ? -12.568 16.365 7.946 1.00 96.62 549 ASN A O 1
ATOM 4382 N N . LYS A 1 550 ? -10.912 17.253 9.167 1.00 97.31 550 LYS A N 1
ATOM 4383 C CA . LYS A 1 550 ? -9.901 17.120 8.108 1.00 97.31 550 LYS A CA 1
ATOM 4384 C C . LYS A 1 550 ? -9.661 15.660 7.712 1.00 97.31 550 LYS A C 1
ATOM 4386 O O . LYS A 1 550 ? -9.391 15.391 6.544 1.00 97.31 550 LYS A O 1
ATOM 4391 N N . ILE A 1 551 ? -9.709 14.731 8.666 1.00 97.69 551 ILE A N 1
ATOM 4392 C CA . ILE A 1 551 ? -9.564 13.298 8.389 1.00 97.69 551 ILE A CA 1
ATOM 4393 C C . ILE A 1 551 ? -10.836 12.739 7.747 1.00 97.69 551 ILE A C 1
ATOM 4395 O O . ILE A 1 551 ? -10.719 12.063 6.732 1.00 97.69 551 ILE A O 1
ATOM 4399 N N . LEU A 1 552 ? -12.026 13.078 8.253 1.00 97.81 552 LEU A N 1
ATOM 4400 C CA . LEU A 1 552 ? -13.305 12.642 7.676 1.00 97.81 552 LEU A CA 1
ATOM 4401 C C . LEU A 1 552 ? -13.455 13.047 6.205 1.00 97.81 552 LEU A C 1
ATOM 4403 O O . LEU A 1 552 ? -13.801 12.205 5.384 1.00 97.81 552 LEU A O 1
ATOM 4407 N N . VAL A 1 553 ? -13.103 14.290 5.853 1.00 97.69 553 VAL A N 1
ATOM 4408 C CA . VAL A 1 553 ? -13.107 14.751 4.452 1.00 97.69 553 VAL A CA 1
ATOM 4409 C C . VAL A 1 553 ? -12.204 13.873 3.582 1.00 97.69 553 VAL A C 1
ATOM 4411 O O . VAL A 1 553 ? -12.629 13.411 2.530 1.00 97.69 553 VAL A O 1
ATOM 4414 N N . LYS A 1 554 ? -10.988 13.559 4.046 1.00 97.56 554 LYS A N 1
ATOM 4415 C CA . LYS A 1 554 ? -10.063 12.686 3.304 1.00 97.56 554 LYS A CA 1
ATOM 4416 C C . LYS A 1 554 ? -10.562 11.250 3.174 1.00 97.56 554 LYS A C 1
ATOM 4418 O O . LYS A 1 554 ? -10.298 10.610 2.161 1.00 97.56 554 LYS A O 1
ATOM 4423 N N . ILE A 1 555 ? -11.226 10.725 4.203 1.00 97.19 555 ILE A N 1
ATOM 4424 C CA . ILE A 1 555 ? -11.827 9.388 4.161 1.00 97.19 555 ILE A CA 1
ATOM 4425 C C . ILE A 1 555 ? -12.939 9.365 3.105 1.00 97.19 555 ILE A C 1
ATOM 4427 O O . ILE A 1 555 ? -12.969 8.450 2.285 1.00 97.19 555 ILE A O 1
ATOM 4431 N N . GLU A 1 556 ? -13.798 10.386 3.073 1.00 97.12 556 GLU A N 1
ATOM 4432 C CA . GLU A 1 556 ? -14.883 10.481 2.092 1.00 97.12 556 GLU A CA 1
ATOM 4433 C C . GLU A 1 556 ? -14.351 10.686 0.663 1.00 97.12 556 GLU A C 1
ATOM 4435 O O . GLU A 1 556 ? -14.835 10.049 -0.269 1.00 97.12 556 GLU A O 1
ATOM 4440 N N . GLU A 1 557 ? -13.295 11.487 0.477 1.00 96.69 557 GLU A N 1
ATOM 4441 C CA . GLU A 1 557 ? -12.578 11.602 -0.803 1.00 96.69 557 GLU A CA 1
ATOM 4442 C C . GLU A 1 557 ? -12.077 10.234 -1.295 1.00 96.69 557 GLU A C 1
ATOM 4444 O O . GLU A 1 557 ? -12.341 9.853 -2.435 1.00 96.69 557 GLU A O 1
ATOM 4449 N N . MET A 1 558 ? -11.400 9.460 -0.435 1.00 95.62 558 MET A N 1
ATOM 4450 C CA . MET A 1 558 ? -10.906 8.120 -0.789 1.00 95.62 558 MET A CA 1
ATOM 4451 C C . MET A 1 558 ? -12.046 7.153 -1.127 1.00 95.62 558 MET A C 1
ATOM 4453 O O . MET A 1 558 ? -11.942 6.387 -2.085 1.00 95.62 558 MET A O 1
ATOM 4457 N N . LYS A 1 559 ? -13.144 7.205 -0.369 1.00 95.50 559 LYS A N 1
ATOM 4458 C CA . LYS A 1 559 ? -14.342 6.392 -0.602 1.00 95.50 559 LYS A CA 1
ATOM 4459 C C . LYS A 1 559 ? -15.000 6.721 -1.943 1.00 95.50 559 LYS A C 1
ATOM 4461 O O . LYS A 1 559 ? -15.367 5.810 -2.683 1.00 95.50 559 LYS A O 1
ATOM 4466 N N . ASN A 1 560 ? -15.089 8.002 -2.294 1.00 94.19 560 ASN A N 1
ATOM 4467 C CA . ASN A 1 560 ? -15.625 8.450 -3.578 1.00 94.19 560 ASN A CA 1
ATOM 4468 C C . ASN A 1 560 ? -14.746 8.010 -4.754 1.00 94.19 560 ASN A C 1
ATOM 4470 O O . ASN A 1 560 ? -15.276 7.496 -5.738 1.00 94.19 560 ASN A O 1
ATOM 4474 N N . ILE A 1 561 ? -13.418 8.131 -4.634 1.00 92.69 561 ILE A N 1
ATOM 4475 C CA . ILE A 1 561 ? -12.472 7.625 -5.644 1.00 92.69 561 ILE A CA 1
ATOM 4476 C C . ILE A 1 561 ? -12.656 6.114 -5.832 1.00 92.69 561 ILE A C 1
ATOM 4478 O O . ILE A 1 561 ? -12.757 5.639 -6.961 1.00 92.69 561 ILE A O 1
ATOM 4482 N N . PHE A 1 562 ? -12.768 5.353 -4.739 1.00 90.38 562 PHE A N 1
ATOM 4483 C CA . PHE A 1 562 ? -12.999 3.910 -4.807 1.00 90.38 562 PHE A CA 1
ATOM 4484 C C . PHE A 1 562 ? -14.322 3.554 -5.508 1.00 90.38 562 PHE A C 1
ATOM 4486 O O . PHE A 1 562 ? -14.345 2.675 -6.370 1.00 90.38 562 PHE A O 1
ATOM 4493 N N . HIS A 1 563 ? -15.412 4.269 -5.212 1.00 89.44 563 HIS A N 1
ATOM 4494 C CA . HIS A 1 563 ? -16.690 4.081 -5.904 1.00 89.44 563 HIS A CA 1
ATOM 4495 C C . HIS A 1 563 ? -16.622 4.418 -7.401 1.00 89.44 563 HIS A C 1
ATOM 4497 O O . HIS A 1 563 ? -17.243 3.725 -8.205 1.00 89.44 563 HIS A O 1
ATOM 4503 N N . GLN A 1 564 ? -15.864 5.447 -7.787 1.00 90.62 564 GLN A N 1
ATOM 4504 C CA . GLN A 1 564 ? -15.662 5.803 -9.194 1.00 90.62 564 GLN A CA 1
ATOM 4505 C C . GLN A 1 564 ? -14.876 4.722 -9.946 1.00 90.62 564 GLN A C 1
ATOM 4507 O O . GLN A 1 564 ? -15.308 4.313 -11.022 1.00 90.62 564 GLN A O 1
ATOM 4512 N N . MET A 1 565 ? -13.789 4.205 -9.357 1.00 85.62 565 MET A N 1
ATOM 4513 C CA . MET A 1 565 ? -12.978 3.136 -9.962 1.00 85.62 565 MET A CA 1
ATOM 4514 C C . MET A 1 565 ? -13.776 1.839 -10.157 1.00 85.62 565 MET A C 1
ATOM 4516 O O . MET A 1 565 ? -13.708 1.223 -11.221 1.00 85.62 565 MET A O 1
ATOM 4520 N N . GLY A 1 566 ? -14.594 1.458 -9.167 1.00 80.19 566 GLY A N 1
ATOM 4521 C CA . GLY A 1 566 ? -15.451 0.273 -9.269 1.00 80.19 566 GLY A CA 1
ATOM 4522 C C . GLY A 1 566 ? -16.492 0.366 -10.390 1.00 80.19 566 GLY A C 1
ATOM 4523 O O . GLY A 1 566 ? -16.827 -0.645 -11.000 1.00 80.19 566 GLY A O 1
ATOM 4524 N N . ASN A 1 567 ? -16.971 1.574 -10.706 1.00 65.94 567 ASN A N 1
ATOM 4525 C CA . ASN A 1 567 ? -17.905 1.792 -11.811 1.00 65.94 567 ASN A CA 1
ATOM 4526 C C . ASN A 1 567 ? -17.203 1.828 -13.180 1.00 65.94 567 ASN A C 1
ATOM 4528 O O . ASN A 1 567 ? -17.803 1.405 -14.165 1.00 65.94 567 ASN A O 1
ATOM 4532 N N . SER A 1 568 ? -15.951 2.302 -13.257 1.00 64.06 568 SER A N 1
ATOM 4533 C CA . SER A 1 568 ? -15.209 2.380 -14.523 1.00 64.06 568 SER A CA 1
ATOM 4534 C C . SER A 1 568 ? -14.694 1.027 -15.012 1.00 64.06 568 SER A C 1
ATOM 4536 O O . SER A 1 568 ? -14.772 0.754 -16.206 1.00 64.06 568 SER A O 1
ATOM 4538 N N . GLU A 1 569 ? -14.218 0.150 -14.121 1.00 49.88 569 GLU A N 1
ATOM 4539 C CA . GLU A 1 569 ? -13.745 -1.185 -14.531 1.00 49.88 569 GLU A CA 1
ATOM 4540 C C . GLU A 1 569 ? -14.883 -2.064 -15.074 1.00 49.88 569 GLU A C 1
ATOM 4542 O O . GLU A 1 569 ? -14.660 -2.868 -15.978 1.00 49.88 569 GLU A O 1
ATOM 4547 N N . LEU A 1 570 ? -16.120 -1.850 -14.603 1.00 36.28 570 LEU A N 1
ATOM 4548 C CA . LEU A 1 570 ? -17.325 -2.480 -15.154 1.00 36.28 570 LEU A CA 1
ATOM 4549 C C . LEU A 1 570 ? -17.639 -2.012 -16.584 1.00 36.28 570 LEU A C 1
ATOM 4551 O O . LEU A 1 570 ? -18.178 -2.791 -17.364 1.00 36.28 570 LEU A O 1
ATOM 4555 N N . THR A 1 571 ? -17.302 -0.773 -16.953 1.00 37.19 571 THR A N 1
ATOM 4556 C CA . THR A 1 571 ? -17.521 -0.271 -18.320 1.00 37.19 571 THR A CA 1
ATOM 4557 C C . THR A 1 571 ? -16.462 -0.739 -19.318 1.00 37.19 571 THR A C 1
ATOM 4559 O O . THR A 1 571 ? -16.802 -0.967 -20.473 1.00 37.19 571 THR A O 1
ATOM 4562 N N . THR A 1 572 ? -15.210 -0.953 -18.901 1.00 34.88 572 THR A N 1
ATOM 4563 C CA . THR A 1 572 ? -14.131 -1.431 -19.791 1.00 34.88 572 THR A CA 1
ATOM 4564 C C . THR A 1 572 ? -14.110 -2.943 -20.006 1.00 34.88 572 THR A C 1
ATOM 4566 O O . THR A 1 572 ? -13.411 -3.403 -20.896 1.00 34.88 572 THR A O 1
ATOM 4569 N N . THR A 1 573 ? -14.859 -3.727 -19.222 1.00 33.03 573 THR A N 1
ATOM 4570 C CA . THR A 1 573 ? -15.094 -5.159 -19.510 1.00 33.03 573 THR A CA 1
ATOM 4571 C C . THR A 1 573 ? -16.388 -5.418 -20.296 1.00 33.03 573 THR A C 1
ATOM 4573 O O . THR A 1 573 ? -16.688 -6.569 -20.607 1.00 33.03 573 THR A O 1
ATOM 4576 N N . LEU A 1 574 ? -17.154 -4.367 -20.620 1.00 27.53 574 LEU A N 1
ATOM 4577 C CA . LEU A 1 574 ? -18.404 -4.419 -21.398 1.00 27.53 574 LEU A CA 1
ATOM 4578 C C . LEU A 1 574 ? -18.323 -3.684 -22.755 1.00 27.53 574 LEU A C 1
ATOM 4580 O O . LEU A 1 574 ? -19.334 -3.588 -23.452 1.00 27.53 574 LEU A O 1
ATOM 4584 N N . LEU A 1 575 ? -17.135 -3.206 -23.129 1.00 29.27 575 LEU A N 1
ATOM 4585 C CA . LEU A 1 575 ? -16.739 -2.765 -24.473 1.00 29.27 575 LEU A CA 1
ATOM 4586 C C . LEU A 1 575 ? -15.638 -3.703 -24.967 1.00 29.27 575 LEU A C 1
ATOM 4588 O O . LEU A 1 575 ? -15.622 -3.978 -26.186 1.00 29.27 575 LEU A O 1
#

pLDDT: mean 73.11, std 26.11, range [25.83, 98.44]